Protein AF-A0A6H1TT10-F1 (afdb_monomer)

InterPro domains:
  IPR002502 N-acetylmuramoyl-L-alanine amidase domain [PF01510] (48-180)
  IPR002502 N-acetylmuramoyl-L-alanine amidase domain [SM00644] (37-179)
  IPR002502 N-acetylmuramoyl-L-alanine amidase domain [cd06583] (48-181)
  IPR036505 N-acetylmuramoyl-L-alanine amidase/PGRP domain superfamily [G3DSA:3.40.80.10] (47-191)
  IPR036505 N-acetylmuramoyl-L-alanine amidase/PGRP domain superfamily [SSF55846] (41-192)
  IPR039564 Peptidase C39-like [PF13529] (234-371)
  IPR051206 N-acetylmuramoyl-L-alanine amidase 2 [PTHR30417] (24-228)

Structure (mmCIF, N/CA/C/O backbone):
data_AF-A0A6H1TT10-F1
#
_entry.id   AF-A0A6H1TT10-F1
#
loop_
_atom_site.group_PDB
_atom_site.id
_atom_site.type_symbol
_atom_site.label_atom_id
_atom_site.label_alt_id
_atom_site.label_comp_id
_atom_site.label_asym_id
_atom_site.label_entity_id
_atom_site.label_seq_id
_atom_site.pdbx_PDB_ins_code
_atom_site.Cartn_x
_atom_site.Cartn_y
_atom_site.Cartn_z
_atom_site.occupancy
_atom_site.B_iso_or_equiv
_atom_site.auth_seq_id
_atom_site.auth_comp_id
_atom_site.auth_asym_id
_atom_site.auth_atom_id
_atom_site.pdbx_PDB_model_num
ATOM 1 N N . MET A 1 1 ? 23.011 0.344 -28.497 1.00 82.62 1 MET A N 1
ATOM 2 C CA . MET A 1 1 ? 22.047 1.327 -29.042 1.00 82.62 1 MET A CA 1
ATOM 3 C C . MET A 1 1 ? 22.123 2.576 -28.173 1.00 82.62 1 MET A C 1
ATOM 5 O O . MET A 1 1 ? 22.625 2.465 -27.063 1.00 82.62 1 MET A O 1
ATOM 9 N N . ASP A 1 2 ? 21.666 3.735 -28.650 1.00 94.88 2 ASP A N 1
ATOM 10 C CA . ASP A 1 2 ? 21.683 4.965 -27.844 1.00 94.88 2 ASP A CA 1
ATOM 11 C C . ASP A 1 2 ? 20.602 4.906 -26.740 1.00 94.88 2 ASP A C 1
ATOM 13 O O . ASP A 1 2 ? 19.412 4.860 -27.077 1.00 94.88 2 ASP A O 1
ATOM 17 N N . PRO A 1 3 ? 20.962 4.935 -25.440 1.00 96.06 3 PRO A N 1
ATOM 18 C CA . PRO A 1 3 ? 19.999 4.855 -24.346 1.00 96.06 3 PRO A CA 1
ATOM 19 C C . PRO A 1 3 ? 19.003 6.021 -24.315 1.00 96.06 3 PRO A C 1
ATOM 21 O O . PRO A 1 3 ? 17.928 5.875 -23.738 1.00 96.06 3 PRO A O 1
ATOM 24 N N . LYS A 1 4 ? 19.282 7.148 -24.981 1.00 97.44 4 LYS A N 1
ATOM 25 C CA . LYS A 1 4 ? 18.345 8.281 -25.118 1.00 97.44 4 LYS A CA 1
ATOM 26 C C . LYS A 1 4 ? 17.145 7.950 -26.008 1.00 97.44 4 LYS A C 1
ATOM 28 O O . LYS A 1 4 ? 16.128 8.636 -25.977 1.00 97.44 4 LYS A O 1
ATOM 33 N N . THR A 1 5 ? 17.245 6.876 -26.788 1.00 97.00 5 THR A N 1
ATOM 34 C CA . THR A 1 5 ? 16.176 6.392 -27.676 1.00 97.00 5 THR A CA 1
ATOM 35 C C . THR A 1 5 ? 15.324 5.285 -27.061 1.00 97.00 5 THR A C 1
ATOM 37 O O . THR A 1 5 ? 14.310 4.899 -27.641 1.00 97.00 5 THR A O 1
ATOM 40 N N . TYR A 1 6 ? 15.697 4.787 -25.880 1.00 98.44 6 TYR A N 1
ATOM 41 C CA . TYR A 1 6 ? 15.048 3.654 -25.228 1.00 98.44 6 TYR A CA 1
ATOM 42 C C . TYR A 1 6 ? 13.649 4.012 -24.738 1.00 98.44 6 TYR A C 1
ATOM 44 O O . TYR A 1 6 ? 13.452 4.587 -23.667 1.00 98.44 6 TYR A O 1
ATOM 52 N N . GLN A 1 7 ? 12.668 3.641 -25.552 1.00 98.00 7 GLN A N 1
ATOM 53 C CA . GLN A 1 7 ? 11.257 3.682 -25.220 1.00 98.00 7 GLN A CA 1
ATOM 54 C C . GLN A 1 7 ? 10.510 2.603 -25.991 1.00 98.00 7 GLN A C 1
ATOM 56 O O . GLN A 1 7 ? 10.821 2.308 -27.147 1.00 98.00 7 GLN A O 1
ATOM 61 N N . PHE A 1 8 ? 9.475 2.057 -25.373 1.00 98.50 8 PHE A N 1
ATOM 62 C CA . PHE A 1 8 ? 8.376 1.439 -26.095 1.00 98.50 8 PHE A CA 1
ATOM 63 C C . PHE A 1 8 ? 7.081 1.598 -25.305 1.00 98.50 8 PHE A C 1
ATOM 65 O O . PHE A 1 8 ? 7.096 1.826 -24.093 1.00 98.50 8 PHE A O 1
ATOM 72 N N . ASP A 1 9 ? 5.968 1.471 -26.018 1.00 98.31 9 ASP A N 1
ATOM 73 C CA . ASP A 1 9 ? 4.647 1.490 -25.415 1.00 98.31 9 ASP A CA 1
ATOM 74 C C . ASP A 1 9 ? 4.134 0.064 -25.215 1.00 98.31 9 ASP A C 1
ATOM 76 O O . ASP A 1 9 ? 4.331 -0.828 -26.046 1.00 98.31 9 ASP A O 1
ATOM 80 N N . LEU A 1 10 ? 3.460 -0.120 -24.092 1.00 97.44 10 LEU A N 1
ATOM 81 C CA . LEU A 1 10 ? 2.740 -1.312 -23.703 1.00 97.44 10 LEU A CA 1
ATOM 82 C C . LEU A 1 10 ? 1.350 -1.276 -24.357 1.00 97.44 10 LEU A C 1
ATOM 84 O O . LEU A 1 10 ? 0.567 -0.359 -24.092 1.00 97.44 10 LEU A O 1
ATOM 88 N N . PRO A 1 11 ? 1.031 -2.230 -25.243 1.00 93.62 11 PRO A N 1
ATOM 89 C CA . PRO A 1 11 ? -0.232 -2.226 -25.972 1.00 93.62 11 PRO A CA 1
ATOM 90 C C . PRO A 1 11 ? -1.390 -2.700 -25.080 1.00 93.62 11 PRO A C 1
ATOM 92 O O . PRO A 1 11 ? -1.371 -3.812 -24.565 1.00 93.62 11 PRO A O 1
ATOM 95 N N . GLY A 1 12 ? -2.413 -1.865 -24.880 1.00 84.12 12 GLY A N 1
ATOM 96 C CA . GLY A 1 12 ? -3.469 -2.118 -23.885 1.00 84.12 12 GLY A CA 1
ATOM 97 C C . GLY A 1 12 ? -4.222 -3.453 -24.028 1.00 84.12 12 GLY A C 1
ATOM 98 O O . GLY A 1 12 ? -4.730 -3.970 -23.039 1.00 84.12 12 GLY A O 1
ATOM 99 N N . ASP A 1 13 ? -4.250 -4.038 -25.226 1.00 84.19 13 ASP A N 1
ATOM 100 C CA . ASP A 1 13 ? -4.876 -5.325 -25.551 1.00 84.19 13 ASP A CA 1
ATOM 101 C C . ASP A 1 13 ? -4.020 -6.557 -25.202 1.00 84.19 13 ASP A C 1
ATOM 103 O O . ASP A 1 13 ? -4.517 -7.680 -25.255 1.00 84.19 13 ASP A O 1
ATOM 107 N N . ARG A 1 14 ? -2.748 -6.373 -24.823 1.00 85.50 14 ARG A N 1
ATOM 108 C CA . ARG A 1 14 ? -1.825 -7.461 -24.441 1.00 85.50 14 ARG A CA 1
ATOM 109 C C . ARG A 1 14 ? -1.391 -7.400 -22.980 1.00 85.50 14 ARG A C 1
ATOM 111 O O . ARG A 1 14 ? -0.360 -7.966 -22.620 1.00 85.50 14 ARG A O 1
ATOM 118 N N . ARG A 1 15 ? -2.156 -6.698 -22.143 1.00 84.56 15 ARG A N 1
ATOM 119 C CA . ARG A 1 15 ? -1.914 -6.638 -20.701 1.00 84.56 15 ARG A CA 1
ATOM 120 C C . ARG A 1 15 ? -1.898 -8.062 -20.115 1.00 84.56 15 ARG A C 1
ATOM 122 O O . ARG A 1 15 ? -2.881 -8.780 -20.309 1.00 84.56 15 ARG A O 1
ATOM 129 N N . PRO A 1 16 ? -0.834 -8.475 -19.400 1.00 82.69 16 PRO A N 1
ATOM 130 C CA . PRO A 1 16 ? -0.786 -9.786 -18.765 1.00 82.69 16 PRO A CA 1
ATOM 131 C C . PRO A 1 16 ? -1.925 -9.930 -17.757 1.00 82.69 16 PRO A C 1
ATOM 133 O O . PRO A 1 16 ? -2.181 -9.004 -16.984 1.00 82.69 16 PRO A O 1
ATOM 136 N N . GLN A 1 17 ? -2.589 -11.086 -17.745 1.00 71.75 17 GLN A N 1
ATOM 137 C CA . GLN A 1 17 ? -3.611 -11.373 -16.733 1.00 71.75 17 GLN A CA 1
ATOM 138 C C . GLN A 1 17 ? -2.967 -11.667 -15.381 1.00 71.75 17 GLN A C 1
ATOM 140 O O . GLN A 1 17 ? -3.466 -11.243 -14.344 1.00 71.75 17 GLN A O 1
ATOM 145 N N . ASN A 1 18 ? -1.825 -12.356 -15.418 1.00 68.56 18 ASN A N 1
ATOM 146 C CA . ASN A 1 18 ? -1.109 -12.816 -14.247 1.00 68.56 18 ASN A CA 1
ATOM 147 C C . ASN A 1 18 ? 0.386 -12.553 -14.406 1.00 68.56 18 ASN A C 1
ATOM 149 O O . ASN A 1 18 ? 1.028 -13.004 -15.357 1.00 68.56 18 ASN A O 1
ATOM 153 N N . ALA A 1 19 ? 0.938 -11.820 -13.451 1.00 74.00 19 ALA A N 1
ATOM 154 C CA . ALA A 1 19 ? 2.367 -11.655 -13.288 1.00 74.00 19 ALA A CA 1
ATOM 155 C C . ALA A 1 19 ? 2.657 -11.578 -11.791 1.00 74.00 19 ALA A C 1
ATOM 157 O O . ALA A 1 19 ? 1.934 -10.922 -11.041 1.00 74.00 19 ALA A O 1
ATOM 158 N N . THR A 1 20 ? 3.702 -12.267 -11.361 1.00 79.19 20 THR A N 1
ATOM 159 C CA . THR A 1 20 ? 4.215 -12.233 -9.993 1.00 79.19 20 THR A CA 1
ATOM 160 C C . THR A 1 20 ? 5.702 -11.943 -10.054 1.00 79.19 20 THR A C 1
ATOM 162 O O . THR A 1 20 ? 6.348 -12.178 -11.074 1.00 79.19 20 THR A O 1
ATOM 165 N N . VAL A 1 21 ? 6.242 -11.405 -8.969 1.00 85.38 21 VAL A N 1
ATOM 166 C CA . VAL A 1 21 ? 7.667 -11.129 -8.801 1.00 85.38 21 VAL A CA 1
ATOM 167 C C . VAL A 1 21 ? 8.056 -11.636 -7.412 1.00 85.38 21 VAL A C 1
ATOM 169 O O . VAL A 1 21 ? 7.305 -11.398 -6.464 1.00 85.38 21 VAL A O 1
ATOM 172 N N . PRO A 1 22 ? 9.198 -12.329 -7.246 1.00 82.44 22 PRO A N 1
ATOM 173 C CA . PRO A 1 22 ? 9.681 -12.767 -5.938 1.00 82.44 22 PRO A CA 1
ATOM 174 C C . PRO A 1 22 ? 10.282 -11.583 -5.159 1.00 82.44 22 PRO A C 1
ATOM 176 O O . PRO A 1 22 ? 11.477 -11.539 -4.865 1.00 82.44 22 PRO A O 1
ATOM 179 N N . GLU A 1 23 ? 9.459 -10.580 -4.869 1.00 85.94 23 GLU A N 1
ATOM 180 C CA . GLU A 1 23 ? 9.861 -9.368 -4.168 1.00 85.94 23 GLU A CA 1
ATOM 181 C C . GLU A 1 23 ? 10.070 -9.598 -2.670 1.00 85.94 23 GLU A C 1
ATOM 183 O O . GLU A 1 23 ? 9.347 -10.351 -2.014 1.00 85.94 23 GLU A O 1
ATOM 188 N N . ARG A 1 24 ? 11.048 -8.893 -2.097 1.00 79.00 24 ARG A N 1
ATOM 189 C CA . ARG A 1 24 ? 11.169 -8.702 -0.647 1.00 79.00 24 ARG A CA 1
ATOM 190 C C . ARG A 1 24 ? 11.493 -7.254 -0.340 1.00 79.00 24 ARG A C 1
ATOM 192 O O . ARG A 1 24 ? 12.251 -6.629 -1.071 1.00 79.00 24 ARG A O 1
ATOM 199 N N . TRP A 1 25 ? 10.986 -6.731 0.770 1.00 86.12 25 TRP A N 1
ATOM 200 C CA . TRP A 1 25 ? 11.412 -5.418 1.250 1.00 86.12 25 TRP A CA 1
ATOM 201 C C . TRP A 1 25 ? 12.902 -5.417 1.580 1.00 86.12 25 TRP A C 1
ATOM 203 O O . TRP A 1 25 ? 13.384 -6.310 2.283 1.00 86.12 25 TRP A O 1
ATOM 213 N N . TYR A 1 26 ? 13.620 -4.401 1.102 1.00 87.38 26 TYR A N 1
ATOM 214 C CA . TYR A 1 26 ? 15.010 -4.209 1.489 1.00 87.38 26 TYR A CA 1
ATOM 215 C C . TYR A 1 26 ? 15.098 -3.995 3.015 1.00 87.38 26 TYR A C 1
ATOM 217 O O . TYR A 1 26 ? 14.353 -3.168 3.556 1.00 87.38 26 TYR A O 1
ATOM 225 N N . PRO A 1 27 ? 15.976 -4.708 3.744 1.00 81.62 27 PRO A N 1
ATOM 226 C CA . PRO A 1 27 ? 16.025 -4.629 5.201 1.00 81.62 27 PRO A CA 1
ATOM 227 C C . PRO A 1 27 ? 16.223 -3.197 5.721 1.00 81.62 27 PRO A C 1
ATOM 229 O O . PRO A 1 27 ? 17.146 -2.492 5.313 1.00 81.62 27 PRO A O 1
ATOM 232 N N . GLY A 1 28 ? 15.344 -2.764 6.631 1.00 76.88 28 GLY A N 1
ATOM 233 C CA . GLY A 1 28 ? 15.415 -1.446 7.276 1.00 76.88 28 GLY A CA 1
ATOM 234 C C . GLY A 1 28 ? 15.083 -0.249 6.375 1.00 76.88 28 GLY A C 1
ATOM 235 O O . GLY A 1 28 ? 15.192 0.888 6.819 1.00 76.88 28 GLY A O 1
ATOM 236 N N . ILE A 1 29 ? 14.663 -0.458 5.121 1.00 86.38 29 ILE A N 1
ATOM 237 C CA . ILE A 1 29 ? 14.458 0.655 4.178 1.00 86.38 29 ILE A CA 1
ATOM 238 C C . ILE A 1 29 ? 13.299 1.584 4.560 1.00 86.38 29 ILE A C 1
ATOM 240 O O . ILE A 1 29 ? 13.307 2.767 4.222 1.00 86.38 29 ILE A O 1
ATOM 244 N N . ARG A 1 30 ? 12.325 1.058 5.313 1.00 82.56 30 ARG A N 1
ATOM 245 C CA . ARG A 1 30 ? 11.120 1.776 5.746 1.00 82.56 30 ARG A CA 1
ATOM 246 C C . ARG A 1 30 ? 11.427 3.052 6.528 1.00 82.56 30 ARG A C 1
ATOM 248 O O . ARG A 1 30 ? 10.716 4.041 6.362 1.00 82.56 30 ARG A O 1
ATOM 255 N N . ASP A 1 31 ? 12.489 3.048 7.328 1.00 87.12 31 ASP A N 1
ATOM 256 C CA . ASP A 1 31 ? 12.844 4.172 8.204 1.00 87.12 31 ASP A CA 1
ATOM 257 C C . ASP A 1 31 ? 13.271 5.426 7.418 1.00 87.12 31 ASP A C 1
ATOM 259 O O . ASP A 1 31 ? 13.293 6.533 7.959 1.00 87.12 31 ASP A O 1
ATOM 263 N N . TYR A 1 32 ? 13.556 5.272 6.121 1.00 89.69 32 TYR A N 1
ATOM 264 C CA . TYR A 1 32 ? 14.061 6.334 5.253 1.00 89.69 32 TYR A CA 1
ATOM 265 C C . TYR A 1 32 ? 13.015 6.886 4.279 1.00 89.69 32 TYR A C 1
ATOM 267 O O . TYR A 1 32 ? 13.265 7.903 3.632 1.00 89.69 32 TYR A O 1
ATOM 275 N N . TRP A 1 33 ? 11.827 6.277 4.165 1.00 89.50 33 TRP A N 1
ATOM 276 C CA . TRP A 1 33 ? 10.826 6.691 3.171 1.00 89.50 33 TRP A CA 1
ATOM 277 C C . TRP A 1 33 ? 10.410 8.154 3.311 1.00 89.50 33 TRP A C 1
ATOM 279 O O . TRP A 1 33 ? 10.315 8.853 2.306 1.00 89.50 33 TRP A O 1
ATOM 289 N N . SER A 1 34 ? 10.231 8.654 4.535 1.00 89.81 34 SER A N 1
ATOM 290 C CA . SER A 1 34 ? 9.8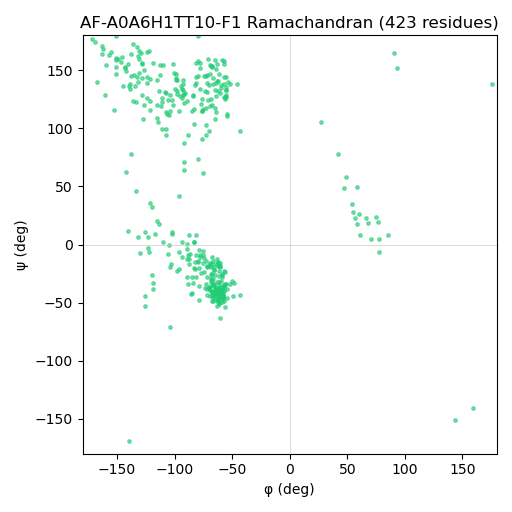54 10.055 4.776 1.00 89.81 34 SER A CA 1
ATOM 291 C C . SER A 1 34 ? 10.903 11.070 4.304 1.00 89.81 34 SER A C 1
ATOM 293 O O . SER A 1 34 ? 10.580 12.244 4.149 1.00 89.81 34 SER A O 1
ATOM 295 N N . GLN A 1 35 ? 12.141 10.627 4.067 1.00 93.56 35 GLN A N 1
ATOM 296 C CA . GLN A 1 35 ? 13.277 11.474 3.695 1.00 93.56 35 GLN A CA 1
ATOM 297 C C . GLN A 1 35 ? 13.621 11.393 2.207 1.00 93.56 35 GLN A C 1
ATOM 299 O O . GLN A 1 35 ? 14.353 12.241 1.708 1.00 93.56 35 GLN A O 1
ATOM 304 N N . CYS A 1 36 ? 13.126 10.373 1.503 1.00 95.31 36 CYS A N 1
ATOM 305 C CA . CYS A 1 36 ? 13.471 10.122 0.105 1.00 95.31 36 CYS A CA 1
ATOM 306 C C . CYS A 1 36 ? 12.256 9.872 -0.796 1.00 95.31 36 CYS A C 1
ATOM 308 O O . CYS A 1 36 ? 12.434 9.528 -1.959 1.00 95.31 36 CYS A O 1
ATOM 310 N N . THR A 1 37 ? 11.028 10.022 -0.298 1.00 96.38 37 THR A N 1
ATOM 311 C CA . THR A 1 37 ? 9.796 9.875 -1.087 1.00 96.38 37 THR A CA 1
ATOM 312 C C . THR A 1 37 ? 8.842 11.039 -0.834 1.00 96.38 37 THR A C 1
ATOM 314 O O . THR A 1 37 ? 9.038 11.868 0.056 1.00 96.38 37 THR A O 1
ATOM 317 N N . SER A 1 38 ? 7.786 11.136 -1.636 1.00 93.25 38 SER A N 1
ATOM 318 C CA . SER A 1 38 ? 6.710 12.109 -1.435 1.00 93.25 38 SER A CA 1
ATOM 319 C C . SER A 1 38 ? 5.345 11.479 -1.664 1.00 93.25 38 SER A C 1
ATOM 321 O O . SER A 1 38 ? 5.233 10.421 -2.278 1.00 93.25 38 SER A O 1
ATOM 323 N N . GLN A 1 39 ? 4.289 12.142 -1.199 1.00 90.75 39 GLN A N 1
ATOM 324 C CA . GLN A 1 39 ? 2.940 11.794 -1.636 1.00 90.75 39 GLN A CA 1
ATOM 325 C C . GLN A 1 39 ? 2.811 12.032 -3.143 1.00 90.75 39 GLN A C 1
ATOM 327 O O . GLN A 1 39 ? 3.370 12.994 -3.679 1.00 90.75 39 GLN A O 1
ATOM 332 N N . ARG A 1 40 ? 2.112 11.128 -3.835 1.00 91.19 40 ARG A N 1
ATOM 333 C CA . ARG A 1 40 ? 1.864 11.265 -5.272 1.00 91.19 40 ARG A CA 1
ATOM 334 C C . ARG A 1 40 ? 0.863 12.387 -5.523 1.00 91.19 40 ARG A C 1
ATOM 336 O O . ARG A 1 40 ? -0.085 12.565 -4.768 1.00 91.19 40 ARG A O 1
ATOM 343 N N . ASP A 1 41 ? 1.051 13.081 -6.642 1.00 88.12 41 ASP A N 1
ATOM 344 C CA . ASP A 1 41 ? 0.072 14.063 -7.136 1.00 88.12 41 ASP A CA 1
ATOM 345 C C . ASP A 1 41 ? -1.091 13.354 -7.861 1.00 88.12 41 ASP A C 1
ATOM 347 O O . ASP A 1 41 ? -2.136 13.950 -8.107 1.00 88.12 41 ASP A O 1
ATOM 351 N N . TYR A 1 42 ? -0.905 12.076 -8.211 1.00 84.25 42 TYR A N 1
ATOM 352 C CA . TYR A 1 42 ? -1.848 11.257 -8.963 1.00 84.25 42 TYR A CA 1
ATOM 353 C C . TYR A 1 42 ? -2.302 10.049 -8.148 1.00 84.25 42 TYR A C 1
ATOM 355 O O . TYR A 1 42 ? -1.588 9.568 -7.267 1.00 84.25 42 TYR A O 1
ATOM 363 N N . HIS A 1 43 ? -3.482 9.527 -8.489 1.00 87.69 43 HIS A N 1
ATOM 364 C CA . HIS A 1 43 ? -4.036 8.340 -7.847 1.00 87.69 43 HIS A CA 1
ATOM 365 C C . HIS A 1 43 ? -3.046 7.159 -7.931 1.00 87.69 43 HIS A C 1
ATOM 367 O O . HIS A 1 43 ? -2.533 6.877 -9.015 1.00 87.69 43 HIS A O 1
ATOM 373 N N . PRO A 1 44 ? -2.786 6.423 -6.838 1.00 76.69 44 PRO A N 1
ATOM 374 C CA . PRO A 1 44 ? -1.712 5.429 -6.791 1.00 76.69 44 PRO A CA 1
ATOM 375 C C . PRO A 1 44 ? -1.927 4.220 -7.712 1.00 76.69 44 PRO A C 1
ATOM 377 O O . PRO A 1 44 ? -0.969 3.510 -7.985 1.00 76.69 44 PRO A O 1
ATOM 380 N N . ILE A 1 45 ? -3.157 3.988 -8.188 1.00 77.06 45 ILE A N 1
ATOM 381 C CA . ILE A 1 45 ? -3.493 2.954 -9.185 1.00 77.06 45 ILE A CA 1
ATOM 382 C C . ILE A 1 45 ? -3.719 3.585 -10.566 1.00 77.06 45 ILE A C 1
ATOM 384 O O . ILE A 1 45 ? -2.878 3.489 -11.455 1.00 77.06 45 ILE A O 1
ATOM 388 N N . GLU A 1 46 ? -4.831 4.305 -10.728 1.00 82.19 46 GLU A N 1
ATOM 389 C CA . GLU A 1 46 ? -5.208 4.967 -11.985 1.00 82.19 46 GLU A CA 1
ATOM 390 C C . GLU A 1 46 ? -4.230 6.025 -12.506 1.00 82.19 46 GLU A C 1
ATOM 392 O O . GLU A 1 46 ? -4.344 6.425 -13.663 1.00 82.19 46 GLU A O 1
ATOM 397 N N . GLY A 1 47 ? -3.294 6.516 -11.695 1.00 85.19 47 GLY A N 1
ATOM 398 C CA . GLY A 1 47 ? -2.366 7.596 -12.036 1.00 85.19 47 GLY A CA 1
ATOM 399 C C . GLY A 1 47 ? -1.014 7.145 -12.581 1.00 85.19 47 GLY A C 1
ATOM 400 O O . GLY A 1 47 ? -0.273 7.973 -13.104 1.00 85.19 47 GLY A O 1
ATOM 401 N N . ILE A 1 48 ? -0.686 5.855 -12.503 1.00 96.44 48 ILE A N 1
ATOM 402 C CA . ILE A 1 48 ? 0.586 5.343 -13.020 1.00 96.44 48 ILE A CA 1
ATOM 403 C C . ILE A 1 48 ? 0.515 5.262 -14.550 1.00 96.44 48 ILE A C 1
ATOM 405 O O . ILE A 1 48 ? -0.420 4.693 -15.111 1.00 96.44 48 ILE A O 1
ATOM 409 N N . ARG A 1 49 ? 1.476 5.894 -15.229 1.00 98.12 49 ARG A N 1
ATOM 410 C CA . ARG A 1 49 ? 1.571 6.001 -16.697 1.00 98.12 49 ARG A CA 1
ATOM 411 C C . ARG A 1 49 ? 2.846 5.391 -17.258 1.00 98.12 49 ARG A C 1
ATOM 413 O O . ARG A 1 49 ? 2.841 4.984 -18.421 1.00 98.12 49 ARG A O 1
ATOM 420 N N . ALA A 1 50 ? 3.917 5.329 -16.463 1.00 98.69 50 ALA A N 1
ATOM 421 C CA . ALA A 1 50 ? 5.220 4.887 -16.944 1.00 98.69 50 ALA A CA 1
ATOM 422 C C . ALA A 1 50 ? 6.027 4.055 -15.938 1.00 98.69 50 ALA A C 1
ATOM 424 O O . ALA A 1 50 ? 5.920 4.245 -14.727 1.00 98.69 50 ALA A O 1
ATOM 425 N N . ILE A 1 51 ? 6.898 3.198 -16.468 1.00 98.88 51 ILE A N 1
ATOM 426 C CA . ILE A 1 51 ? 8.045 2.629 -15.760 1.00 98.88 51 ILE A CA 1
ATOM 427 C C . ILE A 1 51 ? 9.320 3.256 -16.322 1.00 98.88 51 ILE A C 1
ATOM 429 O O . ILE A 1 51 ? 9.513 3.290 -17.540 1.00 98.88 51 ILE A O 1
ATOM 433 N N . VAL A 1 52 ? 10.194 3.719 -15.432 1.00 98.88 52 VAL A N 1
ATOM 434 C CA . VAL A 1 52 ? 11.515 4.248 -15.769 1.00 98.88 52 VAL A CA 1
ATOM 435 C C . VAL A 1 52 ? 12.583 3.229 -15.384 1.00 98.88 52 VAL A C 1
ATOM 437 O O . VAL A 1 52 ? 12.646 2.809 -14.227 1.00 98.88 52 VAL A O 1
ATOM 440 N N . ILE A 1 53 ? 13.409 2.842 -16.354 1.00 98.88 53 ILE A N 1
ATOM 441 C CA . ILE A 1 53 ? 14.528 1.912 -16.176 1.00 98.88 53 ILE A CA 1
ATOM 442 C C . ILE A 1 53 ? 15.813 2.704 -15.937 1.00 98.88 53 ILE A C 1
ATOM 444 O O . ILE A 1 53 ? 16.160 3.589 -16.728 1.00 98.88 53 ILE A O 1
ATOM 448 N N . HIS A 1 54 ? 16.507 2.348 -14.861 1.00 98.75 54 HIS A N 1
ATOM 449 C CA . HIS A 1 54 ? 17.753 2.953 -14.399 1.00 98.75 54 HIS A CA 1
ATOM 450 C C . HIS A 1 54 ? 18.842 1.889 -14.267 1.00 98.75 54 HIS A C 1
ATOM 452 O O . HIS A 1 54 ? 18.573 0.685 -14.251 1.00 98.75 54 HIS A O 1
ATOM 458 N N . ALA A 1 55 ? 20.078 2.353 -14.144 1.00 98.06 55 ALA A N 1
ATOM 459 C CA . ALA A 1 55 ? 21.193 1.549 -13.674 1.00 98.06 55 ALA A CA 1
ATOM 460 C C . ALA A 1 55 ? 21.948 2.334 -12.605 1.00 98.06 55 ALA A C 1
ATOM 462 O O . ALA A 1 55 ? 22.203 3.532 -12.764 1.00 98.06 55 ALA A O 1
ATOM 463 N N . THR A 1 56 ? 22.372 1.650 -11.548 1.00 97.25 56 THR A N 1
ATOM 464 C CA . THR A 1 56 ? 22.806 2.317 -10.311 1.00 97.25 56 THR A CA 1
ATOM 465 C C . THR A 1 56 ? 24.131 3.072 -10.444 1.00 97.25 56 THR A C 1
ATOM 467 O O . THR A 1 56 ? 24.442 3.916 -9.602 1.00 97.25 56 THR A O 1
ATOM 470 N N . ALA A 1 57 ? 24.931 2.768 -11.478 1.00 94.69 57 ALA A N 1
ATOM 471 C CA . ALA A 1 57 ? 26.338 3.174 -11.598 1.00 94.69 57 ALA A CA 1
ATOM 472 C C . ALA A 1 57 ? 27.205 2.704 -10.409 1.00 94.69 57 ALA A C 1
ATOM 474 O O . ALA A 1 57 ? 28.257 3.280 -10.121 1.00 94.69 57 ALA A O 1
ATOM 475 N N . GLY A 1 58 ? 26.757 1.660 -9.711 1.00 93.56 58 GLY A N 1
ATOM 476 C CA . GLY A 1 58 ? 27.415 1.044 -8.566 1.00 93.56 58 GLY A CA 1
ATOM 477 C C . GLY A 1 58 ? 27.378 -0.477 -8.673 1.00 93.56 58 GLY A C 1
ATOM 478 O O . GLY A 1 58 ? 26.731 -1.022 -9.557 1.00 93.56 58 GLY A O 1
ATOM 479 N N . SER A 1 59 ? 28.085 -1.155 -7.774 1.00 93.88 59 SER A N 1
ATOM 480 C CA . SER A 1 59 ? 28.335 -2.604 -7.849 1.00 93.88 59 SER A CA 1
ATOM 481 C C . SER A 1 59 ? 27.671 -3.403 -6.722 1.00 93.88 59 SER A C 1
ATOM 483 O O . SER A 1 59 ? 28.147 -4.475 -6.367 1.00 93.88 59 SER A O 1
ATOM 485 N N . SER A 1 60 ? 26.679 -2.836 -6.028 1.00 96.81 60 SER A N 1
ATOM 486 C CA . SER A 1 60 ? 25.930 -3.567 -4.997 1.00 96.81 60 SER A CA 1
ATOM 487 C C . SER A 1 60 ? 24.574 -2.941 -4.699 1.00 96.81 60 SER A C 1
ATOM 489 O O . SER A 1 60 ? 24.383 -1.723 -4.830 1.00 96.81 60 SER A O 1
ATOM 491 N N . SER A 1 61 ? 23.650 -3.768 -4.210 1.00 97.38 61 SER A N 1
ATOM 492 C CA . SER A 1 61 ? 22.344 -3.317 -3.741 1.00 97.38 61 SER A CA 1
ATOM 493 C C . SER A 1 61 ? 22.467 -2.375 -2.542 1.00 97.38 61 SER A C 1
ATOM 495 O O . SER A 1 61 ? 21.787 -1.354 -2.476 1.00 97.38 61 SER A O 1
ATOM 497 N N . GLU A 1 62 ? 23.385 -2.663 -1.616 1.00 95.50 62 GLU A N 1
ATOM 498 C CA . GLU A 1 62 ? 23.656 -1.806 -0.452 1.00 95.50 62 GLU A CA 1
ATOM 499 C C . GLU A 1 62 ? 24.179 -0.423 -0.872 1.00 95.50 62 GLU A C 1
ATOM 501 O O . GLU A 1 62 ? 23.756 0.599 -0.327 1.00 95.50 62 GLU A O 1
ATOM 506 N N . GLY A 1 63 ? 25.048 -0.371 -1.887 1.00 96.44 63 GLY A N 1
ATOM 507 C CA . GLY A 1 63 ? 25.518 0.882 -2.470 1.00 96.44 63 GLY A CA 1
ATOM 508 C C . GLY A 1 63 ? 24.375 1.685 -3.088 1.00 96.44 63 GLY A C 1
ATOM 509 O O . GLY A 1 63 ? 24.259 2.882 -2.819 1.00 96.44 63 GLY A O 1
ATOM 510 N N . ALA A 1 64 ? 23.489 1.030 -3.841 1.00 97.75 64 ALA A N 1
ATOM 511 C CA . ALA A 1 64 ? 22.296 1.667 -4.393 1.00 97.75 64 ALA A CA 1
ATOM 512 C C . ALA A 1 64 ? 21.379 2.209 -3.284 1.00 97.75 64 ALA A C 1
ATOM 514 O O . ALA A 1 64 ? 20.974 3.364 -3.328 1.00 97.75 64 ALA A O 1
ATOM 515 N N . VAL A 1 65 ? 21.111 1.425 -2.238 1.00 97.56 65 VAL A N 1
ATOM 516 C CA . VAL A 1 65 ? 20.234 1.819 -1.124 1.00 97.56 65 VAL A CA 1
ATOM 517 C C . VAL A 1 65 ? 20.824 2.942 -0.266 1.00 97.56 65 VAL A C 1
ATOM 519 O O . VAL A 1 65 ? 20.072 3.729 0.312 1.00 97.56 65 VAL A O 1
ATOM 522 N N . SER A 1 66 ? 22.150 3.097 -0.217 1.00 97.19 66 SER A N 1
ATOM 523 C CA . SER A 1 66 ? 22.783 4.202 0.516 1.00 97.19 66 SER A CA 1
ATOM 524 C C . SER A 1 66 ? 22.264 5.580 0.078 1.00 97.19 66 SER A C 1
ATOM 526 O O . SER A 1 66 ? 22.058 6.449 0.920 1.00 97.19 66 SER A O 1
ATOM 528 N N . VAL A 1 67 ? 21.926 5.768 -1.206 1.00 96.38 67 VAL A N 1
ATOM 529 C CA . VAL A 1 67 ? 21.402 7.055 -1.702 1.00 96.38 67 VAL A CA 1
ATOM 530 C C . VAL A 1 67 ? 20.007 7.370 -1.154 1.00 96.38 67 VAL A C 1
ATOM 532 O O . VAL A 1 67 ? 19.673 8.546 -0.992 1.00 96.38 67 VAL A O 1
ATOM 535 N N . MET A 1 68 ? 19.221 6.331 -0.847 1.00 97.38 68 MET A N 1
ATOM 536 C CA . MET A 1 68 ? 17.924 6.452 -0.175 1.00 97.38 68 MET A CA 1
ATOM 537 C C . MET A 1 68 ? 18.110 6.828 1.282 1.00 97.38 68 MET A C 1
ATOM 539 O O . MET A 1 68 ? 17.427 7.723 1.777 1.00 97.38 68 MET A O 1
ATOM 543 N N . ARG A 1 69 ? 19.071 6.185 1.952 1.00 93.56 69 ARG A N 1
ATOM 544 C CA . ARG A 1 69 ? 19.399 6.482 3.350 1.00 93.56 69 ARG A CA 1
ATOM 545 C C . ARG A 1 69 ? 19.921 7.904 3.537 1.00 93.56 69 ARG A C 1
ATOM 547 O O . ARG A 1 69 ? 19.622 8.528 4.547 1.00 93.56 69 ARG A O 1
ATOM 554 N N . ASP A 1 70 ? 20.623 8.424 2.536 1.00 96.00 70 ASP A N 1
ATOM 555 C CA . ASP A 1 70 ? 21.103 9.806 2.495 1.00 96.00 70 ASP A CA 1
ATOM 556 C C . ASP A 1 70 ? 20.016 10.829 2.106 1.00 96.00 70 ASP A C 1
ATOM 558 O O . ASP A 1 70 ? 20.301 12.026 2.045 1.00 96.00 70 ASP A O 1
ATOM 562 N N . GLY A 1 71 ? 18.799 10.392 1.753 1.00 94.50 71 GLY A N 1
ATOM 563 C CA . GLY A 1 71 ? 17.726 11.280 1.287 1.00 94.50 71 GLY A CA 1
ATOM 564 C C . GLY A 1 71 ? 17.992 11.936 -0.076 1.00 94.50 71 GLY A C 1
ATOM 565 O O . GLY A 1 71 ? 17.386 12.955 -0.404 1.00 94.50 71 GLY A O 1
ATOM 566 N N . ARG A 1 72 ? 18.919 11.398 -0.884 1.00 95.56 72 ARG A N 1
ATOM 567 C CA . ARG A 1 72 ? 19.344 12.015 -2.157 1.00 95.56 72 ARG A CA 1
ATOM 568 C C . ARG A 1 72 ? 18.493 11.597 -3.352 1.00 95.56 72 ARG A C 1
ATOM 570 O O . ARG A 1 72 ? 18.327 12.385 -4.282 1.00 95.56 72 ARG A O 1
ATOM 577 N N . ALA A 1 73 ? 18.019 10.358 -3.353 1.00 97.38 73 ALA A N 1
ATOM 578 C CA . ALA A 1 73 ? 17.179 9.776 -4.396 1.00 97.38 73 ALA A CA 1
ATOM 579 C C . ALA A 1 73 ? 16.475 8.530 -3.850 1.00 97.38 73 ALA A C 1
ATOM 581 O O . ALA A 1 73 ? 16.843 8.027 -2.791 1.00 97.38 73 ALA A O 1
ATOM 582 N N . SER A 1 74 ? 15.489 8.009 -4.573 1.00 98.56 74 SER A N 1
ATOM 583 C CA . SER A 1 74 ? 14.903 6.699 -4.281 1.00 98.56 74 SER A CA 1
ATOM 584 C C . SER A 1 74 ? 14.263 6.069 -5.503 1.00 98.56 74 SER A C 1
ATOM 586 O O . SER A 1 74 ? 14.016 6.739 -6.500 1.00 98.56 74 SER A O 1
ATOM 588 N N . PHE A 1 75 ? 13.980 4.777 -5.401 1.00 98.69 75 PHE A N 1
ATOM 589 C CA . PHE A 1 75 ? 13.420 3.937 -6.452 1.00 98.69 75 PHE A CA 1
ATOM 590 C C . PHE A 1 75 ? 12.486 2.896 -5.829 1.00 98.69 75 PHE A C 1
ATOM 592 O O . PHE A 1 75 ? 12.523 2.649 -4.622 1.00 98.69 75 PHE A O 1
ATOM 599 N N . HIS A 1 76 ? 11.611 2.316 -6.646 1.00 98.81 76 HIS A N 1
ATOM 600 C CA . HIS A 1 76 ? 10.593 1.376 -6.175 1.00 98.81 76 HIS A CA 1
ATOM 601 C C . HIS A 1 76 ? 11.149 -0.041 -6.108 1.00 98.81 76 HIS A C 1
ATOM 603 O O . HIS A 1 76 ? 10.952 -0.733 -5.112 1.00 98.81 76 HIS A O 1
ATOM 609 N N . TRP A 1 77 ? 11.899 -0.415 -7.141 1.00 98.75 77 TRP A N 1
ATOM 610 C CA . TRP A 1 77 ? 12.451 -1.745 -7.333 1.00 98.75 77 TRP A CA 1
ATOM 611 C C . TRP A 1 77 ? 13.961 -1.678 -7.505 1.00 98.75 77 TRP A C 1
ATOM 613 O O . TRP A 1 77 ? 14.465 -0.751 -8.139 1.00 98.75 77 TRP A O 1
ATOM 623 N N . LEU A 1 78 ? 14.661 -2.678 -6.980 1.00 98.81 78 LEU A N 1
ATOM 624 C CA . LEU A 1 78 ? 16.094 -2.856 -7.165 1.00 98.81 78 LEU A CA 1
ATOM 625 C C . LEU A 1 78 ? 16.405 -4.308 -7.517 1.00 98.81 78 LEU A C 1
ATOM 627 O O . LEU A 1 78 ? 16.069 -5.231 -6.772 1.00 98.81 78 LEU A O 1
ATOM 631 N N . VAL A 1 79 ? 17.051 -4.495 -8.662 1.00 98.81 79 VAL A N 1
ATOM 632 C CA . VAL A 1 79 ? 17.487 -5.795 -9.167 1.00 98.81 79 VAL A CA 1
ATOM 633 C C . VAL A 1 79 ? 18.956 -6.003 -8.770 1.00 98.81 79 VAL A C 1
ATOM 635 O O . VAL A 1 79 ? 19.796 -5.228 -9.233 1.00 98.81 79 VAL A O 1
ATOM 638 N N . PRO A 1 80 ? 19.265 -7.001 -7.915 1.00 97.81 80 PRO A N 1
ATOM 639 C CA . PRO A 1 80 ? 20.614 -7.259 -7.412 1.00 97.81 80 PRO A CA 1
ATOM 640 C C . PRO A 1 80 ? 21.674 -7.500 -8.490 1.00 97.81 80 PRO A C 1
ATOM 642 O O . PRO A 1 80 ? 21.375 -7.964 -9.595 1.00 97.81 80 PRO A O 1
ATOM 645 N N . ASP A 1 81 ? 22.921 -7.235 -8.115 1.00 96.94 81 ASP A N 1
ATOM 646 C CA . ASP A 1 81 ? 24.123 -7.550 -8.892 1.00 96.94 81 ASP A CA 1
ATOM 647 C C . ASP A 1 81 ? 24.288 -9.068 -9.078 1.00 96.94 81 ASP A C 1
ATOM 649 O O . ASP A 1 81 ? 23.777 -9.845 -8.270 1.00 96.94 81 ASP A O 1
ATOM 653 N N . GLU A 1 82 ? 24.982 -9.518 -10.123 1.00 93.31 82 GLU A N 1
ATOM 654 C CA . GLU A 1 82 ? 25.347 -10.929 -10.332 1.00 93.31 82 GLU A CA 1
ATOM 655 C C . GLU A 1 82 ? 26.193 -11.549 -9.220 1.00 93.31 82 GLU A C 1
ATOM 657 O O . GLU A 1 82 ? 26.085 -12.756 -8.986 1.00 93.31 82 GLU A O 1
ATOM 662 N N . ASP A 1 83 ? 26.956 -10.741 -8.486 1.00 93.00 83 ASP A N 1
ATOM 663 C CA . ASP A 1 83 ? 27.799 -11.209 -7.387 1.00 93.00 83 ASP A CA 1
ATOM 664 C C . ASP A 1 83 ? 27.064 -11.234 -6.027 1.00 93.00 83 ASP A C 1
ATOM 666 O O . ASP A 1 83 ? 27.633 -11.622 -5.000 1.00 93.00 83 ASP A O 1
ATOM 670 N N . GLU A 1 84 ? 25.781 -10.856 -5.982 1.00 92.88 84 GLU A N 1
ATOM 671 C CA . GLU A 1 84 ? 24.973 -10.841 -4.760 1.00 92.88 84 GLU A CA 1
ATOM 672 C C . GLU A 1 84 ? 24.195 -12.154 -4.548 1.00 92.88 84 GLU A C 1
ATOM 674 O O . GLU A 1 84 ? 23.612 -12.736 -5.458 1.00 92.88 84 GLU A O 1
ATOM 679 N N . ALA A 1 85 ? 24.097 -12.624 -3.297 1.00 88.88 85 ALA A N 1
ATOM 680 C CA . ALA A 1 85 ? 23.440 -13.899 -2.962 1.00 88.88 85 ALA A CA 1
ATOM 681 C C . ALA A 1 85 ? 21.939 -13.962 -3.324 1.00 88.88 85 ALA A C 1
ATOM 683 O O . ALA A 1 85 ? 21.343 -15.049 -3.347 1.00 88.88 85 ALA A O 1
ATOM 684 N N . GLN A 1 86 ? 21.333 -12.795 -3.528 1.00 91.25 86 GLN A N 1
ATOM 685 C CA . GLN A 1 86 ? 19.946 -12.561 -3.908 1.00 91.25 86 GLN A CA 1
ATOM 686 C C . GLN A 1 86 ? 19.713 -12.710 -5.412 1.00 91.25 86 GLN A C 1
ATOM 688 O O . GLN A 1 86 ? 18.576 -12.964 -5.818 1.00 91.25 86 GLN A O 1
ATOM 693 N N . HIS A 1 87 ? 20.773 -12.595 -6.213 1.00 92.75 87 HIS A N 1
ATOM 694 C CA . HIS A 1 87 ? 20.726 -12.814 -7.645 1.00 92.75 87 HIS A CA 1
ATOM 695 C C . HIS A 1 87 ? 20.127 -14.177 -7.977 1.00 92.75 87 HIS A C 1
ATOM 697 O O . HIS A 1 87 ? 20.380 -15.176 -7.295 1.00 92.75 87 HIS A O 1
ATOM 703 N N . GLY A 1 88 ? 19.298 -14.227 -9.015 1.00 88.75 88 GLY A N 1
ATOM 704 C CA . GLY A 1 88 ? 18.607 -15.456 -9.399 1.00 88.75 88 GLY A CA 1
ATOM 705 C C . GLY A 1 88 ? 17.402 -15.812 -8.521 1.00 88.75 88 GLY A C 1
ATOM 706 O O . GLY A 1 88 ? 16.720 -16.787 -8.823 1.00 88.75 88 GLY A O 1
ATOM 707 N N . LYS A 1 89 ? 17.142 -15.081 -7.423 1.00 83.06 89 LYS A N 1
ATOM 708 C CA . LYS A 1 89 ? 16.173 -15.500 -6.393 1.00 83.06 89 LYS A CA 1
ATOM 709 C C . LYS A 1 89 ? 15.109 -14.461 -6.098 1.00 83.06 89 LYS A C 1
ATOM 711 O O . LYS A 1 89 ? 13.932 -14.803 -6.089 1.00 83.06 89 LYS A O 1
ATOM 716 N N . ILE A 1 90 ? 15.518 -13.233 -5.792 1.00 90.88 90 ILE A N 1
ATOM 717 C CA . ILE A 1 90 ? 14.608 -12.174 -5.348 1.00 90.88 90 ILE A CA 1
ATOM 718 C C . ILE A 1 90 ? 14.994 -10.837 -5.959 1.00 90.88 90 ILE A C 1
ATOM 720 O O . ILE A 1 90 ? 16.164 -10.595 -6.242 1.00 90.88 90 ILE A O 1
ATOM 724 N N . VAL A 1 91 ? 14.019 -9.944 -6.068 1.00 96.38 91 VAL A N 1
ATOM 725 C CA . VAL A 1 91 ? 14.267 -8.512 -6.268 1.00 96.38 91 VAL A CA 1
ATOM 726 C C . VAL A 1 91 ? 13.883 -7.754 -5.005 1.00 96.38 91 VAL A C 1
ATOM 728 O O . VAL A 1 91 ? 13.053 -8.209 -4.212 1.00 96.38 91 VAL A O 1
ATOM 731 N N . TRP A 1 92 ? 14.488 -6.593 -4.801 1.00 96.12 92 TRP A N 1
ATOM 732 C CA . TRP A 1 92 ? 14.200 -5.761 -3.646 1.00 96.12 92 TRP A CA 1
ATOM 733 C C . TRP A 1 92 ? 13.083 -4.760 -3.950 1.00 96.12 92 TRP A C 1
ATOM 735 O O . TRP A 1 92 ? 13.156 -4.018 -4.927 1.00 96.12 92 TRP A O 1
ATOM 745 N N . ALA A 1 93 ? 12.084 -4.703 -3.072 1.00 93.19 93 ALA A N 1
ATOM 746 C CA . ALA A 1 93 ? 11.178 -3.573 -2.934 1.00 93.19 93 ALA A CA 1
ATOM 747 C C . ALA A 1 93 ? 11.839 -2.523 -2.029 1.00 93.19 93 ALA A C 1
ATOM 749 O O . ALA A 1 93 ? 12.283 -2.832 -0.916 1.00 93.19 93 ALA A O 1
ATOM 750 N N . CYS A 1 94 ? 11.914 -1.280 -2.496 1.00 95.38 94 CYS A N 1
ATOM 751 C CA . CYS A 1 94 ? 12.672 -0.214 -1.838 1.00 95.38 94 CYS A CA 1
ATOM 752 C C . CYS A 1 94 ? 11.789 0.957 -1.403 1.00 95.38 94 CYS A C 1
ATOM 754 O O 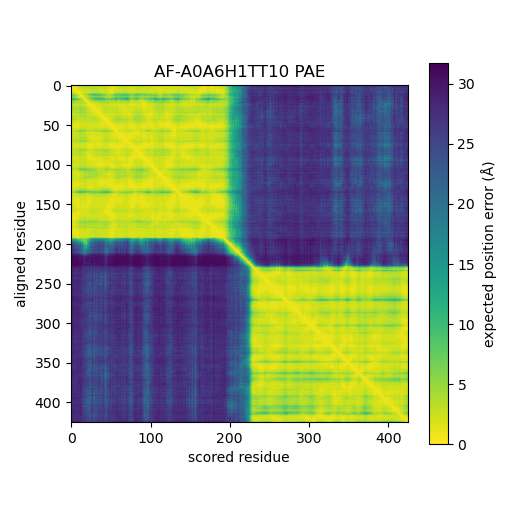. CYS A 1 94 ? 11.973 1.475 -0.302 1.00 95.38 94 CYS A O 1
ATOM 756 N N . ALA A 1 95 ? 10.790 1.327 -2.202 1.00 95.25 95 ALA A N 1
ATOM 757 C CA . ALA A 1 95 ? 9.779 2.321 -1.851 1.00 95.25 95 ALA A CA 1
ATOM 758 C C . ALA A 1 95 ? 8.379 1.790 -2.191 1.00 95.25 95 ALA A C 1
ATOM 760 O O . ALA A 1 95 ? 8.219 1.110 -3.207 1.00 95.25 95 ALA A O 1
ATOM 761 N N . PRO A 1 96 ? 7.351 2.095 -1.380 1.00 89.00 96 PRO A N 1
ATOM 762 C CA . PRO A 1 96 ? 5.985 1.707 -1.697 1.00 89.00 96 PRO A CA 1
ATOM 763 C C . PRO A 1 96 ? 5.514 2.423 -2.957 1.00 89.00 96 PRO A C 1
ATOM 765 O O . PRO A 1 96 ? 5.636 3.638 -3.077 1.00 89.00 96 PRO A O 1
ATOM 768 N N . GLU A 1 97 ? 4.910 1.672 -3.877 1.00 91.56 97 GLU A N 1
ATOM 769 C CA . GLU A 1 97 ? 4.399 2.197 -5.150 1.00 91.56 97 GLU A CA 1
ATOM 770 C C . GLU A 1 97 ? 3.285 3.240 -4.964 1.00 91.56 97 GLU A C 1
ATOM 772 O O . GLU A 1 97 ? 2.999 4.011 -5.875 1.00 91.56 97 GLU A O 1
ATOM 777 N N . THR A 1 98 ? 2.679 3.320 -3.775 1.00 85.69 98 THR A N 1
ATOM 778 C CA . THR A 1 98 ? 1.724 4.375 -3.405 1.00 85.69 98 THR A CA 1
ATOM 779 C C . THR A 1 98 ? 2.378 5.742 -3.183 1.00 85.69 98 THR A C 1
ATOM 781 O O . THR A 1 98 ? 1.689 6.756 -3.271 1.00 85.69 98 THR A O 1
ATOM 784 N N . LEU A 1 99 ? 3.691 5.793 -2.940 1.00 88.50 99 LEU A N 1
ATOM 785 C CA . LEU A 1 99 ? 4.470 7.024 -2.809 1.00 88.50 99 LEU A CA 1
ATOM 786 C C . LEU A 1 99 ? 5.251 7.309 -4.094 1.00 88.50 99 LEU A C 1
ATOM 788 O O . LEU A 1 99 ? 5.562 6.410 -4.868 1.00 88.50 99 LEU A O 1
ATOM 792 N N . ALA A 1 100 ? 5.576 8.578 -4.319 1.00 97.31 100 ALA A N 1
ATOM 793 C CA . ALA A 1 100 ? 6.462 9.022 -5.383 1.00 97.31 100 ALA A CA 1
ATOM 794 C C . ALA A 1 100 ? 7.920 8.882 -4.921 1.00 97.31 100 ALA A C 1
ATOM 796 O O . ALA A 1 100 ? 8.406 9.700 -4.134 1.00 97.31 100 ALA A O 1
ATOM 797 N N . ALA A 1 101 ? 8.619 7.856 -5.409 1.00 98.44 101 ALA A N 1
ATOM 798 C CA . ALA A 1 101 ? 10.068 7.759 -5.257 1.00 98.44 101 ALA A CA 1
ATOM 799 C C . ALA A 1 101 ? 10.785 8.832 -6.103 1.00 98.44 101 ALA A C 1
ATOM 801 O O . ALA A 1 101 ? 10.318 9.215 -7.176 1.00 98.44 101 ALA A O 1
ATOM 802 N N . TRP A 1 102 ? 11.919 9.340 -5.629 1.00 98.25 102 TRP A N 1
ATOM 803 C CA . TRP A 1 102 ? 12.673 10.430 -6.251 1.00 98.25 102 TRP A CA 1
ATOM 804 C C . TRP A 1 102 ? 13.742 9.891 -7.209 1.00 98.25 102 TRP A C 1
ATOM 806 O O . TRP A 1 102 ? 14.937 9.971 -6.917 1.00 98.25 102 TRP A O 1
ATOM 816 N N . HIS A 1 103 ? 13.322 9.339 -8.350 1.00 97.94 103 HIS A N 1
ATOM 817 C CA . HIS A 1 103 ? 14.234 8.720 -9.328 1.00 97.94 103 HIS A CA 1
ATOM 818 C C . HIS A 1 103 ? 14.486 9.578 -10.576 1.00 97.94 103 HIS A C 1
ATOM 820 O O . HIS A 1 103 ? 15.489 9.394 -11.258 1.00 97.94 103 HIS A O 1
ATOM 826 N N . VAL A 1 104 ? 13.623 10.550 -10.872 1.00 96.69 104 VAL A N 1
ATOM 827 C CA . VAL A 1 104 ? 13.773 11.518 -11.971 1.00 96.69 104 VAL A CA 1
ATOM 828 C C . VAL A 1 104 ? 13.647 12.932 -11.403 1.00 96.69 104 VAL A C 1
ATOM 830 O O . VAL A 1 104 ? 12.970 13.167 -10.406 1.00 96.69 104 VAL A O 1
ATOM 833 N N . ARG A 1 105 ? 14.307 13.930 -11.996 1.00 93.44 105 ARG A N 1
ATOM 834 C CA . ARG A 1 105 ? 14.109 15.322 -11.556 1.00 93.44 105 ARG A CA 1
ATOM 835 C C . ARG A 1 105 ? 12.709 15.793 -11.949 1.00 93.44 105 ARG A C 1
ATOM 837 O O . ARG A 1 105 ? 12.295 15.604 -13.084 1.00 93.44 105 ARG A O 1
ATOM 844 N N . ASN A 1 106 ? 12.013 16.495 -11.057 1.00 89.31 106 ASN A N 1
ATOM 845 C CA . ASN A 1 106 ? 10.643 16.964 -11.320 1.00 89.31 106 ASN A CA 1
ATOM 846 C C . ASN A 1 106 ? 10.505 17.884 -12.550 1.00 89.31 106 ASN A C 1
ATOM 848 O O . ASN A 1 106 ? 9.422 17.958 -13.126 1.00 89.31 106 ASN A O 1
ATOM 852 N N . ALA A 1 107 ? 11.581 18.577 -12.937 1.00 89.44 107 ALA A N 1
ATOM 853 C CA . ALA A 1 107 ? 11.619 19.445 -14.115 1.00 89.44 107 ALA A CA 1
ATOM 854 C C . ALA A 1 107 ? 11.802 18.684 -15.443 1.00 89.44 107 ALA A C 1
ATOM 856 O O . ALA A 1 107 ? 11.611 19.270 -16.505 1.00 89.44 107 ALA A O 1
ATOM 857 N N . CYS A 1 108 ? 12.189 17.408 -15.398 1.00 92.31 108 CYS A N 1
ATOM 858 C CA . CYS A 1 108 ? 12.404 16.599 -16.591 1.00 92.31 108 CYS A CA 1
ATOM 859 C C . CYS A 1 108 ? 11.075 16.054 -17.121 1.00 92.31 108 CYS A C 1
ATOM 861 O O . CYS A 1 108 ? 10.173 15.712 -16.355 1.00 92.31 108 CYS A O 1
ATOM 863 N N . SER A 1 109 ? 10.977 15.980 -18.442 1.00 94.19 109 SER A N 1
ATOM 864 C CA . SER A 1 109 ? 9.871 15.400 -19.203 1.00 94.19 109 SER A CA 1
ATOM 865 C C . SER A 1 109 ? 10.361 15.143 -20.631 1.00 94.19 109 SER A C 1
ATOM 867 O O . SER A 1 109 ? 11.391 15.683 -21.036 1.00 94.19 109 SER A O 1
ATOM 869 N N . HIS A 1 110 ? 9.637 14.332 -21.399 1.00 96.25 110 HIS A N 1
ATOM 870 C CA . HIS A 1 110 ? 9.928 14.119 -22.815 1.00 96.25 110 HIS A CA 1
ATOM 871 C C . HIS A 1 110 ? 8.609 14.091 -23.599 1.00 96.25 110 HIS A C 1
ATOM 873 O O . HIS A 1 110 ? 7.692 13.405 -23.154 1.00 96.25 110 HIS A O 1
ATOM 879 N N . PRO A 1 111 ? 8.481 14.781 -24.750 1.00 95.88 111 PRO A N 1
ATOM 880 C CA . PRO A 1 111 ? 7.218 14.868 -25.496 1.00 95.88 111 PRO A CA 1
ATOM 881 C C . PRO A 1 111 ? 6.653 13.498 -25.899 1.00 95.88 111 PRO A C 1
ATOM 883 O O . PRO A 1 111 ? 5.454 13.278 -25.794 1.00 95.88 111 PRO A O 1
ATOM 886 N N . ASP A 1 112 ? 7.511 12.544 -26.271 1.00 96.25 112 ASP A N 1
ATOM 887 C CA . ASP A 1 112 ? 7.084 11.170 -26.591 1.00 96.25 112 ASP A CA 1
ATOM 888 C C . ASP A 1 112 ? 6.556 10.363 -25.387 1.00 96.25 112 ASP A C 1
ATOM 890 O O . ASP A 1 112 ? 6.045 9.257 -25.568 1.00 96.25 112 ASP A O 1
ATOM 894 N N . VAL A 1 113 ? 6.729 10.855 -24.157 1.00 96.88 113 VAL A N 1
ATOM 895 C CA . VAL A 1 113 ? 6.341 10.160 -22.925 1.00 96.88 113 VAL A CA 1
ATOM 896 C C . VAL A 1 113 ? 5.236 10.958 -22.258 1.00 96.88 113 VAL A C 1
ATOM 898 O O . VAL A 1 113 ? 5.480 12.008 -21.666 1.00 96.88 113 VAL A O 1
ATOM 901 N N . TRP A 1 114 ? 4.014 10.441 -22.358 1.00 95.56 114 TRP A N 1
ATOM 902 C CA . TRP A 1 114 ? 2.807 11.071 -21.831 1.00 95.56 114 TRP A CA 1
ATOM 903 C C . TRP A 1 114 ? 2.691 12.567 -22.178 1.00 95.56 114 TRP A C 1
ATOM 905 O O . TRP A 1 114 ? 2.467 13.413 -21.313 1.00 95.56 114 TRP A O 1
ATOM 915 N N . ASP A 1 115 ? 2.901 12.883 -23.458 1.00 96.00 115 ASP A N 1
ATOM 916 C CA . ASP A 1 115 ? 2.777 14.229 -24.032 1.00 96.00 115 ASP A CA 1
ATOM 917 C C . ASP A 1 115 ? 3.625 15.298 -23.311 1.00 96.00 115 ASP A C 1
ATOM 919 O O . ASP A 1 115 ? 3.284 16.481 -23.289 1.00 96.00 115 ASP A O 1
ATOM 923 N N . GLY A 1 116 ? 4.744 14.890 -22.701 1.00 95.88 116 GLY A N 1
ATOM 924 C CA . GLY A 1 116 ? 5.645 15.798 -21.991 1.00 95.88 116 GLY A CA 1
ATOM 925 C C . GLY A 1 116 ? 5.129 16.269 -20.631 1.00 95.88 116 GLY A C 1
ATOM 926 O O . GLY A 1 116 ? 5.560 17.319 -20.152 1.00 95.88 116 GLY A O 1
ATOM 927 N N . HIS A 1 117 ? 4.228 15.524 -19.983 1.00 95.56 117 HIS A N 1
ATOM 928 C CA . HIS A 1 117 ? 3.774 15.871 -18.636 1.00 95.56 117 HIS A CA 1
ATOM 929 C C . HIS A 1 117 ? 4.965 16.005 -17.654 1.00 95.56 117 HIS A C 1
ATOM 931 O O . HIS A 1 117 ? 5.868 15.167 -17.659 1.00 95.56 117 HIS A O 1
ATOM 937 N N . PRO A 1 118 ? 5.008 17.039 -16.791 1.00 93.19 118 PRO A N 1
ATOM 938 C CA . PRO A 1 118 ? 6.104 17.230 -15.839 1.00 93.19 118 PRO A CA 1
ATOM 939 C C . PRO A 1 118 ? 5.952 16.333 -14.601 1.00 93.19 118 PRO A C 1
ATOM 941 O O . PRO A 1 118 ? 4.957 15.626 -14.448 1.00 93.19 118 PRO A O 1
ATOM 944 N N . LYS A 1 119 ? 6.911 16.411 -13.665 1.00 95.50 119 LYS A N 1
ATOM 945 C CA . LYS A 1 119 ? 6.890 15.690 -12.375 1.00 95.50 119 LYS A CA 1
ATOM 946 C C . LYS A 1 119 ? 6.800 14.166 -12.516 1.00 95.50 119 LYS A C 1
ATOM 948 O O . LYS A 1 119 ? 5.999 13.519 -11.841 1.00 95.50 119 LYS A O 1
ATOM 953 N N . VAL A 1 120 ? 7.668 13.600 -13.356 1.00 97.88 120 VAL A N 1
ATOM 954 C CA . VAL A 1 120 ? 7.709 12.166 -13.700 1.00 97.88 120 VAL A CA 1
ATOM 955 C C . VAL A 1 120 ? 7.531 11.231 -12.498 1.00 97.88 120 VAL A C 1
ATOM 957 O O . VAL A 1 120 ? 6.734 10.298 -12.566 1.00 97.88 120 VAL A O 1
ATOM 960 N N . ASN A 1 121 ? 8.183 11.510 -11.367 1.00 98.19 121 ASN A N 1
ATOM 961 C CA . ASN A 1 121 ? 8.089 10.701 -10.142 1.00 98.19 121 ASN A CA 1
ATOM 962 C C . ASN A 1 121 ? 6.647 10.432 -9.669 1.00 98.19 121 ASN A C 1
ATOM 964 O O . ASN A 1 121 ? 6.356 9.373 -9.118 1.00 98.19 121 ASN A O 1
ATOM 968 N N . HIS A 1 122 ? 5.725 11.378 -9.871 1.00 97.44 122 HIS A N 1
ATOM 969 C CA . HIS A 1 122 ? 4.375 11.299 -9.307 1.00 97.44 122 HIS A CA 1
ATOM 970 C C . HIS A 1 122 ? 3.452 10.359 -10.096 1.00 97.44 122 HIS A C 1
ATOM 972 O O . HIS A 1 122 ? 2.475 9.865 -9.533 1.00 97.44 122 HIS A O 1
ATOM 978 N N . TRP A 1 123 ? 3.781 10.054 -11.352 1.00 97.31 123 TRP A N 1
ATOM 979 C CA . TRP A 1 123 ? 2.996 9.201 -12.256 1.00 97.31 123 TRP A CA 1
ATOM 980 C C . TRP A 1 123 ? 3.811 8.047 -12.851 1.00 97.31 123 TRP A C 1
ATOM 982 O O . TRP A 1 123 ? 3.349 7.353 -13.759 1.00 97.31 123 TRP A O 1
ATOM 992 N N . SER A 1 124 ? 5.017 7.808 -12.342 1.00 98.62 124 SER A N 1
ATOM 993 C CA . SER A 1 124 ? 5.848 6.682 -12.754 1.00 98.62 124 SER A CA 1
ATOM 994 C C . SER A 1 124 ? 6.366 5.866 -11.575 1.00 98.62 124 SER A C 1
ATOM 996 O O . SER A 1 124 ? 6.294 6.284 -10.410 1.00 98.62 124 SER A O 1
ATOM 998 N N . LEU A 1 125 ? 6.853 4.673 -11.909 1.00 98.81 125 LEU A N 1
ATOM 999 C CA . LEU A 1 125 ? 7.645 3.823 -11.032 1.00 98.81 125 LEU A CA 1
ATOM 1000 C C . LEU A 1 125 ? 9.070 3.716 -11.582 1.00 98.81 125 LEU A C 1
ATOM 1002 O O . LEU A 1 125 ? 9.298 3.871 -12.780 1.00 98.81 125 LEU A O 1
ATOM 1006 N N . GLY A 1 126 ? 10.026 3.449 -10.700 1.00 98.75 126 GLY A N 1
ATOM 1007 C CA . GLY A 1 126 ? 11.453 3.436 -11.010 1.00 98.75 126 GLY A CA 1
ATOM 1008 C C . GLY A 1 126 ? 12.053 2.093 -10.634 1.00 98.75 126 GLY A C 1
ATOM 1009 O O . GLY A 1 126 ? 11.887 1.666 -9.488 1.00 98.75 126 GLY A O 1
ATOM 1010 N N . ILE A 1 127 ? 12.722 1.457 -11.593 1.00 98.88 127 ILE A N 1
ATOM 1011 C CA . ILE A 1 127 ? 13.458 0.206 -11.404 1.00 98.88 127 ILE A CA 1
ATOM 1012 C C . ILE A 1 127 ? 14.945 0.506 -11.557 1.00 98.88 127 ILE A C 1
ATOM 1014 O O . ILE A 1 127 ? 15.374 0.938 -12.625 1.00 98.88 127 ILE A O 1
ATOM 1018 N N . GLU A 1 128 ? 15.714 0.264 -10.504 1.00 98.88 128 GLU A N 1
ATOM 1019 C CA . GLU A 1 128 ? 17.172 0.272 -10.544 1.00 98.88 128 GLU A CA 1
ATOM 1020 C C . GLU A 1 128 ? 17.699 -1.135 -10.800 1.00 98.88 128 GLU A C 1
ATOM 1022 O O . GLU A 1 128 ? 17.286 -2.095 -10.149 1.00 98.88 128 GLU A O 1
ATOM 1027 N N . VAL A 1 129 ? 18.650 -1.258 -11.717 1.00 98.81 129 VAL A N 1
ATOM 1028 C CA . VAL A 1 129 ? 19.408 -2.493 -11.919 1.00 98.81 129 VAL A CA 1
ATOM 1029 C C . VAL A 1 129 ? 20.839 -2.240 -11.475 1.00 98.81 129 VAL A C 1
ATOM 1031 O O . VAL A 1 129 ? 21.472 -1.291 -11.948 1.00 98.81 129 VAL A O 1
ATOM 1034 N N . VAL A 1 130 ? 21.341 -3.036 -10.527 1.00 98.62 130 VAL A N 1
ATOM 1035 C CA . VAL A 1 130 ? 22.713 -2.863 -10.043 1.00 98.62 130 VAL A CA 1
ATOM 1036 C C . VAL A 1 130 ? 23.679 -3.168 -11.180 1.00 98.62 130 VAL A C 1
ATOM 1038 O O . VAL A 1 130 ? 23.667 -4.267 -11.721 1.00 98.62 130 VAL A O 1
ATOM 1041 N N . ASN A 1 131 ? 24.448 -2.159 -11.583 1.00 97.88 131 ASN A N 1
ATOM 1042 C CA . ASN A 1 131 ? 25.443 -2.255 -12.642 1.00 97.88 131 ASN A CA 1
ATOM 1043 C C . ASN A 1 131 ? 26.339 -1.009 -12.600 1.00 97.88 131 ASN A C 1
ATOM 1045 O O . ASN A 1 131 ? 25.864 0.121 -12.426 1.00 97.88 131 ASN A O 1
ATOM 1049 N N . THR A 1 132 ? 27.642 -1.185 -12.808 1.00 95.38 132 THR A N 1
ATOM 1050 C CA . THR A 1 132 ? 28.627 -0.094 -12.760 1.00 95.38 132 THR A CA 1
ATOM 1051 C C . THR A 1 132 ? 28.588 0.825 -13.981 1.00 95.38 132 THR A C 1
ATOM 1053 O O . THR A 1 132 ? 29.224 1.881 -13.965 1.00 95.38 132 THR A O 1
ATOM 1056 N N . GLN A 1 133 ? 27.871 0.437 -15.040 1.00 93.06 133 GLN A N 1
ATOM 1057 C CA . GLN A 1 133 ? 27.797 1.099 -16.348 1.00 93.06 133 GLN A CA 1
ATOM 1058 C C . GLN A 1 133 ? 29.153 1.237 -17.061 1.00 93.06 133 GLN A C 1
ATOM 1060 O O . GLN A 1 133 ? 29.309 2.029 -17.994 1.00 93.06 133 GLN A O 1
ATOM 1065 N N . ARG A 1 134 ? 30.162 0.465 -16.641 1.00 91.50 134 ARG A N 1
ATOM 1066 C CA . ARG A 1 134 ? 31.449 0.372 -17.340 1.00 91.50 134 ARG A CA 1
ATOM 1067 C C . ARG A 1 134 ? 31.310 -0.532 -18.559 1.00 91.50 134 ARG A C 1
ATOM 1069 O O . ARG A 1 134 ? 30.546 -1.486 -18.551 1.00 91.50 134 ARG A O 1
ATOM 1076 N N . SER A 1 135 ? 32.121 -0.301 -19.588 1.00 88.31 135 SER A N 1
ATOM 1077 C CA . SER A 1 135 ? 32.068 -1.076 -20.840 1.00 88.31 135 SER A CA 1
ATOM 1078 C C . SER A 1 135 ? 32.336 -2.584 -20.683 1.00 88.31 135 SER A C 1
ATO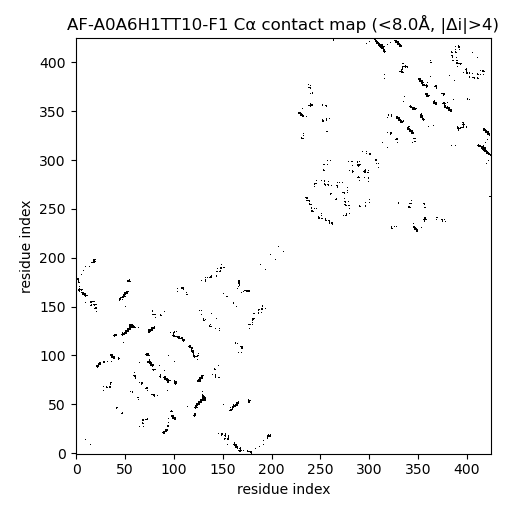M 1080 O O . SER A 1 135 ? 32.000 -3.358 -21.579 1.00 88.31 135 SER A O 1
ATOM 1082 N N . SER A 1 136 ? 32.948 -3.006 -19.573 1.00 90.31 136 SER A N 1
ATOM 1083 C CA . SER A 1 136 ? 33.213 -4.410 -19.239 1.00 90.31 136 SER A CA 1
ATOM 1084 C C . SER A 1 136 ? 32.083 -5.095 -18.466 1.00 90.31 136 SER A C 1
ATOM 1086 O O . SER A 1 136 ? 32.130 -6.309 -18.312 1.00 90.31 136 SER A O 1
ATOM 1088 N N . ASP A 1 137 ? 31.122 -4.330 -17.954 1.00 91.62 137 ASP A N 1
ATOM 1089 C CA . ASP A 1 137 ? 30.113 -4.783 -17.002 1.00 91.62 137 ASP A CA 1
ATOM 1090 C C . ASP A 1 137 ? 28.750 -4.894 -17.697 1.00 91.62 137 ASP A C 1
ATOM 1092 O O . ASP A 1 137 ? 28.030 -3.910 -17.885 1.00 91.62 137 ASP A O 1
ATOM 1096 N N . ARG A 1 138 ? 28.441 -6.099 -18.177 1.00 95.12 138 ARG A N 1
ATOM 1097 C CA . ARG A 1 138 ? 27.196 -6.390 -18.892 1.00 95.12 138 ARG A CA 1
ATOM 1098 C C . ARG A 1 138 ? 26.156 -6.878 -17.902 1.00 95.12 138 ARG A C 1
ATOM 1100 O O . ARG A 1 138 ? 26.444 -7.774 -17.128 1.00 95.12 138 ARG A O 1
ATOM 1107 N N . PHE A 1 139 ? 24.923 -6.412 -18.062 1.00 97.62 139 PHE A N 1
ATOM 1108 C CA . PHE A 1 139 ? 23.782 -6.987 -17.359 1.00 97.62 139 PHE A CA 1
ATOM 1109 C C . PHE A 1 139 ? 23.680 -8.489 -17.638 1.00 97.62 139 PHE A C 1
ATOM 1111 O O . PHE A 1 139 ? 23.634 -8.917 -18.797 1.00 97.62 139 PHE A O 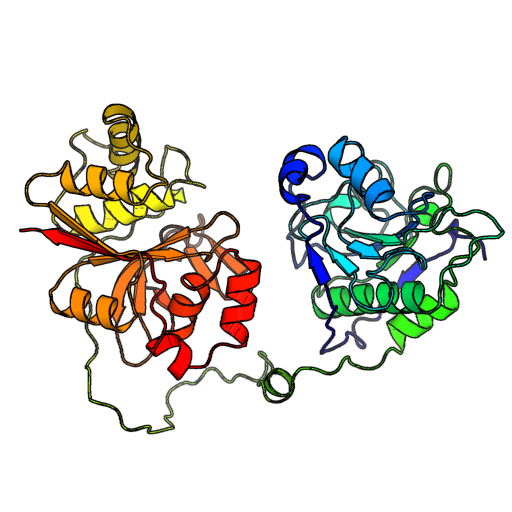1
ATOM 1118 N N . SER A 1 140 ? 23.620 -9.271 -16.569 1.00 98.00 140 SER A N 1
ATOM 1119 C CA . SER A 1 140 ? 23.333 -10.701 -16.617 1.00 98.00 140 SER A CA 1
ATOM 1120 C C . SER A 1 140 ? 21.975 -10.989 -17.266 1.00 98.00 140 SER A C 1
ATOM 1122 O O . SER A 1 140 ? 21.057 -10.160 -17.263 1.00 98.00 140 SER A O 1
ATOM 1124 N N . ASP A 1 141 ? 21.801 -12.217 -17.759 1.00 97.56 141 ASP A N 1
ATOM 1125 C CA . ASP A 1 141 ? 20.521 -12.621 -18.337 1.00 97.56 141 ASP A CA 1
ATOM 1126 C C . ASP A 1 141 ? 19.373 -12.531 -17.331 1.00 97.56 141 ASP A C 1
ATOM 1128 O O . ASP A 1 141 ? 18.288 -12.068 -17.690 1.00 97.56 141 ASP A O 1
ATOM 1132 N N . TRP A 1 142 ? 19.641 -12.897 -16.075 1.00 97.56 142 TRP A N 1
ATOM 1133 C CA . TRP A 1 142 ? 18.654 -12.854 -15.008 1.00 97.56 142 TRP A CA 1
ATOM 1134 C C . TRP A 1 142 ? 18.246 -11.426 -14.645 1.00 97.56 142 TRP A C 1
ATOM 1136 O O . TRP A 1 142 ? 17.058 -11.180 -14.467 1.00 97.56 142 TRP A O 1
ATOM 1146 N N . GLN A 1 143 ? 19.173 -10.462 -14.580 1.00 98.62 143 GLN A N 1
ATOM 1147 C CA . GLN A 1 143 ? 18.808 -9.068 -14.292 1.00 98.62 143 GLN A CA 1
ATOM 1148 C C . GLN A 1 143 ? 17.831 -8.522 -15.337 1.00 98.62 143 GLN A C 1
ATOM 1150 O O . GLN A 1 143 ? 16.844 -7.865 -14.998 1.00 98.62 143 GLN A O 1
ATOM 1155 N N . VAL A 1 144 ? 18.079 -8.818 -16.615 1.00 98.56 144 VAL A N 1
ATOM 1156 C CA . VAL A 1 144 ? 17.222 -8.388 -17.729 1.00 98.56 144 VAL A CA 1
ATOM 1157 C C . VAL A 1 144 ? 15.844 -9.052 -17.644 1.00 98.56 144 VAL A C 1
ATOM 1159 O O . VAL A 1 144 ? 14.823 -8.384 -17.820 1.00 98.56 144 VAL A O 1
ATOM 1162 N N . GLU A 1 145 ? 15.803 -10.349 -17.335 1.00 96.62 145 GLU A N 1
ATOM 1163 C CA . GLU A 1 145 ? 14.562 -11.110 -17.152 1.00 96.62 145 GLU A CA 1
ATOM 1164 C C . GLU A 1 145 ? 13.753 -10.623 -15.948 1.00 96.62 145 GLU A C 1
ATOM 1166 O O . GLU A 1 145 ? 12.559 -10.361 -16.092 1.00 96.62 145 GLU A O 1
ATOM 1171 N N . ALA A 1 146 ? 14.398 -10.416 -14.799 1.00 97.38 146 ALA A N 1
ATOM 1172 C CA . ALA A 1 146 ? 13.780 -9.894 -13.586 1.00 97.38 146 ALA A CA 1
ATOM 1173 C C . ALA A 1 146 ? 13.240 -8.471 -13.795 1.00 97.38 146 ALA A C 1
ATOM 1175 O O . ALA A 1 146 ? 12.111 -8.171 -13.408 1.00 97.38 146 ALA A O 1
ATOM 1176 N N . THR A 1 147 ? 13.987 -7.609 -14.493 1.00 98.69 147 THR A N 1
ATOM 1177 C CA . THR A 1 147 ? 13.517 -6.262 -14.860 1.00 98.69 147 THR A CA 1
ATOM 1178 C C . THR A 1 147 ? 12.276 -6.345 -15.751 1.00 98.69 147 THR A C 1
ATOM 1180 O O . THR A 1 147 ? 11.301 -5.626 -15.530 1.00 98.69 147 THR A O 1
ATOM 1183 N N . ALA A 1 148 ? 12.267 -7.246 -16.741 1.00 97.94 148 ALA A N 1
ATOM 1184 C CA . ALA A 1 148 ? 11.101 -7.458 -17.596 1.00 97.94 148 ALA A CA 1
ATOM 1185 C C . ALA A 1 148 ? 9.900 -8.012 -16.811 1.00 97.94 148 ALA A C 1
ATOM 1187 O O . ALA A 1 148 ? 8.766 -7.597 -17.051 1.00 97.94 148 ALA A O 1
ATOM 1188 N N . GLN A 1 149 ? 10.141 -8.911 -15.854 1.00 95.75 149 GLN A N 1
ATOM 1189 C CA . GLN A 1 149 ? 9.118 -9.480 -14.978 1.00 95.75 149 GLN A CA 1
ATOM 1190 C C . GLN A 1 149 ? 8.474 -8.413 -14.089 1.00 95.75 149 GLN A C 1
ATOM 1192 O O . GLN A 1 149 ? 7.249 -8.375 -13.999 1.00 95.75 149 GLN A O 1
ATOM 1197 N N . ILE A 1 150 ? 9.261 -7.489 -13.525 1.00 97.81 150 ILE A N 1
ATOM 1198 C CA . ILE A 1 150 ? 8.733 -6.339 -12.774 1.00 97.81 150 ILE A CA 1
ATOM 1199 C C . ILE A 1 150 ? 7.840 -5.474 -13.669 1.00 97.81 150 ILE A C 1
ATOM 1201 O O . ILE A 1 150 ? 6.738 -5.111 -13.265 1.00 97.81 150 ILE A O 1
ATOM 1205 N N . VAL A 1 151 ? 8.250 -5.187 -14.910 1.00 98.31 151 VAL A N 1
ATOM 1206 C CA . VAL A 1 151 ? 7.397 -4.425 -15.838 1.00 98.31 151 VAL A CA 1
ATOM 1207 C C . VAL A 1 151 ? 6.086 -5.155 -16.123 1.00 98.31 151 VAL A C 1
ATOM 1209 O O . VAL A 1 151 ? 5.034 -4.523 -16.067 1.00 98.31 151 VAL A O 1
ATOM 1212 N N . ARG A 1 152 ? 6.113 -6.469 -16.388 1.00 95.44 152 ARG A N 1
ATOM 1213 C CA . ARG A 1 152 ? 4.889 -7.265 -16.597 1.00 95.44 152 ARG A CA 1
ATOM 1214 C C . ARG A 1 152 ? 4.001 -7.282 -15.349 1.00 95.44 152 ARG A C 1
ATOM 1216 O O . ARG A 1 152 ? 2.788 -7.153 -15.482 1.00 95.44 152 ARG A O 1
ATOM 1223 N N . TYR A 1 153 ? 4.590 -7.365 -14.157 1.00 94.12 153 TYR A N 1
ATOM 1224 C CA . TYR A 1 153 ? 3.890 -7.276 -12.872 1.00 94.12 153 TYR A CA 1
ATOM 1225 C C . TYR A 1 153 ? 3.184 -5.933 -12.685 1.00 94.12 153 TYR A C 1
ATOM 1227 O O . TYR A 1 153 ? 1.974 -5.891 -12.452 1.00 94.12 153 TYR A O 1
ATOM 1235 N N . CYS A 1 154 ? 3.892 -4.823 -12.893 1.00 94.75 154 CYS A N 1
ATOM 1236 C CA . CYS A 1 154 ? 3.283 -3.499 -12.859 1.00 94.75 154 CYS A CA 1
ATOM 1237 C C . CYS A 1 154 ? 2.224 -3.340 -13.963 1.00 94.75 154 CYS A C 1
ATOM 1239 O O . CYS A 1 154 ? 1.181 -2.737 -13.732 1.00 94.75 154 CYS A O 1
ATOM 1241 N N . TRP A 1 155 ? 2.443 -3.901 -15.152 1.00 94.31 155 TRP A N 1
ATOM 1242 C CA . TRP A 1 155 ? 1.492 -3.832 -16.262 1.00 94.31 155 TRP A CA 1
ATOM 1243 C C . TRP A 1 155 ? 0.205 -4.598 -15.972 1.00 94.31 155 TRP A C 1
ATOM 1245 O O . TRP A 1 155 ? -0.877 -4.068 -16.207 1.00 94.31 155 TRP A O 1
ATOM 1255 N N . ALA A 1 156 ? 0.289 -5.779 -15.361 1.00 88.75 156 ALA A N 1
ATOM 1256 C CA . ALA A 1 156 ? -0.874 -6.507 -14.860 1.00 88.75 156 ALA A CA 1
ATOM 1257 C C . ALA A 1 156 ? -1.622 -5.716 -13.771 1.00 88.75 156 ALA A C 1
ATOM 1259 O O . ALA A 1 156 ? -2.847 -5.762 -13.706 1.00 88.75 156 ALA A O 1
ATOM 1260 N N . LYS A 1 157 ? -0.921 -4.911 -12.961 1.00 86.50 157 LYS A N 1
ATOM 1261 C CA . LYS A 1 157 ? -1.489 -4.145 -11.837 1.00 86.50 157 LYS A CA 1
ATOM 1262 C C . LYS A 1 157 ? -2.101 -2.789 -12.216 1.00 86.50 157 LYS A C 1
ATOM 1264 O O . LYS A 1 157 ? -3.176 -2.452 -11.724 1.00 86.50 157 LYS A O 1
ATOM 1269 N N . TYR A 1 158 ? -1.464 -2.021 -13.097 1.00 88.88 158 TYR A N 1
ATOM 1270 C CA . TYR A 1 158 ? -1.811 -0.622 -13.371 1.00 88.88 158 TYR A CA 1
ATOM 1271 C C . TYR A 1 158 ? -2.509 -0.447 -14.729 1.00 88.88 158 TYR A C 1
ATOM 1273 O O . TYR A 1 158 ? -1.864 -0.599 -15.767 1.00 88.88 158 TYR A O 1
ATOM 1281 N N . PRO A 1 159 ? -3.807 -0.083 -14.761 1.00 87.81 159 PRO A N 1
ATOM 1282 C CA . PRO A 1 159 ? -4.599 -0.089 -15.995 1.00 87.81 159 PRO A CA 1
ATOM 1283 C C . PRO A 1 159 ? -4.158 0.935 -17.035 1.00 87.81 159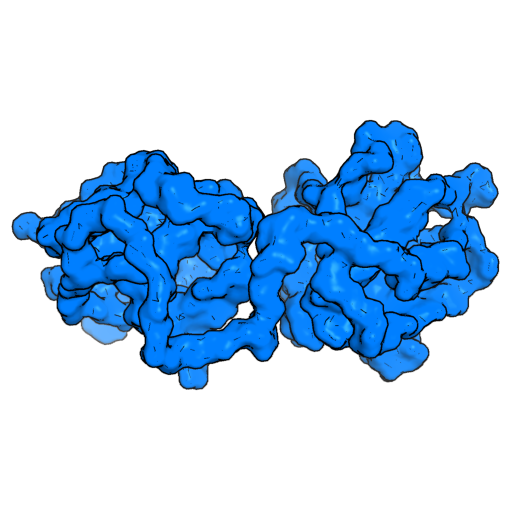 PRO A C 1
ATOM 1285 O O . PRO A 1 159 ? -4.296 0.690 -18.229 1.00 87.81 159 PRO A O 1
ATOM 1288 N N . ASN A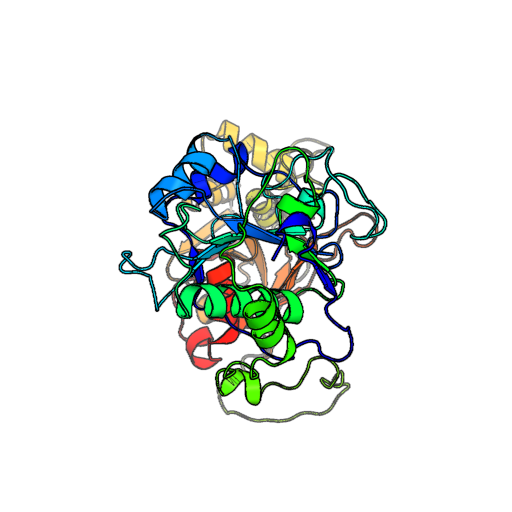 1 160 ? -3.597 2.054 -16.584 1.00 93.38 160 ASN A N 1
ATOM 1289 C CA . ASN A 1 160 ? -3.174 3.147 -17.452 1.00 93.38 160 ASN A CA 1
ATOM 1290 C C . ASN A 1 160 ? -1.654 3.168 -17.683 1.00 93.38 160 ASN A C 1
ATOM 1292 O O . ASN A 1 160 ? -1.132 4.141 -18.236 1.00 93.38 160 ASN A O 1
ATOM 1296 N N . LEU A 1 161 ? -0.933 2.125 -17.252 1.00 97.12 161 LEU A N 1
ATOM 1297 C CA . LEU A 1 161 ? 0.495 2.006 -17.510 1.00 97.12 161 LEU A CA 1
ATOM 1298 C C . LEU A 1 161 ? 0.719 1.748 -19.004 1.00 97.12 161 LEU A C 1
ATOM 1300 O O . LEU A 1 161 ? 0.258 0.749 -19.552 1.00 97.12 161 LEU A O 1
ATOM 1304 N N . LYS A 1 162 ? 1.442 2.664 -19.651 1.00 98.06 162 LYS A N 1
ATOM 1305 C CA . LYS A 1 162 ? 1.679 2.642 -21.094 1.00 98.06 162 LYS A CA 1
ATOM 1306 C C . LYS A 1 162 ? 3.158 2.698 -21.436 1.00 98.06 162 LYS A C 1
ATOM 1308 O O . LYS A 1 162 ? 3.599 1.961 -22.303 1.00 98.06 162 LYS A O 1
ATOM 1313 N N . HIS A 1 163 ? 3.927 3.563 -20.791 1.00 98.69 163 HIS A N 1
ATOM 1314 C CA . HIS A 1 163 ? 5.282 3.856 -21.248 1.00 98.69 163 HIS A CA 1
ATOM 1315 C C . HIS A 1 163 ? 6.326 3.047 -20.479 1.00 98.69 163 HIS A C 1
ATOM 1317 O O . HIS A 1 163 ? 6.333 3.042 -19.250 1.00 98.69 163 HIS A O 1
ATOM 1323 N N . VAL A 1 164 ? 7.255 2.417 -21.193 1.00 98.81 164 VAL A N 1
ATOM 1324 C CA . VAL A 1 164 ? 8.498 1.892 -20.616 1.00 98.81 164 VAL A CA 1
ATOM 1325 C C . VAL A 1 164 ? 9.640 2.676 -21.232 1.00 98.81 164 VAL A C 1
ATOM 1327 O O . VAL A 1 164 ? 9.783 2.706 -22.455 1.00 98.81 164 VAL A O 1
ATOM 1330 N N . VAL A 1 165 ? 10.416 3.361 -20.398 1.00 98.75 165 VAL A N 1
ATOM 1331 C CA . VAL A 1 165 ? 11.376 4.370 -20.853 1.00 98.75 165 VAL A CA 1
ATOM 1332 C C . VAL A 1 165 ? 12.660 4.333 -20.031 1.00 98.75 165 VAL A C 1
ATOM 1334 O O . VAL A 1 165 ? 12.637 3.984 -18.854 1.00 98.75 165 VAL A O 1
ATOM 1337 N N . SER A 1 166 ? 13.795 4.678 -20.633 1.00 98.62 166 SER A N 1
ATOM 1338 C CA . SER A 1 166 ? 15.043 4.890 -19.893 1.00 98.62 166 SER A CA 1
ATOM 1339 C C . SER A 1 166 ? 15.070 6.245 -19.183 1.00 98.62 166 SER A C 1
ATOM 1341 O O . SER A 1 166 ? 14.452 7.223 -19.616 1.00 98.62 166 SER A O 1
ATOM 1343 N N . HIS A 1 167 ? 15.871 6.355 -18.128 1.00 98.19 167 HIS A N 1
ATOM 1344 C CA . HIS A 1 167 ? 16.172 7.654 -17.527 1.00 98.19 167 HIS A CA 1
ATOM 1345 C C . HIS A 1 167 ? 16.878 8.598 -18.511 1.00 98.19 167 HIS A C 1
ATOM 1347 O O . HIS A 1 167 ? 16.545 9.782 -18.572 1.00 98.19 167 HIS A O 1
ATOM 1353 N N . ALA A 1 168 ? 17.801 8.073 -19.325 1.00 97.81 168 ALA A N 1
ATOM 1354 C CA . ALA A 1 168 ? 18.496 8.835 -20.358 1.00 97.81 168 ALA A CA 1
ATOM 1355 C C . ALA A 1 168 ? 17.543 9.489 -21.367 1.00 97.81 168 ALA A C 1
ATOM 1357 O O . ALA A 1 168 ? 17.814 10.596 -21.814 1.00 97.81 168 ALA A O 1
ATOM 1358 N N . LYS A 1 169 ? 16.409 8.866 -21.715 1.00 97.75 169 LYS A N 1
ATOM 1359 C CA . LYS A 1 169 ? 15.429 9.509 -22.601 1.00 97.75 169 LYS A CA 1
ATOM 1360 C C . LYS A 1 169 ? 14.719 10.688 -21.930 1.00 97.75 169 LYS A C 1
ATOM 1362 O O . LYS A 1 169 ? 14.435 11.686 -22.584 1.00 97.75 169 LYS A O 1
ATOM 1367 N N . LEU A 1 170 ? 14.429 10.590 -20.634 1.00 97.56 170 LEU A N 1
ATOM 1368 C CA . LEU A 1 170 ? 13.745 11.649 -19.883 1.00 97.56 170 LEU A CA 1
ATOM 1369 C C . LEU A 1 170 ? 14.658 12.831 -19.525 1.00 97.56 170 LEU A C 1
ATOM 1371 O O . LEU A 1 170 ? 14.161 13.930 -19.288 1.00 97.56 170 LEU A O 1
ATOM 1375 N N . ASP A 1 171 ? 15.972 12.611 -19.454 1.00 95.31 171 ASP A N 1
ATOM 1376 C CA . ASP A 1 171 ? 16.967 13.626 -19.088 1.00 95.31 171 ASP A CA 1
ATOM 1377 C C . ASP A 1 171 ? 18.268 13.480 -19.918 1.00 95.31 171 ASP A C 1
ATOM 1379 O O . ASP A 1 171 ? 19.340 13.205 -19.364 1.00 95.31 171 ASP A O 1
ATOM 1383 N N . PRO A 1 172 ? 18.192 13.632 -21.257 1.00 94.00 172 PRO A N 1
ATOM 1384 C CA . PRO A 1 172 ? 19.248 13.231 -22.199 1.00 94.00 172 PRO A CA 1
ATOM 1385 C C . PRO A 1 172 ? 20.533 14.053 -22.123 1.00 94.00 172 PRO A C 1
ATOM 1387 O O . PRO A 1 172 ? 21.578 13.597 -22.595 1.00 94.00 172 PRO A O 1
ATOM 1390 N N . ASP A 1 173 ? 20.482 15.249 -21.541 1.00 92.31 173 ASP A N 1
ATOM 1391 C CA . ASP A 1 173 ? 21.654 16.114 -21.378 1.00 92.31 173 ASP A CA 1
ATOM 1392 C C . ASP A 1 173 ? 22.486 15.742 -20.144 1.00 92.31 173 ASP A C 1
ATOM 1394 O O . ASP A 1 173 ? 23.663 16.094 -20.050 1.00 92.31 173 ASP A O 1
ATOM 1398 N N . ARG A 1 174 ? 21.892 15.024 -19.183 1.00 94.12 174 ARG A N 1
ATOM 1399 C CA . ARG A 1 174 ? 22.524 14.715 -17.893 1.00 94.12 174 ARG A CA 1
ATOM 1400 C C . ARG A 1 174 ? 22.697 13.224 -17.643 1.00 94.12 174 ARG A C 1
ATOM 1402 O O . ARG A 1 174 ? 23.634 12.831 -16.942 1.00 94.12 174 ARG A O 1
ATOM 1409 N N . ARG A 1 175 ? 21.774 12.399 -18.127 1.00 95.44 175 ARG A N 1
ATOM 1410 C CA . ARG A 1 175 ? 21.688 10.974 -17.810 1.00 95.44 175 ARG A CA 1
ATOM 1411 C C . ARG A 1 175 ? 21.982 10.113 -19.025 1.00 95.44 175 ARG A C 1
ATOM 1413 O O . ARG A 1 175 ? 21.684 10.473 -20.158 1.00 95.44 175 ARG A O 1
ATOM 1420 N N . HIS A 1 176 ? 22.599 8.973 -18.745 1.00 95.12 176 HIS A N 1
ATOM 1421 C CA . HIS A 1 176 ? 23.019 7.989 -19.742 1.00 95.12 176 HIS A CA 1
ATOM 1422 C C . HIS A 1 176 ? 22.539 6.579 -19.367 1.00 95.12 176 HIS A C 1
ATOM 1424 O O . HIS A 1 176 ? 22.651 5.664 -20.176 1.00 95.12 176 HIS A O 1
ATOM 1430 N N . ASP A 1 177 ? 21.967 6.408 -18.172 1.00 96.81 177 ASP A N 1
ATOM 1431 C CA . ASP A 1 177 ? 21.452 5.146 -17.663 1.00 96.81 177 ASP A CA 1
ATOM 1432 C C . ASP A 1 177 ? 20.136 4.729 -18.357 1.00 96.81 177 ASP A C 1
ATOM 1434 O O . ASP A 1 177 ? 19.334 5.589 -18.747 1.00 96.81 177 ASP A O 1
ATOM 1438 N N . PRO A 1 178 ? 19.917 3.416 -18.573 1.00 96.62 178 PRO A N 1
ATOM 1439 C CA . PRO A 1 178 ? 20.686 2.272 -18.054 1.00 96.62 178 PRO A CA 1
ATOM 1440 C C . PRO A 1 178 ? 21.975 1.934 -18.837 1.00 96.62 178 PRO A C 1
ATOM 1442 O O . PRO A 1 178 ? 22.610 0.916 -18.577 1.00 96.62 178 PRO A O 1
ATOM 1445 N N . GLY A 1 179 ? 22.384 2.780 -19.786 1.00 95.38 179 GLY A N 1
ATOM 1446 C CA . GLY A 1 179 ? 23.620 2.624 -20.548 1.00 95.38 179 GLY A CA 1
ATOM 1447 C C . GLY A 1 179 ? 23.450 1.816 -21.834 1.00 95.38 179 GLY A C 1
ATOM 1448 O O . GLY A 1 179 ? 22.464 1.110 -22.050 1.00 95.38 179 GLY A O 1
ATOM 1449 N N . GLU A 1 180 ? 24.446 1.913 -22.715 1.00 95.50 180 GLU A N 1
ATOM 1450 C CA . GLU A 1 180 ? 24.439 1.243 -24.025 1.00 95.50 180 GLU A CA 1
ATOM 1451 C C . GLU A 1 180 ? 24.470 -0.289 -23.924 1.00 95.50 180 GLU A C 1
ATOM 1453 O O . GLU A 1 180 ? 24.076 -0.974 -24.872 1.00 95.50 180 GLU A O 1
ATOM 1458 N N . LEU A 1 181 ? 24.945 -0.818 -22.790 1.00 96.38 181 LEU A N 1
ATOM 1459 C CA . LEU A 1 181 ? 25.042 -2.251 -22.522 1.00 96.38 181 LEU A CA 1
ATOM 1460 C C . LEU A 1 181 ? 23.733 -2.875 -22.037 1.00 96.38 181 LEU A C 1
ATOM 1462 O O . LEU A 1 181 ? 23.627 -4.100 -22.076 1.00 96.38 181 LEU A O 1
ATOM 1466 N N . PHE A 1 182 ? 22.743 -2.080 -21.616 1.00 97.88 182 PHE A N 1
ATOM 1467 C CA . PHE A 1 182 ? 21.433 -2.625 -21.277 1.00 97.88 182 PHE A CA 1
ATOM 1468 C C . PHE A 1 182 ? 20.767 -3.155 -22.556 1.00 97.88 182 PHE A C 1
ATOM 1470 O O . PHE A 1 182 ? 20.561 -2.380 -23.500 1.00 97.88 182 PHE A O 1
ATOM 1477 N N . PRO A 1 183 ? 20.438 -4.457 -22.635 1.00 97.62 183 PRO A N 1
ATOM 1478 C CA . PRO A 1 183 ? 19.987 -5.084 -23.873 1.00 97.62 183 PRO A CA 1
ATOM 1479 C C . PRO A 1 183 ? 18.508 -4.771 -24.138 1.00 97.62 183 PRO A C 1
ATOM 1481 O O . PRO A 1 183 ? 17.634 -5.623 -23.987 1.00 97.62 183 PRO A O 1
ATOM 1484 N N . TRP A 1 184 ? 18.230 -3.527 -24.538 1.00 98.31 184 TRP A N 1
ATOM 1485 C CA . TRP A 1 184 ? 16.880 -2.964 -24.635 1.00 98.31 184 TRP A CA 1
ATOM 1486 C C . TRP A 1 184 ? 15.932 -3.760 -25.538 1.00 98.31 184 TRP A C 1
ATOM 1488 O O . TRP A 1 184 ? 14.780 -3.959 -25.165 1.00 98.31 184 TRP A O 1
ATOM 1498 N N . ASP A 1 185 ? 16.403 -4.264 -26.683 1.00 98.06 185 ASP A N 1
ATOM 1499 C CA . ASP A 1 185 ? 15.564 -5.062 -27.589 1.00 98.06 185 ASP A CA 1
ATOM 1500 C C . ASP A 1 185 ? 15.163 -6.398 -26.958 1.00 98.06 185 ASP A C 1
ATOM 1502 O O . ASP A 1 185 ? 13.981 -6.735 -26.939 1.00 98.06 185 ASP A O 1
ATOM 1506 N N . ARG A 1 186 ? 16.118 -7.116 -26.349 1.00 97.62 186 ARG A N 1
ATOM 1507 C CA . ARG A 1 186 ? 15.840 -8.362 -25.618 1.00 97.62 186 ARG A CA 1
ATOM 1508 C C . ARG A 1 186 ? 14.899 -8.105 -24.442 1.00 97.62 186 ARG A C 1
ATOM 1510 O O . ARG A 1 186 ? 13.937 -8.840 -24.249 1.00 97.62 186 ARG A O 1
ATOM 1517 N N . PHE A 1 187 ? 15.148 -7.050 -23.671 1.00 98.50 187 PHE A N 1
ATOM 1518 C CA . PHE A 1 187 ? 14.275 -6.626 -22.578 1.00 98.50 187 PHE A CA 1
ATOM 1519 C C . PHE A 1 187 ? 12.847 -6.351 -23.071 1.00 98.50 187 PHE A C 1
ATOM 1521 O O . PHE A 1 187 ? 11.890 -6.884 -22.514 1.00 98.50 187 PHE A O 1
ATOM 1528 N N . LYS A 1 188 ? 12.694 -5.582 -24.152 1.00 98.38 188 LYS A N 1
ATOM 1529 C CA . LYS A 1 188 ? 11.401 -5.297 -24.781 1.00 98.38 188 LYS A CA 1
ATOM 1530 C C . LYS A 1 188 ? 10.703 -6.576 -25.242 1.00 98.38 188 LYS A C 1
ATOM 1532 O O . LYS A 1 188 ? 9.507 -6.731 -25.002 1.00 98.38 188 LYS A O 1
ATOM 1537 N N . GLU A 1 189 ? 11.424 -7.496 -25.878 1.00 97.06 189 GLU A N 1
ATOM 1538 C CA . GLU A 1 189 ? 10.881 -8.797 -26.276 1.00 97.06 189 GLU A CA 1
ATOM 1539 C C . GLU A 1 189 ? 10.385 -9.598 -25.071 1.00 97.06 189 GLU A C 1
ATOM 1541 O O . GLU A 1 189 ? 9.274 -10.123 -25.113 1.00 97.06 189 GLU A O 1
ATOM 1546 N N . LEU A 1 190 ? 11.152 -9.638 -23.979 1.00 96.12 190 LEU A N 1
ATOM 1547 C CA . LEU A 1 190 ? 10.754 -10.302 -22.737 1.00 96.12 190 LEU A CA 1
ATOM 1548 C C . LEU A 1 190 ? 9.529 -9.640 -22.096 1.00 96.12 190 LEU A C 1
ATOM 1550 O O . LEU A 1 190 ? 8.669 -10.332 -21.559 1.00 96.12 190 LEU A O 1
ATOM 1554 N N . VAL A 1 191 ? 9.412 -8.313 -22.146 1.00 96.62 191 VAL A N 1
ATOM 1555 C CA . VAL A 1 191 ? 8.231 -7.608 -21.626 1.00 96.62 191 VAL A CA 1
ATOM 1556 C C . VAL A 1 191 ? 6.989 -7.932 -22.454 1.00 96.62 191 VAL A C 1
ATOM 1558 O O . VAL A 1 191 ? 5.956 -8.276 -21.888 1.00 96.62 191 VAL A O 1
ATOM 1561 N N . LEU A 1 192 ? 7.080 -7.847 -23.783 1.00 95.25 192 LEU A N 1
ATOM 1562 C CA . LEU A 1 192 ? 5.918 -7.992 -24.662 1.00 95.25 192 LEU A CA 1
ATOM 1563 C C . LEU A 1 192 ? 5.504 -9.454 -24.868 1.00 95.25 192 LEU A C 1
ATOM 1565 O O . LEU A 1 192 ? 4.314 -9.736 -24.997 1.00 95.25 192 LEU A O 1
ATOM 1569 N N . ASN A 1 193 ? 6.468 -10.373 -24.933 1.00 91.12 193 ASN A N 1
ATOM 1570 C CA . ASN A 1 193 ? 6.258 -11.779 -25.292 1.00 91.12 193 ASN A CA 1
ATOM 1571 C C . ASN A 1 193 ? 6.604 -12.751 -24.152 1.00 91.12 193 ASN A C 1
ATOM 1573 O O . ASN A 1 193 ? 6.671 -13.960 -24.382 1.00 91.12 193 ASN A O 1
ATOM 1577 N N . GLY A 1 194 ? 6.859 -12.244 -22.943 1.00 80.81 194 GLY A N 1
ATOM 1578 C CA . GLY A 1 194 ? 7.044 -13.080 -21.762 1.00 80.81 194 GLY A CA 1
ATOM 1579 C C . GLY A 1 194 ? 5.836 -13.992 -21.550 1.00 80.81 194 GLY A C 1
ATOM 1580 O O . GLY A 1 194 ? 4.701 -13.610 -21.840 1.00 80.81 194 GLY A O 1
ATOM 1581 N N . LYS A 1 195 ? 6.084 -15.213 -21.072 1.00 69.00 195 LYS A N 1
ATOM 1582 C CA . LYS A 1 195 ? 5.000 -16.130 -20.709 1.00 69.00 195 LYS A CA 1
ATOM 1583 C C . LYS A 1 195 ? 4.214 -15.532 -19.543 1.00 69.00 195 LYS A C 1
ATOM 1585 O O . LYS A 1 195 ? 4.782 -14.796 -18.736 1.00 69.00 195 LYS A O 1
ATOM 1590 N N . GLU A 1 196 ? 2.928 -15.861 -19.459 1.00 65.31 196 GLU A N 1
ATOM 1591 C CA . GLU A 1 196 ? 2.203 -15.659 -18.207 1.00 65.31 196 GLU A CA 1
ATOM 1592 C C . GLU A 1 196 ? 2.968 -16.389 -17.106 1.00 65.31 196 GLU A C 1
ATOM 1594 O O . GLU A 1 196 ? 3.357 -17.551 -17.272 1.00 65.31 196 GLU A O 1
ATOM 1599 N N . GLU A 1 197 ? 3.256 -15.672 -16.024 1.00 65.31 197 GLU A N 1
ATOM 1600 C CA . GLU A 1 197 ? 3.916 -16.291 -14.886 1.00 65.31 197 GLU A CA 1
ATOM 1601 C C . GLU A 1 197 ? 2.941 -17.297 -14.283 1.00 65.31 197 GLU A C 1
ATOM 1603 O O . GLU A 1 197 ? 1.729 -17.057 -14.270 1.00 65.31 197 GLU A O 1
ATOM 1608 N N . ALA A 1 198 ? 3.465 -18.431 -13.812 1.00 50.41 198 ALA A N 1
ATOM 1609 C CA . ALA A 1 198 ? 2.643 -19.427 -13.150 1.00 50.41 198 ALA A CA 1
ATOM 1610 C C . ALA A 1 198 ? 1.890 -18.740 -12.012 1.00 50.41 198 ALA A C 1
ATOM 1612 O O . ALA A 1 198 ? 2.470 -18.288 -11.024 1.00 50.41 198 ALA A O 1
ATOM 1613 N N . VAL A 1 199 ? 0.583 -18.628 -12.193 1.00 44.88 199 VAL A N 1
ATOM 1614 C CA . VAL A 1 199 ? -0.309 -18.283 -11.110 1.00 44.88 199 VAL A CA 1
ATOM 1615 C C . VAL A 1 199 ? -0.364 -19.507 -10.224 1.00 44.88 199 VAL A C 1
ATOM 1617 O O . VAL A 1 199 ? -0.552 -20.619 -10.726 1.00 44.88 199 VAL A O 1
ATOM 1620 N N . ASP A 1 200 ? -0.183 -19.314 -8.920 1.00 41.84 200 ASP A N 1
ATOM 1621 C CA . ASP A 1 200 ? -0.489 -20.368 -7.959 1.00 41.84 200 ASP A CA 1
ATOM 1622 C C . ASP A 1 200 ? -1.848 -20.972 -8.322 1.00 41.84 200 ASP A C 1
ATOM 1624 O O . ASP A 1 200 ? -2.769 -20.237 -8.687 1.00 41.84 200 ASP A O 1
ATOM 1628 N N . ALA A 1 201 ? -1.977 -22.301 -8.259 1.00 37.47 201 ALA A N 1
ATOM 1629 C CA . ALA A 1 201 ? -3.174 -23.014 -8.727 1.00 37.47 201 ALA A CA 1
ATOM 1630 C C . ALA A 1 201 ? -4.482 -22.414 -8.165 1.00 37.47 201 ALA A C 1
ATOM 1632 O O . ALA A 1 201 ? -5.491 -22.342 -8.857 1.00 37.47 201 ALA A O 1
ATOM 1633 N N . ILE A 1 202 ? -4.407 -21.860 -6.953 1.00 38.38 202 ILE A N 1
ATOM 1634 C CA . ILE A 1 202 ? -5.477 -21.141 -6.251 1.00 38.38 202 ILE A CA 1
ATOM 1635 C C . ILE A 1 202 ? -5.984 -19.904 -7.023 1.00 38.38 202 ILE A C 1
ATOM 1637 O O . ILE A 1 202 ? -7.172 -19.601 -6.992 1.00 38.38 202 ILE A O 1
ATOM 1641 N N . VAL A 1 203 ? -5.109 -19.174 -7.719 1.00 36.78 203 VAL A N 1
ATOM 1642 C CA . VAL A 1 203 ? -5.464 -17.986 -8.514 1.00 36.78 203 VAL A CA 1
ATOM 1643 C C . VAL A 1 203 ? -5.958 -18.376 -9.911 1.00 36.78 203 VAL A C 1
ATOM 1645 O O . VAL A 1 203 ? -6.852 -17.722 -10.437 1.00 36.78 203 VAL A O 1
ATOM 1648 N N . GLY A 1 204 ? -5.437 -19.462 -10.495 1.00 39.56 204 GLY A N 1
ATOM 1649 C CA . GLY A 1 204 ? -5.939 -20.006 -11.765 1.00 39.56 204 GLY A CA 1
ATOM 1650 C C . GLY A 1 204 ? -7.376 -20.542 -11.677 1.00 39.56 204 GLY A C 1
ATOM 1651 O O . GLY A 1 204 ? -8.100 -20.535 -12.671 1.00 39.56 204 GLY A O 1
ATOM 1652 N N . GLU A 1 205 ? -7.798 -20.964 -10.482 1.00 39.03 205 GLU A N 1
ATOM 1653 C CA . GLU A 1 205 ? -9.168 -21.392 -10.165 1.00 39.03 205 GLU A CA 1
ATOM 1654 C C . GLU A 1 205 ? -10.081 -20.235 -9.711 1.00 39.03 205 GLU A C 1
ATOM 1656 O O . GLU A 1 205 ? -11.297 -20.408 -9.590 1.00 39.03 205 GLU A O 1
ATOM 1661 N N . ALA A 1 206 ? -9.528 -19.039 -9.476 1.00 35.47 206 ALA A N 1
ATOM 1662 C CA . ALA A 1 206 ? -10.299 -17.881 -9.045 1.00 35.47 206 ALA A CA 1
ATOM 1663 C C . ALA A 1 206 ? -11.131 -17.316 -10.207 1.00 35.47 206 ALA A C 1
ATOM 1665 O O . ALA A 1 206 ? -10.636 -17.086 -11.310 1.00 35.47 206 ALA A O 1
ATOM 1666 N N . THR A 1 207 ? -12.417 -17.056 -9.960 1.00 36.69 207 THR A N 1
ATOM 1667 C CA . THR A 1 207 ? -13.285 -16.429 -10.966 1.00 36.69 207 THR A CA 1
ATOM 1668 C C . THR A 1 207 ? -12.840 -14.976 -11.191 1.00 36.69 207 THR A C 1
ATOM 1670 O O . THR A 1 207 ? -12.779 -14.222 -10.215 1.00 36.69 207 THR A O 1
ATOM 1673 N N . PRO A 1 208 ? -12.539 -14.555 -12.438 1.00 39.94 208 PRO A N 1
ATOM 1674 C CA . PRO A 1 208 ? -12.228 -13.163 -12.757 1.00 39.94 208 PRO A CA 1
ATOM 1675 C C . PRO A 1 208 ? -13.309 -12.216 -12.232 1.00 39.94 208 PRO A C 1
ATOM 1677 O O . PRO A 1 208 ? -14.495 -12.523 -12.338 1.00 39.94 208 PRO A O 1
ATOM 1680 N N . ALA A 1 209 ? -12.918 -11.076 -11.656 1.00 40.34 209 ALA A N 1
ATOM 1681 C CA . ALA A 1 209 ? -13.838 -10.179 -10.947 1.00 40.34 209 ALA A CA 1
ATOM 1682 C C . ALA A 1 209 ? -15.003 -9.662 -11.815 1.00 40.34 209 ALA A C 1
ATOM 1684 O O . ALA A 1 209 ? -16.085 -9.399 -11.303 1.00 40.34 209 ALA A O 1
ATOM 1685 N N . ASP A 1 210 ? -14.799 -9.558 -13.128 1.00 36.31 210 ASP A N 1
ATOM 1686 C CA . ASP A 1 210 ? -15.801 -9.186 -14.133 1.00 36.31 210 ASP A CA 1
ATOM 1687 C C . ASP A 1 210 ? -16.797 -10.314 -14.464 1.00 36.31 210 ASP A C 1
ATOM 1689 O O . ASP A 1 210 ? -17.850 -10.060 -15.046 1.00 36.31 210 ASP A O 1
ATOM 1693 N N . ARG A 1 211 ? -16.477 -11.556 -14.086 1.00 36.81 211 ARG A N 1
ATOM 1694 C CA . ARG A 1 211 ? -17.319 -12.756 -14.224 1.00 36.81 211 ARG A CA 1
ATOM 1695 C C . ARG A 1 211 ? -17.937 -13.213 -12.911 1.00 36.81 211 ARG A C 1
ATOM 1697 O O . ARG A 1 211 ? -18.665 -14.204 -12.889 1.00 36.81 211 ARG A O 1
ATOM 1704 N N . ILE A 1 212 ? -17.659 -12.504 -11.822 1.00 44.66 212 ILE A N 1
ATOM 1705 C CA . ILE A 1 212 ? -18.410 -12.655 -10.585 1.00 44.66 212 ILE A CA 1
ATOM 1706 C C . ILE A 1 212 ? -19.773 -12.005 -10.838 1.00 44.66 212 ILE A C 1
ATOM 1708 O O . ILE A 1 212 ? -19.932 -10.791 -10.720 1.00 44.66 212 ILE A O 1
ATOM 1712 N N . GLU A 1 213 ? -20.764 -12.805 -11.235 1.00 34.88 213 GLU A N 1
ATOM 1713 C CA . GLU A 1 213 ? -22.153 -12.354 -11.198 1.00 34.88 213 GLU A CA 1
ATOM 1714 C C . GLU A 1 213 ? -22.475 -11.938 -9.759 1.00 34.88 213 GLU A C 1
ATOM 1716 O O . GLU A 1 213 ? -22.255 -12.710 -8.825 1.00 34.88 213 GLU A O 1
ATOM 1721 N N . ASN A 1 214 ? -22.991 -10.718 -9.565 1.00 37.44 214 ASN A N 1
ATOM 1722 C CA . ASN A 1 214 ? -23.577 -10.320 -8.287 1.00 37.44 214 ASN A CA 1
ATOM 1723 C C . ASN A 1 214 ? -24.657 -11.351 -7.936 1.00 37.44 214 ASN A C 1
ATOM 1725 O O . ASN A 1 214 ? -25.684 -11.375 -8.627 1.00 37.44 214 ASN A O 1
ATOM 1729 N N . PRO A 1 215 ? -24.496 -12.183 -6.888 1.00 36.47 215 PRO A N 1
ATOM 1730 C CA . PRO A 1 215 ? -25.495 -13.182 -6.582 1.00 36.47 215 PRO A CA 1
ATOM 1731 C C . PRO A 1 215 ? -26.669 -12.465 -5.918 1.00 36.47 215 PRO A C 1
ATOM 1733 O O . PRO A 1 215 ? -26.745 -12.303 -4.699 1.00 36.47 215 PRO A O 1
ATOM 1736 N N . THR A 1 216 ? -27.616 -12.031 -6.742 1.00 34.97 216 THR A N 1
ATOM 1737 C CA . THR A 1 216 ? -29.007 -12.007 -6.317 1.00 34.97 216 THR A CA 1
ATOM 1738 C C . THR A 1 216 ? -29.410 -13.457 -6.077 1.00 34.97 216 THR A C 1
ATOM 1740 O O . THR A 1 216 ? -29.432 -14.273 -6.989 1.00 34.97 216 THR A O 1
ATOM 1743 N N . THR A 1 217 ? -29.686 -13.776 -4.810 1.00 39.44 217 THR A N 1
ATOM 1744 C CA . THR A 1 217 ? -30.570 -14.874 -4.389 1.00 39.44 217 THR A CA 1
ATOM 1745 C C . THR A 1 217 ? -30.444 -16.194 -5.164 1.00 39.44 217 THR A C 1
ATOM 1747 O O . THR A 1 217 ? -31.332 -16.534 -5.935 1.00 39.44 217 THR A O 1
ATOM 1750 N N . ALA A 1 218 ? -29.419 -16.999 -4.886 1.00 30.91 218 ALA A N 1
ATOM 1751 C CA . ALA A 1 218 ? -29.516 -18.459 -4.993 1.00 30.91 218 ALA A CA 1
ATOM 1752 C C . ALA A 1 218 ? -28.395 -19.115 -4.178 1.00 30.91 218 ALA A C 1
ATOM 1754 O O . ALA A 1 218 ? -27.235 -18.728 -4.281 1.00 30.91 218 ALA A O 1
ATOM 1755 N N . GLY A 1 219 ? -28.765 -20.058 -3.311 1.00 42.56 219 GLY A N 1
ATOM 1756 C CA . GLY A 1 219 ? -27.850 -20.730 -2.392 1.00 42.56 219 GLY A CA 1
ATOM 1757 C C . GLY A 1 219 ? -27.052 -21.876 -3.014 1.00 42.56 219 GLY A C 1
ATOM 1758 O O . GLY A 1 219 ? -27.489 -22.482 -3.985 1.00 42.56 219 GLY A O 1
ATOM 1759 N N . CYS A 1 220 ? -25.906 -22.168 -2.398 1.00 26.50 220 CYS A N 1
ATOM 1760 C CA . CYS A 1 220 ? -25.185 -23.450 -2.286 1.00 26.50 220 CYS A CA 1
ATOM 1761 C C . CYS A 1 220 ? -23.863 -23.111 -1.551 1.00 26.50 220 CYS A C 1
ATOM 1763 O O . CYS A 1 220 ? -23.308 -22.053 -1.814 1.00 26.50 220 CYS A O 1
ATOM 1765 N N . CYS A 1 221 ? -23.297 -23.842 -0.591 1.00 28.80 221 CYS A N 1
ATOM 1766 C CA . CYS A 1 221 ? -23.366 -25.256 -0.254 1.00 28.80 221 CYS A CA 1
ATOM 1767 C C . CYS A 1 221 ? -23.345 -25.444 1.273 1.00 28.80 221 CYS A C 1
ATOM 1769 O O . CYS A 1 221 ? -22.764 -24.659 2.018 1.00 28.80 221 CYS A O 1
ATOM 1771 N N . THR A 1 222 ? -23.963 -26.532 1.713 1.00 35.91 222 THR A N 1
ATOM 1772 C CA . THR A 1 222 ? -23.982 -27.036 3.085 1.00 35.91 222 THR A CA 1
ATOM 1773 C C . THR A 1 222 ? -22.627 -27.607 3.499 1.00 35.91 222 THR A C 1
ATOM 1775 O O . THR A 1 222 ? -22.151 -28.564 2.888 1.00 35.91 222 THR A O 1
ATOM 1778 N N . VAL A 1 223 ? -22.075 -27.095 4.596 1.00 31.16 223 VAL A N 1
ATOM 1779 C CA . VAL A 1 223 ? -21.158 -27.836 5.470 1.00 31.16 223 VAL A CA 1
ATOM 1780 C C . VAL A 1 223 ? -21.718 -27.752 6.883 1.00 31.16 223 VAL A C 1
ATOM 1782 O O . VAL A 1 223 ? -21.950 -26.669 7.419 1.00 31.16 223 VAL A O 1
ATOM 1785 N N . GLU A 1 224 ? -22.018 -28.916 7.448 1.00 36.09 224 GLU A N 1
ATOM 1786 C CA . GLU A 1 224 ? -22.559 -29.069 8.792 1.00 36.09 224 GLU A CA 1
ATOM 1787 C C . GLU A 1 224 ? -21.535 -28.610 9.836 1.00 36.09 224 GLU A C 1
ATOM 1789 O O . GLU A 1 224 ? -20.555 -29.296 10.113 1.00 36.09 224 GLU A O 1
ATOM 1794 N N . SER A 1 225 ? -21.789 -27.466 10.469 1.00 33.56 225 SER A N 1
ATOM 1795 C CA . SER A 1 225 ? -21.343 -27.217 11.840 1.00 33.56 225 SER A CA 1
ATOM 1796 C C . SER A 1 225 ? -22.289 -26.226 12.530 1.00 33.56 225 SER A C 1
ATOM 1798 O O . SER A 1 225 ? -22.443 -25.092 12.099 1.00 33.56 225 SER A O 1
ATOM 1800 N N . GLY A 1 226 ? -22.971 -26.718 13.572 1.00 35.59 226 GLY A N 1
ATOM 1801 C CA . GLY A 1 226 ? -23.705 -25.998 14.625 1.00 35.59 226 GLY A CA 1
ATOM 1802 C C . GLY A 1 226 ? -24.274 -24.609 14.311 1.00 35.59 226 GLY A C 1
ATOM 1803 O O . GLY A 1 226 ? -23.554 -23.616 14.365 1.00 35.59 226 GLY A O 1
ATOM 1804 N N . ASP A 1 227 ? -25.594 -24.555 14.128 1.00 40.59 227 ASP A N 1
ATOM 1805 C CA . ASP A 1 227 ? -26.435 -23.355 14.080 1.00 40.59 227 ASP A CA 1
ATOM 1806 C C . ASP A 1 227 ? -26.074 -22.332 15.181 1.00 40.59 227 ASP A C 1
ATOM 1808 O O . ASP A 1 227 ? -26.479 -22.448 16.339 1.00 40.59 227 ASP A O 1
ATOM 1812 N N . ARG A 1 228 ? -25.268 -21.325 14.829 1.00 54.69 228 ARG A N 1
ATOM 1813 C CA . ARG A 1 228 ? -25.121 -20.080 15.590 1.00 54.69 228 ARG A 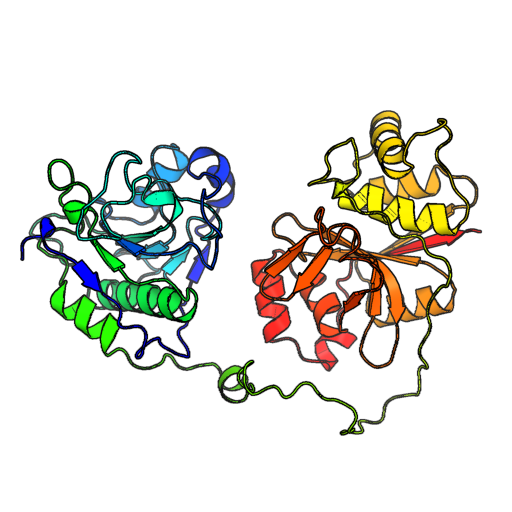CA 1
ATOM 1814 C C . ARG A 1 228 ? -25.818 -18.990 14.782 1.00 54.69 228 ARG A C 1
ATOM 1816 O O . ARG A 1 228 ? -25.275 -18.507 13.790 1.00 54.69 228 ARG A O 1
ATOM 1823 N N . GLY A 1 229 ? -27.053 -18.669 15.167 1.00 65.44 229 GLY A N 1
ATOM 1824 C CA . GLY A 1 229 ? -27.862 -17.629 14.528 1.00 65.44 229 GLY A CA 1
ATOM 1825 C C . GLY A 1 229 ? -27.178 -16.255 14.532 1.00 65.44 229 GLY A C 1
ATOM 1826 O O . GLY A 1 229 ? -26.296 -15.986 15.343 1.00 65.44 229 GLY A O 1
ATOM 1827 N N . ALA A 1 230 ? -27.585 -15.375 13.614 1.00 83.69 230 ALA A N 1
ATOM 1828 C CA . ALA A 1 230 ? -27.047 -14.019 13.522 1.00 83.69 230 ALA A CA 1
ATOM 1829 C C . ALA A 1 230 ? -27.377 -13.186 14.774 1.00 83.69 230 ALA A C 1
ATOM 1831 O O . ALA A 1 230 ? -28.504 -13.220 15.273 1.00 83.69 230 ALA A O 1
ATOM 1832 N N . LYS A 1 231 ? -26.412 -12.395 15.254 1.00 90.81 231 LYS A N 1
ATOM 1833 C CA . LYS A 1 231 ? -26.572 -11.514 16.415 1.00 90.81 231 LYS A CA 1
ATOM 1834 C C . LYS A 1 231 ? -25.895 -10.172 16.182 1.00 90.81 231 LYS A C 1
ATOM 1836 O O . LYS A 1 231 ? -24.758 -10.113 15.735 1.00 90.81 231 LYS A O 1
ATOM 1841 N N . ALA A 1 232 ? -26.567 -9.087 16.552 1.00 91.44 232 ALA A N 1
ATOM 1842 C CA . ALA A 1 232 ? -26.004 -7.744 16.526 1.00 91.44 232 ALA A CA 1
ATOM 1843 C C . ALA A 1 232 ? -26.418 -6.965 17.776 1.00 91.44 232 ALA A C 1
ATOM 1845 O O . ALA A 1 232 ? -27.574 -7.019 18.198 1.00 91.44 232 ALA A O 1
ATOM 1846 N N . ILE A 1 233 ? -25.481 -6.220 18.357 1.00 90.75 233 ILE A N 1
ATOM 1847 C CA . ILE A 1 233 ? -25.760 -5.249 19.411 1.00 90.75 233 ILE A CA 1
ATOM 1848 C C . ILE A 1 233 ? -26.379 -4.020 18.738 1.00 90.75 233 ILE A C 1
ATOM 1850 O O . ILE A 1 233 ? -25.752 -3.350 17.914 1.00 90.75 233 ILE A O 1
ATOM 1854 N N . ALA A 1 234 ? -27.643 -3.751 19.059 1.00 84.75 234 ALA A N 1
ATOM 1855 C CA . ALA A 1 234 ? -28.380 -2.620 18.510 1.00 84.75 234 ALA A CA 1
ATOM 1856 C C . ALA A 1 234 ? -27.871 -1.279 19.072 1.00 84.75 234 ALA A C 1
ATOM 1858 O O . ALA A 1 234 ? -27.294 -1.224 20.156 1.00 84.75 234 ALA A O 1
ATOM 1859 N N . ASN A 1 235 ? -28.151 -0.185 18.357 1.00 89.00 235 ASN A N 1
ATOM 1860 C CA . ASN A 1 235 ? -27.912 1.198 18.803 1.00 89.00 235 ASN A CA 1
ATOM 1861 C C . ASN A 1 235 ? -26.448 1.557 19.120 1.00 89.00 235 ASN A C 1
ATOM 1863 O O . ASN A 1 235 ? -26.189 2.472 19.900 1.00 89.00 235 ASN A O 1
ATOM 1867 N N . VAL A 1 236 ? -25.485 0.867 18.507 1.00 95.31 236 VAL A N 1
ATOM 1868 C CA . VAL A 1 236 ? -24.080 1.295 18.529 1.00 95.31 236 VAL A CA 1
ATOM 1869 C C . VAL A 1 236 ? -23.920 2.458 17.547 1.00 95.31 236 VAL A C 1
ATOM 1871 O O . VAL A 1 236 ? -24.127 2.231 16.349 1.00 95.31 236 VAL A O 1
ATOM 1874 N N . PRO A 1 237 ? -23.590 3.678 18.014 1.00 97.00 237 PRO A N 1
ATOM 1875 C CA . PRO A 1 237 ? -23.417 4.823 17.132 1.00 97.00 237 PRO A CA 1
ATOM 1876 C C . PRO A 1 237 ? -22.188 4.636 16.243 1.00 97.00 237 PRO A C 1
ATOM 1878 O O . PRO A 1 237 ? -21.237 3.941 16.610 1.00 97.00 237 PRO A O 1
ATOM 1881 N N . TYR A 1 238 ? -22.220 5.273 15.080 1.00 98.06 238 TYR A N 1
ATOM 1882 C CA . TYR A 1 238 ? -21.075 5.380 14.193 1.00 98.06 238 TYR A CA 1
ATOM 1883 C C . TYR A 1 238 ? -20.409 6.744 14.349 1.00 98.06 238 TYR A C 1
ATOM 1885 O O . TYR A 1 238 ? -21.107 7.757 14.354 1.00 98.06 238 TYR A O 1
ATOM 1893 N N . PHE A 1 239 ? -19.081 6.749 14.455 1.00 98.06 239 PHE A N 1
ATOM 1894 C CA . PHE A 1 239 ? -18.249 7.949 14.420 1.00 98.06 239 PHE A CA 1
ATOM 1895 C C . PHE A 1 239 ? -17.147 7.751 13.378 1.00 98.06 239 PHE A C 1
ATOM 1897 O O . PHE A 1 239 ? -16.433 6.744 13.413 1.00 98.06 239 PHE A O 1
ATOM 1904 N N . SER A 1 240 ? -17.008 8.714 12.469 1.00 97.38 240 SER A N 1
ATOM 1905 C CA . SER A 1 240 ? -15.913 8.764 11.503 1.00 97.38 240 SER A CA 1
ATOM 1906 C C . SER A 1 240 ? -14.702 9.419 12.156 1.00 97.38 240 SER A C 1
ATOM 1908 O O . SER A 1 240 ? -14.802 10.521 12.684 1.00 97.38 240 SER A O 1
ATOM 1910 N N . GLN A 1 241 ? -13.528 8.789 12.088 1.00 96.38 241 GLN A N 1
ATOM 1911 C CA . GLN A 1 241 ? -12.306 9.411 12.608 1.00 96.38 241 GLN A CA 1
ATOM 1912 C C . GLN A 1 241 ? -11.901 10.659 11.817 1.00 96.38 241 GLN A C 1
ATOM 1914 O O . GLN A 1 241 ? -11.152 11.487 12.328 1.00 96.38 241 GLN A O 1
ATOM 1919 N N . LEU A 1 242 ? -12.371 10.779 10.569 1.00 93.00 242 LEU A N 1
ATOM 1920 C CA . LEU A 1 242 ? -12.082 11.927 9.713 1.00 93.00 242 LEU A CA 1
ATOM 1921 C C . LEU A 1 242 ? -12.838 13.189 10.140 1.00 93.00 242 LEU A C 1
ATOM 1923 O O . LEU A 1 242 ? -12.443 14.278 9.730 1.00 93.00 242 LEU A O 1
ATOM 1927 N N . ASP A 1 243 ? -13.852 13.045 10.996 1.00 92.94 243 ASP A N 1
ATOM 1928 C CA . ASP A 1 243 ? -14.582 14.167 11.589 1.00 92.94 243 ASP A CA 1
ATOM 1929 C C . ASP A 1 243 ? -13.907 14.686 12.871 1.00 92.94 243 ASP A C 1
ATOM 1931 O O . ASP A 1 243 ? -14.288 15.733 13.398 1.00 92.94 243 ASP A O 1
ATOM 1935 N N . ASN A 1 244 ? -12.883 13.990 13.382 1.00 91.81 244 ASN A N 1
ATOM 1936 C CA . ASN A 1 244 ? -12.160 14.413 14.577 1.00 91.81 244 ASN A CA 1
ATOM 1937 C C . ASN A 1 244 ? -11.388 15.714 14.327 1.00 91.81 244 ASN A C 1
ATOM 1939 O O . ASN A 1 244 ? -10.661 15.852 13.339 1.00 91.81 244 ASN A O 1
ATOM 1943 N N . GLU A 1 245 ? -11.417 16.622 15.302 1.00 91.44 245 GLU A N 1
ATOM 1944 C CA . GLU A 1 245 ? -10.552 17.806 15.289 1.00 91.44 245 GLU A CA 1
ATOM 1945 C C . GLU A 1 245 ? -9.074 17.426 15.485 1.00 91.44 245 GLU A C 1
ATOM 1947 O O . GLU A 1 245 ? -8.171 18.098 14.977 1.00 91.44 245 GLU A O 1
ATOM 1952 N N . LEU A 1 246 ? -8.812 16.365 16.257 1.00 78.00 246 LEU A N 1
ATOM 1953 C CA . LEU A 1 246 ? -7.471 15.953 16.664 1.00 78.00 246 LEU A CA 1
ATOM 1954 C C . LEU A 1 246 ? -7.009 14.691 15.936 1.00 78.00 246 LEU A C 1
ATOM 1956 O O . LEU A 1 246 ? -7.497 13.587 16.177 1.00 78.00 246 LEU A O 1
ATOM 1960 N N . GLU A 1 247 ? -5.982 14.868 15.104 1.00 84.31 247 GLU A N 1
ATOM 1961 C CA . GLU A 1 247 ? -5.306 13.808 14.349 1.00 84.31 247 GLU A CA 1
ATOM 1962 C C . GLU A 1 247 ? -6.255 12.851 13.588 1.00 84.31 247 GLU A C 1
ATOM 1964 O O . GLU A 1 247 ? -6.164 11.634 13.772 1.00 84.31 247 GLU A O 1
ATOM 1969 N N . PRO A 1 248 ? -7.114 13.355 12.681 1.00 85.75 248 PRO A N 1
ATOM 1970 C CA . PRO A 1 248 ? -8.127 12.548 11.986 1.00 85.75 248 PRO A CA 1
ATOM 1971 C C . PRO A 1 248 ? -7.573 11.341 11.207 1.00 85.75 248 PRO A C 1
ATOM 1973 O O . PRO A 1 248 ? -8.269 10.357 10.982 1.00 85.75 248 PRO A O 1
ATOM 1976 N N . TYR A 1 249 ? -6.292 11.357 10.831 1.00 84.38 249 TYR A N 1
ATOM 1977 C CA . TYR A 1 249 ? -5.625 10.254 10.123 1.00 84.38 249 TYR A CA 1
ATOM 1978 C C . TYR A 1 249 ? -4.889 9.265 11.044 1.00 84.38 249 TYR A C 1
ATOM 1980 O O . TYR A 1 249 ? -4.260 8.328 10.560 1.00 84.38 249 TYR A O 1
ATOM 1988 N N . ALA A 1 250 ? -4.946 9.458 12.364 1.00 79.62 250 ALA A N 1
ATOM 1989 C CA . ALA A 1 250 ? -4.272 8.606 13.345 1.00 79.62 250 ALA A CA 1
ATOM 1990 C C . ALA A 1 250 ? -5.111 8.345 14.607 1.00 79.62 250 ALA A C 1
ATOM 1992 O O . ALA A 1 250 ? -4.583 7.839 15.597 1.00 79.62 250 ALA A O 1
ATOM 1993 N N . SER A 1 251 ? -6.402 8.681 14.608 1.00 91.50 251 SER A N 1
ATOM 1994 C CA . SER A 1 251 ? -7.289 8.656 15.780 1.00 91.50 251 SER A CA 1
ATOM 1995 C C . SER A 1 251 ? -8.244 7.453 15.842 1.00 91.50 251 SER A C 1
ATOM 1997 O O . SER A 1 251 ? -9.094 7.408 16.733 1.00 91.50 251 SER A O 1
ATOM 1999 N N . CYS A 1 252 ? -8.067 6.436 14.983 1.00 94.56 252 CYS A N 1
ATOM 2000 C CA . CYS A 1 252 ? -8.896 5.216 14.953 1.00 94.56 252 CYS A CA 1
ATOM 2001 C C . CYS A 1 252 ? -9.100 4.570 16.336 1.00 94.56 252 CYS A C 1
ATOM 2003 O O . CYS A 1 252 ? -10.173 4.036 16.621 1.00 94.56 252 CYS A O 1
ATOM 2005 N N . ASN A 1 253 ? -8.098 4.675 17.218 1.00 97.06 253 ASN A N 1
ATOM 2006 C CA . ASN A 1 253 ? -8.150 4.205 18.600 1.00 97.06 253 ASN A CA 1
ATOM 2007 C C . ASN A 1 253 ? -9.245 4.868 19.443 1.00 97.06 253 ASN A C 1
ATOM 2009 O O . ASN A 1 253 ? -10.169 4.198 19.908 1.00 97.06 253 ASN A O 1
ATOM 2013 N N . VAL A 1 254 ? -9.153 6.181 19.635 1.00 97.50 254 VAL A N 1
ATOM 2014 C CA . VAL A 1 254 ? -10.110 6.936 20.447 1.00 97.50 254 VAL A CA 1
ATOM 2015 C C . VAL A 1 254 ? -11.485 7.004 19.795 1.00 97.50 254 VAL A C 1
ATOM 2017 O O . VAL A 1 254 ? -12.471 6.993 20.524 1.00 97.50 254 VAL A O 1
ATOM 2020 N N . THR A 1 255 ? -11.574 6.988 18.460 1.00 98.56 255 THR A N 1
ATOM 2021 C CA . THR A 1 255 ? -12.859 6.944 17.744 1.00 98.56 255 THR A CA 1
ATOM 2022 C C . THR A 1 255 ? -13.559 5.594 17.921 1.00 98.56 255 THR A C 1
ATOM 2024 O O . THR A 1 255 ? -14.742 5.557 18.263 1.00 98.56 255 THR A O 1
ATOM 2027 N N . SER A 1 256 ? -12.834 4.473 17.807 1.00 98.69 256 SER A N 1
ATOM 2028 C CA . SER A 1 256 ? -13.394 3.140 18.087 1.00 98.69 256 SER A CA 1
ATOM 2029 C C . SER A 1 256 ? -13.857 3.008 19.536 1.00 98.69 256 SER A C 1
ATOM 2031 O O . SER A 1 256 ? -14.971 2.550 19.802 1.00 98.69 256 SER A O 1
ATOM 2033 N N . LEU A 1 257 ? -13.043 3.476 20.489 1.00 98.56 257 LEU A N 1
ATOM 2034 C CA . LEU A 1 257 ? -13.427 3.479 21.898 1.00 98.56 257 LEU A CA 1
ATOM 2035 C C . LEU A 1 257 ? -14.636 4.391 22.160 1.00 98.56 257 LEU A C 1
ATOM 2037 O O . LEU A 1 257 ? -15.532 4.006 22.911 1.00 98.56 257 LEU A O 1
ATOM 2041 N N . ALA A 1 258 ? -14.703 5.567 21.529 1.00 98.56 258 ALA A N 1
ATOM 2042 C CA . ALA A 1 258 ? -15.839 6.477 21.648 1.00 98.56 258 ALA A CA 1
ATOM 2043 C C . ALA A 1 258 ? -17.146 5.815 21.204 1.00 98.56 258 ALA A C 1
ATOM 2045 O O . ALA A 1 258 ? -18.133 5.924 21.931 1.00 98.56 258 ALA A O 1
ATOM 2046 N N . MET A 1 259 ? -17.156 5.084 20.081 1.00 98.62 259 MET A N 1
ATOM 2047 C CA . MET A 1 259 ? -18.342 4.345 19.625 1.00 98.62 259 MET A CA 1
ATOM 2048 C C . MET A 1 259 ? -18.823 3.344 20.686 1.00 98.62 259 MET A C 1
ATOM 2050 O O . MET A 1 259 ? -20.011 3.320 21.024 1.00 98.62 259 MET A O 1
ATOM 2054 N N . CYS A 1 260 ? -17.906 2.571 21.282 1.00 98.38 260 CYS A N 1
ATOM 2055 C CA . CYS A 1 260 ? -18.246 1.633 22.354 1.00 98.38 260 CYS A CA 1
ATOM 2056 C C . CYS A 1 260 ? -18.800 2.343 23.597 1.00 98.38 260 CYS A C 1
ATOM 2058 O O . CYS A 1 260 ? -19.853 1.977 24.115 1.00 98.38 260 CYS A O 1
ATOM 2060 N N . LEU A 1 261 ? -18.123 3.388 24.072 1.00 97.25 261 LEU A N 1
ATOM 2061 C CA . LEU A 1 261 ? -18.539 4.140 25.255 1.00 97.25 261 LEU A CA 1
ATOM 2062 C C . LEU A 1 261 ? -19.886 4.848 25.041 1.00 97.25 261 LEU A C 1
ATOM 2064 O O . LEU A 1 261 ? -20.745 4.851 25.929 1.00 97.25 261 LEU A O 1
ATOM 2068 N N . ALA A 1 262 ? -20.102 5.416 23.857 1.00 97.25 262 ALA A N 1
ATOM 2069 C CA . ALA A 1 262 ? -21.338 6.097 23.513 1.00 97.25 262 ALA A CA 1
ATOM 2070 C C . ALA A 1 262 ? -22.536 5.139 23.452 1.00 97.25 262 ALA A C 1
ATOM 2072 O O . ALA A 1 262 ? -23.623 5.530 23.897 1.00 97.25 262 ALA A O 1
ATOM 2073 N N . ALA A 1 263 ? -22.334 3.889 23.014 1.00 96.00 263 ALA A N 1
ATOM 2074 C CA . ALA A 1 263 ? -23.345 2.830 23.095 1.00 96.00 263 ALA A CA 1
ATOM 2075 C C . ALA A 1 263 ? -23.779 2.548 24.550 1.00 96.00 263 ALA A C 1
ATOM 2077 O O . ALA A 1 263 ? -24.943 2.255 24.812 1.00 96.00 263 ALA A O 1
ATOM 2078 N N . PHE A 1 264 ? -22.876 2.728 25.520 1.00 94.62 264 PHE A N 1
ATOM 2079 C CA . PHE A 1 264 ? -23.154 2.580 26.957 1.00 94.62 264 PHE A CA 1
ATOM 2080 C C . PHE A 1 264 ? -23.678 3.856 27.643 1.00 94.62 264 PHE A C 1
ATOM 2082 O O . PHE A 1 264 ? -23.824 3.896 28.876 1.00 94.62 264 PHE A O 1
ATOM 2089 N N . GLY A 1 265 ? -23.986 4.891 26.854 1.00 93.75 265 GLY A N 1
ATOM 2090 C CA . GLY A 1 265 ? -24.531 6.167 27.317 1.00 93.75 265 GLY A CA 1
ATOM 2091 C C . GLY A 1 265 ? -23.480 7.177 27.781 1.00 93.75 265 GLY A C 1
ATOM 2092 O O . GLY A 1 265 ? -23.843 8.224 28.311 1.00 93.75 265 GLY A O 1
ATOM 2093 N N . VAL A 1 266 ? -22.187 6.903 27.586 1.00 94.25 266 VAL A N 1
ATOM 2094 C CA . VAL A 1 266 ? -21.125 7.870 27.892 1.00 94.25 266 VAL A CA 1
ATOM 2095 C C . VAL A 1 266 ? -21.164 9.000 26.865 1.00 94.25 266 VAL A C 1
ATOM 2097 O O . VAL A 1 266 ? -21.374 8.778 25.672 1.00 94.25 266 VAL A O 1
ATOM 2100 N N . ARG A 1 267 ? -20.983 10.233 27.328 1.00 93.69 267 ARG A N 1
ATOM 2101 C CA . ARG A 1 267 ? -20.920 11.440 26.498 1.00 93.69 267 ARG A CA 1
ATOM 2102 C C . ARG A 1 267 ? -19.711 12.271 26.907 1.00 93.69 267 ARG A C 1
ATOM 2104 O O . ARG A 1 267 ? -19.172 12.075 28.000 1.00 93.69 267 ARG A O 1
ATOM 2111 N N . SER A 1 268 ? -19.292 13.185 26.034 1.00 92.19 268 SER A N 1
ATOM 2112 C CA . SER A 1 268 ? -18.275 14.167 26.401 1.00 92.19 268 SER A CA 1
ATOM 2113 C C . SER A 1 268 ? -18.772 15.000 27.593 1.00 92.19 268 SER A C 1
ATOM 2115 O O . SER A 1 268 ? -19.929 15.427 27.590 1.00 92.19 268 SER A O 1
ATOM 2117 N N . PRO A 1 269 ? -17.937 15.242 28.619 1.00 90.81 269 PRO A N 1
ATOM 2118 C CA . PRO A 1 269 ? -18.281 16.146 29.712 1.00 90.81 269 PRO A CA 1
ATOM 2119 C C . PRO A 1 269 ? -18.193 17.625 29.302 1.00 90.81 269 PRO A C 1
ATOM 2121 O O . PRO A 1 269 ? -18.595 18.491 30.074 1.00 90.81 269 PRO A O 1
ATOM 2124 N N . VAL A 1 270 ? -17.652 17.926 28.116 1.00 89.56 270 VAL A N 1
ATOM 2125 C CA . VAL A 1 270 ? -17.543 19.285 27.580 1.00 89.56 270 VAL A CA 1
ATOM 2126 C C . VAL A 1 270 ? -18.637 19.487 26.538 1.00 89.56 270 VAL A C 1
ATOM 2128 O O . VAL A 1 270 ? -18.745 18.726 25.575 1.00 89.56 270 VAL A O 1
ATOM 2131 N N . ALA A 1 271 ? -19.457 20.520 26.736 1.00 86.69 271 ALA A N 1
ATOM 2132 C CA . ALA A 1 271 ? -20.543 20.852 25.822 1.00 86.69 271 ALA A CA 1
ATOM 2133 C C . ALA A 1 271 ? -20.018 21.082 24.396 1.00 86.69 271 ALA A C 1
ATOM 2135 O O . ALA A 1 271 ? -18.989 21.727 24.210 1.00 86.69 271 ALA A O 1
ATOM 2136 N N . HIS A 1 272 ? -20.748 20.565 23.404 1.00 84.88 272 HIS A N 1
ATOM 2137 C CA . HIS A 1 272 ? -20.427 20.661 21.972 1.00 84.88 272 HIS A CA 1
ATOM 2138 C C . HIS A 1 272 ? -19.096 20.021 21.538 1.00 84.88 272 HIS A C 1
ATOM 2140 O O . HIS A 1 272 ? -18.719 20.169 20.382 1.00 84.88 272 HIS A O 1
ATOM 2146 N N . GLN A 1 273 ? -18.405 19.289 22.417 1.00 90.19 273 GLN A N 1
ATOM 2147 C CA . GLN A 1 273 ? -17.195 18.554 22.058 1.00 90.19 273 GLN A CA 1
ATOM 2148 C C . GLN A 1 273 ? -17.524 17.098 21.706 1.00 90.19 273 GLN A C 1
ATOM 2150 O O . GLN A 1 273 ? -18.254 16.428 22.443 1.00 90.19 273 GLN A O 1
ATOM 2155 N N . GLN A 1 274 ? -16.917 16.590 20.634 1.00 94.50 274 GLN A N 1
ATOM 2156 C CA . GLN A 1 274 ? -16.945 15.171 20.280 1.00 94.50 274 GLN A CA 1
ATOM 2157 C C . GLN A 1 274 ? -16.292 14.306 21.372 1.00 94.50 274 GLN A C 1
ATOM 2159 O O . GLN A 1 274 ? -15.360 14.736 22.063 1.00 94.50 274 GLN A O 1
ATOM 2164 N N . LEU A 1 275 ? -16.798 13.085 21.570 1.00 96.69 275 LEU A N 1
ATOM 2165 C CA . LEU A 1 275 ? -16.327 12.212 22.651 1.00 96.69 275 LEU A CA 1
ATOM 2166 C C . LEU A 1 275 ? -14.899 11.720 22.384 1.00 96.69 275 LEU A C 1
ATOM 2168 O O . LEU A 1 275 ? -14.087 11.670 23.300 1.00 96.69 275 LEU A O 1
ATOM 2172 N N . GLU A 1 276 ? -14.586 11.399 21.141 1.00 96.88 276 GLU A N 1
ATOM 2173 C CA . GLU A 1 276 ? -13.295 10.935 20.650 1.00 96.88 276 GLU A CA 1
ATOM 2174 C C . GLU A 1 276 ? -12.199 12.000 20.782 1.00 96.88 276 GLU A C 1
ATOM 2176 O O . GLU A 1 276 ? -11.112 11.689 21.271 1.00 96.88 276 GLU A O 1
ATOM 2181 N N . ASP A 1 277 ? -12.500 13.272 20.501 1.00 94.69 277 ASP A N 1
ATOM 2182 C CA . ASP A 1 277 ? -11.582 14.391 20.765 1.00 94.69 277 ASP A CA 1
ATOM 2183 C C . ASP A 1 277 ? -11.379 14.624 22.271 1.00 94.69 277 ASP A C 1
ATOM 2185 O O . ASP A 1 277 ? -10.288 14.980 22.733 1.00 94.69 277 ASP A O 1
ATOM 2189 N N . TRP A 1 278 ? -12.424 14.410 23.076 1.00 96.00 278 TRP A N 1
ATOM 2190 C CA . TRP A 1 278 ? -12.298 14.451 24.531 1.00 96.00 278 TRP A CA 1
ATOM 2191 C C . TRP A 1 278 ? -11.423 13.301 25.055 1.00 96.00 278 TRP A C 1
ATOM 2193 O O . TRP A 1 278 ? -10.527 13.538 25.868 1.00 96.00 278 TRP A O 1
ATOM 2203 N N . LEU A 1 279 ? -11.623 12.078 24.557 1.00 97.38 279 LEU A N 1
ATOM 2204 C CA . LEU A 1 279 ? -10.827 10.894 24.893 1.00 97.38 279 LEU A CA 1
ATOM 2205 C C . LEU A 1 279 ? -9.361 11.071 24.495 1.00 97.38 279 LEU A C 1
ATOM 2207 O O . LEU A 1 279 ? -8.473 10.709 25.266 1.00 97.38 279 LEU A O 1
ATOM 2211 N N . PHE A 1 280 ? -9.098 11.695 23.346 1.00 95.88 280 PHE A N 1
ATOM 2212 C CA . PHE A 1 280 ? -7.750 12.047 22.912 1.00 95.88 280 PHE A CA 1
ATOM 2213 C C . PHE A 1 280 ? -7.030 12.910 23.958 1.00 95.88 280 PHE A C 1
ATOM 2215 O O . PHE A 1 280 ? -5.949 12.555 24.434 1.00 95.88 280 PHE A O 1
ATOM 2222 N N . ARG A 1 281 ? -7.652 14.021 24.380 1.00 92.31 281 ARG A N 1
ATOM 2223 C CA . ARG A 1 281 ? -7.089 14.917 25.410 1.00 92.31 281 ARG A CA 1
ATOM 2224 C C . ARG A 1 281 ? -7.017 14.228 26.777 1.00 92.31 281 ARG A C 1
ATOM 2226 O O . ARG A 1 281 ? -6.091 14.466 27.558 1.00 92.31 281 ARG A O 1
ATOM 2233 N N . ARG A 1 282 ? -7.969 13.338 27.080 1.00 95.12 282 ARG A N 1
ATOM 2234 C CA . ARG A 1 282 ? -7.964 12.554 28.319 1.00 95.12 282 ARG A CA 1
ATOM 2235 C C . ARG A 1 282 ? -6.774 11.602 28.380 1.00 95.12 282 ARG A C 1
ATOM 2237 O O . ARG A 1 282 ? -6.148 11.541 29.433 1.00 95.12 282 ARG A O 1
ATOM 2244 N N . ALA A 1 283 ? -6.419 10.935 27.282 1.00 90.06 283 ALA A N 1
ATOM 2245 C CA . ALA A 1 283 ? -5.238 10.074 27.219 1.00 90.06 283 ALA A CA 1
ATOM 2246 C C . ALA A 1 283 ? -3.955 10.851 27.558 1.00 90.06 283 ALA A C 1
ATOM 2248 O O . ALA A 1 283 ? -3.168 10.415 28.396 1.00 90.06 283 ALA A O 1
ATOM 2249 N N . GLN A 1 284 ? -3.804 12.062 27.003 1.00 89.81 284 GLN A N 1
ATOM 2250 C CA . GLN A 1 284 ? -2.692 12.965 27.332 1.00 89.81 284 GLN A CA 1
ATOM 2251 C C . GLN A 1 284 ? -2.680 13.343 28.819 1.00 89.81 284 GLN A C 1
ATOM 2253 O O . GLN A 1 284 ? -1.635 13.306 29.462 1.00 89.81 284 GLN A O 1
ATOM 2258 N N . THR A 1 285 ? -3.850 13.653 29.384 1.00 93.06 285 THR A N 1
ATOM 2259 C CA . THR A 1 285 ? -3.994 14.002 30.809 1.00 93.06 285 THR A CA 1
ATOM 2260 C C . THR A 1 285 ? -3.644 12.833 31.732 1.00 93.06 285 THR A C 1
ATOM 2262 O O . THR A 1 285 ? -3.067 13.038 32.796 1.00 93.06 285 THR A O 1
ATOM 2265 N N . LEU A 1 286 ? -3.999 11.608 31.339 1.00 90.44 286 LEU A N 1
ATOM 2266 C CA . LEU A 1 286 ? -3.681 10.384 32.076 1.00 90.44 286 LEU A CA 1
ATOM 2267 C C . LEU A 1 286 ? -2.230 9.923 31.871 1.00 90.44 286 LEU A C 1
ATOM 2269 O O . LEU A 1 286 ? -1.783 9.019 32.572 1.00 90.44 286 LEU A O 1
ATOM 2273 N N . GLY A 1 287 ? -1.505 10.514 30.915 1.00 88.88 287 GLY A N 1
ATOM 2274 C CA . GLY A 1 287 ? -0.162 10.083 30.535 1.00 88.88 287 GLY A CA 1
ATOM 2275 C C . GLY A 1 287 ? -0.127 8.695 29.890 1.00 88.88 287 GLY A C 1
ATOM 2276 O O . GLY A 1 287 ? 0.912 8.038 29.930 1.00 88.88 287 GLY A O 1
ATOM 2277 N N . CYS A 1 288 ? -1.243 8.223 29.322 1.00 87.00 288 CYS A N 1
ATOM 2278 C CA . CYS A 1 288 ? -1.322 6.910 28.688 1.00 87.00 288 CYS A CA 1
ATOM 2279 C C . CYS A 1 288 ? -1.222 7.008 27.159 1.00 87.00 288 CYS A C 1
ATOM 2281 O O . CYS A 1 288 ? -1.666 7.975 26.535 1.00 87.00 288 CYS A O 1
ATOM 2283 N N . SER A 1 289 ? -0.626 5.989 26.534 1.00 85.06 289 SER A N 1
ATOM 2284 C CA . SER A 1 289 ? -0.530 5.920 25.075 1.00 85.06 289 SER A CA 1
ATOM 2285 C C . SER A 1 289 ? -1.799 5.316 24.487 1.00 85.06 289 SER A C 1
ATOM 2287 O O . SER A 1 289 ? -2.063 4.131 24.657 1.00 85.06 289 SER A O 1
ATOM 2289 N N . ARG A 1 290 ? -2.550 6.101 23.714 1.00 88.00 290 ARG A N 1
ATOM 2290 C CA . ARG A 1 290 ? -3.708 5.611 22.940 1.00 88.00 290 ARG A CA 1
ATOM 2291 C C . ARG A 1 290 ? -3.348 4.585 21.853 1.00 88.00 290 ARG A C 1
ATOM 2293 O O . ARG A 1 290 ? -4.240 3.943 21.312 1.00 88.00 290 ARG A O 1
ATOM 2300 N N . PHE A 1 291 ? -2.059 4.433 21.542 1.00 79.62 291 PHE A N 1
ATOM 2301 C CA . PHE A 1 291 ? -1.545 3.419 20.619 1.00 79.62 291 PHE A CA 1
ATOM 2302 C C . PHE A 1 291 ? -1.231 2.084 21.304 1.00 79.62 291 PHE A C 1
ATOM 2304 O O . PHE A 1 291 ? -0.988 1.101 20.614 1.00 79.62 291 PHE A O 1
ATOM 2311 N N . SER A 1 292 ? -1.202 2.028 22.641 1.00 83.31 292 SER A N 1
ATOM 2312 C CA . SER A 1 292 ? -0.982 0.777 23.365 1.00 83.31 292 SER A CA 1
ATOM 2313 C C . SER A 1 292 ? -2.300 0.186 23.855 1.00 83.31 292 SER A C 1
ATOM 2315 O O . SER A 1 292 ? -3.222 0.901 24.250 1.00 83.31 292 SER A O 1
ATOM 2317 N N . THR A 1 293 ? -2.375 -1.142 23.889 1.00 87.62 293 THR A N 1
ATOM 2318 C CA . THR A 1 293 ? -3.541 -1.878 24.399 1.00 87.62 293 THR A CA 1
ATOM 2319 C C . THR A 1 293 ? -3.803 -1.547 25.870 1.00 87.62 293 THR A C 1
ATOM 2321 O O . THR A 1 293 ? -4.936 -1.283 26.263 1.00 87.62 293 THR A O 1
ATOM 2324 N N . ALA A 1 294 ? -2.742 -1.437 26.676 1.00 87.94 294 ALA A N 1
ATOM 2325 C CA . ALA A 1 294 ? -2.832 -1.001 28.068 1.00 87.94 294 ALA A CA 1
ATOM 2326 C C . ALA A 1 294 ? -3.367 0.435 28.213 1.00 87.94 294 ALA A C 1
ATOM 2328 O O . ALA A 1 294 ? -4.176 0.698 29.102 1.00 87.94 294 ALA A O 1
ATOM 2329 N N . GLY A 1 295 ? -2.945 1.361 27.346 1.00 90.81 295 GLY A N 1
ATOM 2330 C CA . GLY A 1 295 ? -3.412 2.743 27.398 1.00 90.81 295 GLY A CA 1
ATOM 2331 C C . GLY A 1 295 ? -4.864 2.889 26.950 1.00 90.81 295 GLY A C 1
ATOM 2332 O O . GLY A 1 295 ? -5.616 3.628 27.586 1.00 90.81 295 GLY A O 1
ATOM 2333 N N . LEU A 1 296 ? -5.290 2.133 25.932 1.00 93.31 296 LEU A N 1
ATOM 2334 C CA . LEU A 1 296 ? -6.689 2.087 25.502 1.00 93.31 296 LEU A CA 1
ATOM 2335 C C . LEU A 1 296 ? -7.597 1.494 26.593 1.00 93.31 296 LEU A C 1
ATOM 2337 O O . LEU A 1 296 ? -8.637 2.079 26.899 1.00 93.31 296 LEU A O 1
ATOM 2341 N N . LYS A 1 297 ? -7.157 0.413 27.253 1.00 96.19 297 LYS A N 1
ATOM 2342 C CA . LYS A 1 297 ? -7.832 -0.174 28.421 1.00 96.19 297 LYS A CA 1
ATOM 2343 C C . LYS A 1 297 ? -7.972 0.821 29.564 1.00 96.19 297 LYS A C 1
ATOM 2345 O O . LYS A 1 297 ? -9.066 1.010 30.091 1.00 96.19 297 LYS A O 1
ATOM 2350 N N . GLN A 1 298 ? -6.882 1.494 29.927 1.00 96.38 298 GLN A N 1
ATOM 2351 C CA . GLN A 1 298 ? -6.899 2.511 30.978 1.00 96.38 298 GLN A CA 1
ATOM 2352 C C . GLN A 1 298 ? -7.880 3.643 30.649 1.00 96.38 298 GLN A C 1
ATOM 2354 O O . GLN A 1 298 ? -8.588 4.123 31.531 1.00 96.38 298 GLN A O 1
ATOM 2359 N N . LEU A 1 299 ? -7.949 4.055 29.382 1.00 95.94 299 LEU A N 1
ATOM 2360 C CA . LEU A 1 299 ? -8.856 5.102 28.927 1.00 95.94 299 LEU A CA 1
ATOM 2361 C C . LEU A 1 299 ? -10.328 4.658 28.955 1.00 95.94 299 LEU A C 1
ATOM 2363 O O . LEU A 1 299 ? -11.195 5.452 29.320 1.00 95.94 299 LEU A O 1
ATOM 2367 N N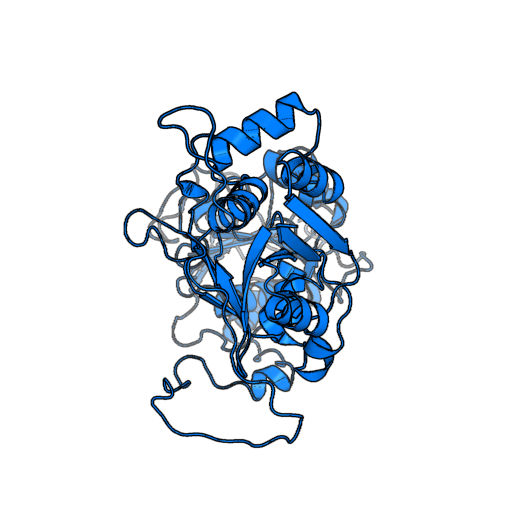 . ALA A 1 300 ? -10.615 3.397 28.619 1.00 96.50 300 ALA A N 1
ATOM 2368 C CA . ALA A 1 300 ? -11.948 2.815 28.751 1.00 96.50 300 ALA A CA 1
ATOM 2369 C C . ALA A 1 300 ? -12.394 2.771 30.224 1.00 96.50 300 ALA A C 1
ATOM 2371 O O . ALA A 1 300 ? -13.487 3.224 30.564 1.00 96.50 300 ALA A O 1
ATOM 2372 N N . GLU A 1 301 ? -11.522 2.277 31.106 1.00 97.06 301 GLU A N 1
ATOM 2373 C CA . GLU A 1 301 ? -11.802 2.070 32.534 1.00 97.06 301 GLU A CA 1
ATOM 2374 C C . GLU A 1 301 ? -11.741 3.353 33.378 1.00 97.06 301 GLU A C 1
ATOM 2376 O O . GLU A 1 301 ? -12.199 3.356 34.521 1.00 97.06 301 GLU A O 1
ATOM 2381 N N . ASP A 1 302 ? -11.266 4.468 32.808 1.00 94.62 302 ASP A N 1
ATOM 2382 C CA . ASP A 1 302 ? -11.411 5.816 33.381 1.00 94.62 302 ASP A CA 1
ATOM 2383 C C . ASP A 1 302 ? -12.888 6.224 33.539 1.00 94.62 302 ASP A C 1
ATOM 2385 O O . ASP A 1 302 ? -13.219 7.137 34.298 1.00 94.62 302 ASP A O 1
ATOM 2389 N N . ARG A 1 303 ? -13.804 5.566 32.816 1.00 91.38 303 ARG A N 1
ATOM 2390 C CA . ARG A 1 303 ? -15.249 5.762 32.959 1.00 91.38 303 ARG A CA 1
ATOM 2391 C C . ARG A 1 303 ? -15.809 4.800 34.022 1.00 91.38 303 ARG A C 1
ATOM 2393 O O . ARG A 1 303 ? -15.690 3.583 33.870 1.00 91.38 303 ARG A O 1
ATOM 2400 N N . PRO A 1 304 ? -16.489 5.305 35.070 1.00 91.56 304 PRO A N 1
ATOM 2401 C CA . PRO A 1 304 ? -17.116 4.450 36.071 1.00 91.56 304 PRO A CA 1
ATOM 2402 C C . PRO A 1 304 ? -18.086 3.442 35.450 1.00 91.56 304 PRO A C 1
ATOM 2404 O O . PRO A 1 304 ? -18.926 3.798 34.624 1.00 91.56 304 PRO A O 1
ATOM 2407 N N . GLY A 1 305 ? -17.972 2.185 35.873 1.00 94.56 305 GLY A N 1
ATOM 2408 C CA . GLY A 1 305 ? -18.823 1.102 35.387 1.00 94.56 305 GLY A CA 1
ATOM 2409 C C . GLY A 1 305 ? -18.449 0.568 34.005 1.00 94.56 305 GLY A C 1
ATOM 2410 O O . GLY A 1 305 ? -19.158 -0.295 33.510 1.00 94.56 305 GLY A O 1
ATOM 2411 N N . ILE A 1 306 ? -17.360 1.029 33.383 1.00 97.62 306 ILE A N 1
ATOM 2412 C CA . ILE A 1 306 ? -16.832 0.436 32.150 1.00 97.62 306 ILE A CA 1
ATOM 2413 C C . ILE A 1 306 ? -15.665 -0.499 32.474 1.00 97.62 306 ILE A C 1
ATOM 2415 O O . ILE A 1 306 ? -14.845 -0.240 33.365 1.00 97.62 306 ILE A O 1
ATOM 2419 N N . ARG A 1 307 ? -15.614 -1.615 31.749 1.00 97.94 307 ARG A N 1
ATOM 2420 C CA . ARG A 1 307 ? -14.538 -2.600 31.788 1.00 97.94 307 ARG A CA 1
ATOM 2421 C C . ARG A 1 307 ? -14.074 -2.936 30.384 1.00 97.94 307 ARG A C 1
ATOM 2423 O O . ARG A 1 307 ? -14.873 -2.951 29.449 1.00 97.94 307 ARG A O 1
ATOM 2430 N N . ASP A 1 308 ? -12.786 -3.229 30.286 1.00 98.00 308 ASP A N 1
ATOM 2431 C CA . ASP A 1 308 ? -12.150 -3.725 29.074 1.00 98.00 308 ASP A CA 1
ATOM 2432 C C . ASP A 1 308 ? -11.369 -5.003 29.391 1.00 98.00 308 ASP A C 1
ATOM 2434 O O . ASP A 1 308 ? -10.334 -4.977 30.061 1.00 98.00 308 ASP A O 1
ATOM 2438 N N . ASP A 1 309 ? -11.888 -6.137 28.937 1.00 96.75 309 ASP A N 1
ATOM 2439 C CA . ASP A 1 309 ? -11.226 -7.434 29.041 1.00 96.75 309 ASP A CA 1
ATOM 2440 C C . ASP A 1 309 ? -10.395 -7.690 27.776 1.00 96.75 309 ASP A C 1
ATOM 2442 O O . ASP A 1 309 ? -10.881 -8.273 26.799 1.00 96.75 309 ASP A O 1
ATOM 2446 N N . PHE A 1 310 ? -9.150 -7.209 27.807 1.00 96.31 310 PHE A N 1
ATOM 2447 C CA . PHE A 1 310 ? -8.181 -7.347 26.725 1.00 96.31 310 PHE A CA 1
ATOM 2448 C C . PHE A 1 310 ? -7.485 -8.716 26.727 1.00 96.31 310 PHE A C 1
ATOM 2450 O O . PHE A 1 310 ? -7.036 -9.200 27.766 1.00 96.31 310 PHE A O 1
ATOM 2457 N N . THR A 1 311 ? -7.295 -9.285 25.537 1.00 91.19 311 THR A N 1
ATOM 2458 C CA . THR A 1 311 ? -6.382 -10.406 25.283 1.00 91.19 311 THR A CA 1
ATOM 2459 C C . THR A 1 311 ? -5.612 -10.187 23.982 1.00 91.19 311 THR A C 1
ATOM 2461 O O . THR A 1 311 ? -6.158 -9.645 23.024 1.00 91.19 311 THR A O 1
ATOM 2464 N N . SER A 1 312 ? -4.353 -10.624 23.929 1.00 87.62 312 SER A N 1
ATOM 2465 C CA . SER A 1 312 ? -3.546 -10.658 22.700 1.00 87.62 312 SER A CA 1
ATOM 2466 C C . SER A 1 312 ? -3.686 -11.968 21.915 1.00 87.62 312 SER A C 1
ATOM 2468 O O . SER A 1 312 ? -3.106 -12.094 20.845 1.00 87.62 312 SER A O 1
ATOM 2470 N N . GLU A 1 313 ? -4.427 -12.942 22.451 1.00 88.44 313 GLU A N 1
ATOM 2471 C CA . GLU A 1 313 ? -4.600 -14.288 21.882 1.00 88.44 313 GLU A CA 1
ATOM 2472 C C . GLU A 1 313 ? -6.082 -14.590 21.597 1.00 88.44 313 GLU A C 1
ATOM 2474 O O . GLU A 1 313 ? -6.581 -15.694 21.826 1.00 88.44 313 GLU A O 1
ATOM 2479 N N . GLY A 1 314 ? -6.834 -13.569 21.182 1.00 88.75 314 GLY A N 1
ATOM 2480 C CA . GLY A 1 314 ? -8.245 -13.704 20.844 1.00 88.75 314 GLY A CA 1
ATOM 2481 C C . GLY A 1 314 ? -8.462 -14.507 19.562 1.00 88.75 314 GLY A C 1
ATOM 2482 O O . GLY A 1 314 ? -7.618 -14.537 18.668 1.00 88.75 314 GLY A O 1
ATOM 2483 N N . SER A 1 315 ? -9.636 -15.125 19.464 1.00 93.00 315 SER A N 1
ATOM 2484 C CA . SER A 1 315 ? -10.117 -15.842 18.279 1.00 93.00 315 SER A CA 1
ATOM 2485 C C . SER A 1 315 ? -11.450 -15.287 17.775 1.00 93.00 315 SER A C 1
ATOM 2487 O O . SER A 1 315 ? -12.172 -14.592 18.500 1.00 93.00 315 SER A O 1
ATOM 2489 N N . LEU A 1 316 ? -11.846 -15.667 16.556 1.00 95.06 316 LEU A N 1
ATOM 2490 C CA . LEU A 1 316 ? -13.183 -15.366 16.025 1.00 95.06 316 LEU A CA 1
ATOM 2491 C C . LEU A 1 316 ? -14.299 -15.911 16.932 1.00 95.06 316 LEU A C 1
ATOM 2493 O O . LEU A 1 316 ? -15.341 -15.276 17.110 1.00 95.06 316 LEU A O 1
ATOM 2497 N N . ALA A 1 317 ? -14.076 -17.064 17.567 1.00 93.44 317 ALA A N 1
ATOM 2498 C CA . ALA A 1 317 ? -14.993 -17.625 18.555 1.00 93.44 317 ALA A CA 1
ATOM 2499 C C . ALA A 1 317 ? -15.108 -16.763 19.826 1.00 93.44 317 ALA A C 1
ATOM 2501 O O . ALA A 1 317 ? -16.195 -16.673 20.400 1.00 93.44 317 ALA A O 1
ATOM 2502 N N . ASP A 1 318 ? -14.026 -16.110 20.259 1.00 95.12 318 ASP A N 1
ATOM 2503 C CA . ASP A 1 318 ? -14.055 -15.200 21.409 1.00 95.12 318 ASP A CA 1
ATOM 2504 C C . ASP A 1 318 ? -14.818 -13.914 21.098 1.00 95.12 318 ASP A C 1
ATOM 2506 O O . ASP A 1 318 ? -15.549 -13.432 21.963 1.00 95.12 318 ASP A O 1
ATOM 2510 N N . ILE A 1 319 ? -14.711 -13.404 19.866 1.00 97.75 319 ILE A N 1
ATOM 2511 C CA . ILE A 1 319 ? -15.515 -12.269 19.396 1.00 97.75 319 ILE A CA 1
ATOM 2512 C C . ILE A 1 319 ? -17.000 -12.635 19.443 1.00 97.75 319 ILE A C 1
ATOM 2514 O O . ILE A 1 319 ? -17.785 -11.923 20.064 1.00 97.75 319 ILE A O 1
ATOM 2518 N N . ARG A 1 320 ? -17.399 -13.773 18.856 1.00 96.88 320 ARG A N 1
ATOM 2519 C CA . ARG A 1 320 ? -18.806 -14.217 18.875 1.00 96.88 320 ARG A CA 1
ATOM 2520 C C . ARG A 1 320 ? -19.338 -14.369 20.296 1.00 96.88 320 ARG A C 1
ATOM 2522 O O . ARG A 1 320 ? -20.397 -13.833 20.602 1.00 96.88 320 ARG A O 1
ATOM 2529 N N . ARG A 1 321 ? -18.570 -15.012 21.184 1.00 95.44 321 ARG A N 1
ATOM 2530 C CA . ARG A 1 321 ? -18.943 -15.173 22.598 1.00 95.44 321 ARG A CA 1
ATOM 2531 C C . ARG A 1 321 ? -19.093 -13.828 23.313 1.00 95.44 321 ARG A C 1
ATOM 2533 O O . ARG A 1 321 ? -20.035 -13.642 24.074 1.00 95.44 321 ARG A O 1
ATOM 2540 N N . ALA A 1 322 ? -18.205 -12.874 23.045 1.00 96.94 322 ALA A N 1
ATOM 2541 C CA . ALA A 1 322 ? -18.306 -11.532 23.604 1.00 96.94 322 ALA A CA 1
ATOM 2542 C C . ALA A 1 322 ? -19.577 -10.806 23.121 1.00 96.94 322 ALA A C 1
ATOM 2544 O O . ALA A 1 322 ? -20.304 -10.252 23.946 1.00 96.94 322 ALA A O 1
ATOM 2545 N N . ILE A 1 323 ? -19.905 -10.884 21.826 1.00 97.62 323 ILE A N 1
ATOM 2546 C CA . ILE A 1 323 ? -21.171 -10.363 21.282 1.00 97.62 323 ILE A CA 1
ATOM 2547 C C . ILE A 1 323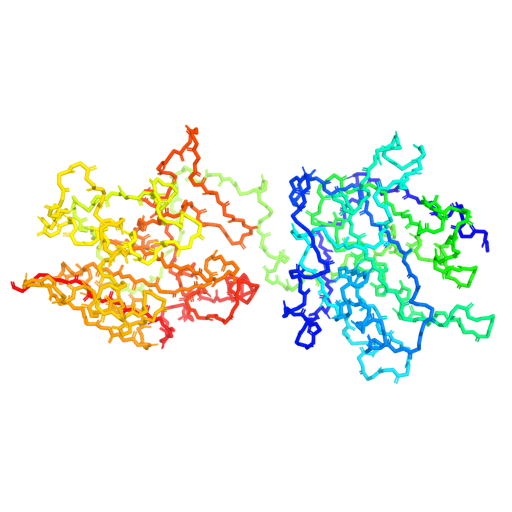 ? -22.380 -11.079 21.909 1.00 97.62 323 ILE A C 1
ATOM 2549 O O . ILE A 1 323 ? -23.389 -10.439 22.222 1.00 97.62 323 ILE A O 1
ATOM 2553 N N . ASP A 1 324 ? -22.292 -12.392 22.146 1.00 93.94 324 ASP A N 1
ATOM 2554 C CA . ASP A 1 324 ? -23.350 -13.160 22.808 1.00 93.94 324 ASP A CA 1
ATOM 2555 C C . ASP A 1 324 ? -23.627 -12.662 24.230 1.00 93.94 324 ASP A C 1
ATOM 2557 O O . ASP A 1 324 ? -24.786 -12.588 24.644 1.00 93.94 324 ASP A O 1
ATOM 2561 N N . GLU A 1 325 ? -22.588 -12.222 24.927 1.00 94.69 325 GLU A N 1
ATOM 2562 C CA . GLU A 1 325 ? -22.651 -11.617 26.257 1.00 94.69 325 GLU A CA 1
ATOM 2563 C C . GLU A 1 325 ? -22.988 -10.111 26.230 1.00 94.69 325 GLU A C 1
ATOM 2565 O O . GLU A 1 325 ? -23.044 -9.474 27.280 1.00 94.69 325 GLU A O 1
ATOM 2570 N N . GLY A 1 326 ? -23.224 -9.524 25.050 1.00 94.00 326 GLY A N 1
ATOM 2571 C CA . GLY A 1 326 ? -23.546 -8.101 24.893 1.00 94.00 326 GLY A CA 1
ATOM 2572 C C . GLY A 1 326 ? -22.342 -7.162 25.022 1.00 94.00 326 GLY A C 1
ATOM 2573 O O . GLY A 1 326 ? -22.519 -5.968 25.267 1.00 94.00 326 GLY A O 1
ATOM 2574 N N . LYS A 1 327 ? -21.120 -7.681 24.867 1.00 97.62 327 LYS A N 1
ATOM 2575 C CA . LYS A 1 327 ? -19.868 -6.916 24.922 1.00 97.62 327 LYS A CA 1
ATOM 2576 C C . LYS A 1 327 ? -19.473 -6.464 23.519 1.00 97.62 327 LYS A C 1
ATOM 2578 O O . LYS A 1 327 ? -19.457 -7.275 22.599 1.00 97.62 327 LYS A O 1
ATOM 2583 N N . LEU A 1 328 ? -19.107 -5.194 23.354 1.00 98.38 328 LEU A N 1
ATOM 2584 C CA . LEU A 1 328 ? -18.567 -4.693 22.086 1.00 98.38 328 LEU A CA 1
ATOM 2585 C C . LEU A 1 328 ? -17.093 -5.061 21.963 1.00 98.38 328 LEU A C 1
ATOM 2587 O O . LEU A 1 328 ? -16.374 -5.088 22.960 1.00 98.38 328 LEU A O 1
ATOM 2591 N N . CYS A 1 329 ? -16.645 -5.346 20.746 1.00 98.69 329 CYS A N 1
ATOM 2592 C CA . CYS A 1 329 ? -15.283 -5.796 20.497 1.00 98.69 329 CYS A CA 1
ATOM 2593 C C . CYS A 1 329 ? -14.510 -4.749 19.701 1.00 98.69 329 CYS A C 1
ATOM 2595 O O . CYS A 1 329 ? -15.003 -4.285 18.679 1.00 98.69 329 CYS A O 1
ATOM 2597 N N . ILE A 1 330 ? -13.299 -4.407 20.137 1.00 98.75 330 ILE A N 1
ATOM 2598 C CA . ILE A 1 330 ? -12.343 -3.651 19.319 1.00 98.75 330 ILE A CA 1
ATOM 2599 C C . ILE A 1 330 ? -11.206 -4.598 18.962 1.00 98.75 330 ILE A C 1
ATOM 2601 O O . ILE A 1 330 ? -10.614 -5.207 19.857 1.00 98.75 330 ILE A O 1
ATOM 2605 N N . VAL A 1 331 ? -10.910 -4.723 17.670 1.00 98.25 331 VAL A N 1
ATOM 2606 C CA . VAL A 1 331 ? -9.813 -5.564 17.177 1.00 98.25 331 VAL A CA 1
ATOM 2607 C C . VAL A 1 331 ? -8.749 -4.714 16.511 1.00 98.25 331 VAL A C 1
ATOM 2609 O O . VAL A 1 331 ? -9.067 -3.746 15.820 1.00 98.25 331 VAL A O 1
ATOM 2612 N N . HIS A 1 332 ? -7.490 -5.085 16.724 1.00 94.88 332 HIS A N 1
ATOM 2613 C CA . HIS A 1 332 ? -6.346 -4.463 16.065 1.00 94.88 332 HIS A CA 1
ATOM 2614 C C . HIS A 1 332 ? -5.918 -5.315 14.883 1.00 94.88 332 HIS A C 1
ATOM 2616 O O . HIS A 1 332 ? -5.942 -6.541 14.960 1.00 94.88 332 HIS A O 1
ATOM 2622 N N . GLY A 1 333 ? -5.497 -4.671 13.804 1.00 90.31 333 GLY A N 1
ATOM 2623 C CA . GLY A 1 333 ? -4.949 -5.383 12.665 1.00 90.31 333 GLY A CA 1
ATOM 2624 C C . GLY A 1 333 ? -4.341 -4.454 11.633 1.00 90.31 333 GLY A C 1
ATOM 2625 O O . GLY A 1 333 ? -4.406 -3.228 11.722 1.00 90.31 333 GLY A O 1
ATOM 2626 N N . TYR A 1 334 ? -3.770 -5.045 10.600 1.00 87.25 334 TYR A N 1
ATOM 2627 C CA . TYR A 1 334 ? -3.249 -4.314 9.460 1.00 87.25 334 TYR A CA 1
ATOM 2628 C C . TYR A 1 334 ? -4.316 -4.177 8.378 1.00 87.25 334 TYR A C 1
ATOM 2630 O O . TYR A 1 334 ? -4.170 -4.678 7.267 1.00 87.25 334 TYR A O 1
ATOM 2638 N N . PHE A 1 335 ? -5.401 -3.466 8.702 1.00 88.88 335 PHE A N 1
ATOM 2639 C CA . PHE A 1 335 ? -6.369 -3.019 7.693 1.00 88.88 335 PHE A CA 1
ATOM 2640 C C . PHE A 1 335 ? -5.809 -1.847 6.870 1.00 88.88 335 PHE A C 1
ATOM 2642 O O . PHE A 1 335 ? -6.194 -1.639 5.726 1.00 88.88 335 PHE A O 1
ATOM 2649 N N . THR A 1 336 ? -4.851 -1.099 7.422 1.00 83.88 336 THR A N 1
ATOM 2650 C CA . THR A 1 336 ? -4.087 -0.057 6.722 1.00 83.88 336 THR A CA 1
ATOM 2651 C C . THR A 1 336 ? -2.586 -0.237 6.980 1.00 83.88 336 THR A C 1
ATOM 2653 O O . THR A 1 336 ? -2.179 -0.971 7.882 1.00 83.88 336 THR A O 1
ATOM 2656 N N . ALA A 1 337 ? -1.739 0.443 6.199 1.00 73.06 337 ALA A N 1
ATOM 2657 C CA . ALA A 1 337 ? -0.277 0.368 6.318 1.00 73.06 337 ALA A CA 1
ATOM 2658 C C . ALA A 1 337 ? 0.294 0.670 7.726 1.00 73.06 337 ALA A C 1
ATOM 2660 O O . ALA A 1 337 ? 1.150 -0.094 8.179 1.00 73.06 337 ALA A O 1
ATOM 2661 N N . PRO A 1 338 ? -0.130 1.734 8.440 1.00 67.75 338 PRO A N 1
ATOM 2662 C CA . PRO A 1 338 ? 0.327 1.986 9.810 1.00 67.75 338 PRO A CA 1
ATOM 2663 C C . PRO A 1 338 ? -0.306 1.064 10.867 1.00 67.75 338 PRO A C 1
ATOM 2665 O O . PRO A 1 338 ? 0.118 1.113 12.020 1.00 67.75 338 PRO A O 1
ATOM 2668 N N . GLY A 1 339 ? -1.272 0.223 10.491 1.00 77.38 339 GLY A N 1
ATOM 2669 C CA . GLY A 1 339 ? -2.149 -0.483 11.420 1.00 77.38 339 GLY A CA 1
ATOM 2670 C C . GLY A 1 339 ? -3.437 0.301 11.668 1.00 77.38 339 GLY A C 1
ATOM 2671 O O . GLY A 1 339 ? -3.484 1.527 11.551 1.00 77.38 339 GLY A O 1
ATOM 2672 N N . HIS A 1 340 ? -4.507 -0.419 11.980 1.00 94.12 340 HIS A N 1
ATOM 2673 C CA . HIS A 1 340 ? -5.843 0.133 12.156 1.00 94.12 340 HIS A CA 1
ATOM 2674 C C . HIS A 1 340 ? -6.649 -0.707 13.138 1.00 94.12 340 HIS A C 1
ATOM 2676 O O . HIS A 1 340 ? -6.412 -1.908 13.279 1.00 94.12 340 HIS A O 1
ATOM 2682 N N . ILE A 1 341 ? -7.610 -0.082 13.811 1.00 97.62 341 ILE A N 1
ATOM 2683 C CA . ILE A 1 341 ? -8.501 -0.793 14.723 1.00 97.62 341 ILE A CA 1
ATOM 2684 C C . ILE A 1 341 ? -9.951 -0.470 14.386 1.00 97.62 341 ILE A C 1
ATOM 2686 O O . ILE A 1 341 ? -10.269 0.660 14.014 1.00 97.62 341 ILE A O 1
ATOM 2690 N N . ILE A 1 342 ? -10.814 -1.472 14.521 1.00 98.50 342 ILE A N 1
ATOM 2691 C CA . ILE A 1 342 ? -12.228 -1.415 14.134 1.00 98.50 342 ILE A CA 1
ATOM 2692 C C . ILE A 1 342 ? -13.114 -1.934 15.265 1.00 98.50 342 ILE A C 1
ATOM 2694 O O . ILE A 1 342 ? -12.653 -2.688 16.128 1.00 98.50 342 ILE A O 1
ATOM 2698 N N . VAL A 1 343 ? -14.399 -1.574 15.242 1.00 98.81 343 VAL A N 1
ATOM 2699 C CA . VAL A 1 343 ? -15.390 -2.049 16.214 1.00 98.81 343 VAL A CA 1
ATOM 2700 C C . VAL A 1 343 ? -16.230 -3.158 15.600 1.00 98.81 343 VAL A C 1
ATOM 2702 O O . VAL A 1 343 ? -16.959 -2.929 14.642 1.00 98.81 343 VAL A O 1
ATOM 2705 N N . ILE A 1 344 ? -16.207 -4.346 16.191 1.00 98.69 344 ILE A N 1
ATOM 2706 C CA . ILE A 1 344 ? -17.131 -5.431 15.867 1.00 98.69 344 ILE A CA 1
ATOM 2707 C C . ILE A 1 344 ? -18.315 -5.367 16.832 1.00 98.69 344 ILE A C 1
ATOM 2709 O O . ILE A 1 344 ? -18.149 -5.379 18.057 1.00 98.69 344 ILE A O 1
ATOM 2713 N N . LYS A 1 345 ? -19.526 -5.318 16.271 1.00 98.12 345 LYS A N 1
ATOM 2714 C CA . LYS A 1 345 ? -20.782 -5.208 17.029 1.00 98.12 345 LYS A CA 1
ATOM 2715 C C . LYS A 1 345 ? -21.785 -6.322 16.757 1.00 98.12 345 LYS A C 1
ATOM 2717 O O . LYS A 1 345 ? -22.856 -6.343 17.358 1.00 98.12 345 LYS A O 1
ATOM 2722 N N . GLY A 1 346 ? -21.470 -7.228 15.845 1.00 96.62 346 GLY A N 1
ATOM 2723 C CA . GLY A 1 346 ? -22.345 -8.330 15.497 1.00 96.62 346 GLY A CA 1
ATOM 2724 C C . GLY A 1 346 ? -21.651 -9.366 14.636 1.00 96.62 346 GLY A C 1
ATOM 2725 O O . GLY A 1 346 ? -20.511 -9.175 14.215 1.00 96.62 346 GLY A O 1
ATOM 2726 N N . TYR A 1 347 ? -22.354 -10.454 14.374 1.00 95.50 347 TYR A N 1
ATOM 2727 C CA . TYR A 1 347 ? -21.939 -11.510 13.473 1.00 95.50 347 TYR A CA 1
ATOM 2728 C C . TYR A 1 347 ? -23.156 -12.191 12.850 1.00 95.50 347 TYR A C 1
ATOM 2730 O O . TYR A 1 347 ? -24.267 -12.153 13.383 1.00 95.50 347 TYR A O 1
ATOM 2738 N N . ASP A 1 348 ? -22.925 -12.843 11.725 1.00 90.31 348 ASP A N 1
ATOM 2739 C CA . ASP A 1 348 ? -23.847 -13.776 11.099 1.00 90.31 348 ASP A CA 1
ATOM 2740 C C . ASP A 1 348 ? -23.067 -14.977 10.545 1.00 90.31 348 ASP A C 1
ATOM 2742 O O . ASP A 1 348 ? -21.887 -15.169 10.843 1.00 90.31 348 ASP A O 1
ATOM 2746 N N . GLN A 1 349 ? -23.727 -15.809 9.742 1.00 80.69 349 GLN A N 1
ATOM 2747 C CA . GLN A 1 349 ? -23.096 -16.977 9.122 1.00 80.69 349 GLN A CA 1
ATOM 2748 C C . GLN A 1 349 ? -21.999 -16.610 8.111 1.00 80.69 349 GLN A C 1
ATOM 2750 O O . GLN A 1 349 ? -21.178 -17.454 7.767 1.00 80.69 349 GLN A O 1
ATOM 2755 N N . LYS A 1 350 ? -21.993 -15.373 7.604 1.00 78.69 350 LYS A N 1
ATOM 2756 C CA . LYS A 1 350 ? -21.066 -14.904 6.571 1.00 78.69 350 LYS A CA 1
ATOM 2757 C C . LYS A 1 350 ? -19.855 -14.177 7.165 1.00 78.69 350 LYS A C 1
ATOM 2759 O O . LYS A 1 350 ? -18.844 -14.039 6.477 1.00 78.69 350 LYS A O 1
ATOM 2764 N N . GLY A 1 351 ? -19.941 -13.677 8.399 1.00 92.81 351 GLY A N 1
ATOM 2765 C CA . GLY A 1 351 ? -18.860 -12.918 9.022 1.00 92.81 351 GLY A CA 1
ATOM 2766 C C . GLY A 1 351 ? -19.308 -12.033 10.179 1.00 92.81 351 GLY A C 1
ATOM 2767 O O . GLY A 1 351 ? -20.131 -12.424 11.005 1.00 92.81 351 GLY A O 1
ATOM 2768 N N . PHE A 1 352 ? -18.728 -10.838 10.243 1.00 97.00 352 PHE A N 1
ATOM 2769 C CA . PHE A 1 352 ? -18.867 -9.878 11.330 1.00 97.00 352 PHE A CA 1
ATOM 2770 C C . PHE A 1 352 ? -19.436 -8.551 10.835 1.00 97.00 352 PHE A C 1
ATOM 2772 O O . PHE A 1 352 ? -19.083 -8.066 9.763 1.00 97.00 352 PHE A O 1
ATOM 2779 N N . ILE A 1 353 ? -20.290 -7.952 11.661 1.00 97.56 353 ILE A N 1
ATOM 2780 C CA . ILE A 1 353 ? -20.843 -6.613 11.458 1.00 97.56 353 ILE A CA 1
ATOM 2781 C C . ILE A 1 353 ? -19.934 -5.622 12.180 1.00 97.56 353 ILE A C 1
ATOM 2783 O O . ILE A 1 353 ? -19.732 -5.721 13.398 1.00 97.56 353 ILE A O 1
ATOM 2787 N N . VAL A 1 354 ? -19.407 -4.668 11.426 1.00 97.81 354 VAL A N 1
ATOM 2788 C CA . VAL A 1 354 ? -18.302 -3.793 11.805 1.00 97.81 354 VAL A CA 1
ATOM 2789 C C . VAL A 1 354 ? -18.712 -2.330 11.674 1.00 97.81 354 VAL A C 1
ATOM 2791 O O . VAL A 1 354 ? -19.360 -1.935 10.711 1.00 97.81 354 VAL A O 1
ATOM 2794 N N . ASN A 1 355 ? -18.308 -1.517 12.644 1.00 98.44 355 ASN A N 1
ATOM 2795 C CA . ASN A 1 355 ? -18.169 -0.080 12.473 1.00 98.44 355 ASN A CA 1
ATOM 2796 C C . ASN A 1 355 ? -16.675 0.233 12.367 1.00 98.44 355 ASN A C 1
ATOM 2798 O O . ASN A 1 355 ? -15.917 0.086 13.330 1.00 98.44 355 ASN A O 1
ATOM 2802 N N . ASP A 1 356 ? -16.260 0.642 11.182 1.00 98.38 356 ASP A N 1
ATOM 2803 C CA . ASP A 1 356 ? -14.883 0.957 10.854 1.00 98.38 356 ASP A CA 1
ATOM 2804 C C . ASP A 1 356 ? -14.720 2.482 10.809 1.00 98.38 356 ASP A C 1
ATOM 2806 O O . ASP A 1 356 ? -15.360 3.150 9.993 1.00 98.38 356 ASP A O 1
ATOM 2810 N N . PRO A 1 357 ? -13.923 3.082 11.706 1.00 98.06 357 PRO A N 1
ATOM 2811 C CA . PRO A 1 357 ? -13.921 4.531 11.847 1.00 98.06 357 PRO A CA 1
ATOM 2812 C C . PRO A 1 357 ? -13.304 5.256 10.643 1.00 98.06 357 PRO A C 1
ATOM 2814 O O . PRO A 1 357 ? -13.529 6.454 10.507 1.00 98.06 357 PRO A O 1
ATOM 2817 N N . TYR A 1 358 ? -12.539 4.578 9.776 1.00 95.12 358 TYR A N 1
ATOM 2818 C CA . TYR A 1 358 ? -11.844 5.219 8.651 1.00 95.12 358 TYR A CA 1
ATOM 2819 C C . TYR A 1 358 ? -12.587 5.105 7.316 1.00 95.12 358 TYR A C 1
ATOM 2821 O O . TYR A 1 358 ? -12.351 5.910 6.414 1.00 95.12 358 TYR A O 1
ATOM 2829 N N . GLY A 1 359 ? -13.467 4.113 7.176 1.00 93.94 359 GLY A N 1
ATOM 2830 C CA . GLY A 1 359 ? -14.178 3.805 5.936 1.00 93.94 359 GLY A CA 1
ATOM 2831 C C . GLY A 1 359 ? -14.362 2.301 5.759 1.00 93.94 359 GLY A C 1
ATOM 2832 O O . GLY A 1 359 ? -14.408 1.575 6.741 1.00 93.94 359 GLY A O 1
ATOM 2833 N N . GLN A 1 360 ? -14.432 1.814 4.526 1.00 94.81 360 GLN A N 1
ATOM 2834 C CA . GLN A 1 360 ? -14.565 0.391 4.227 1.00 94.81 360 GLN A CA 1
ATOM 2835 C C . GLN A 1 360 ? -13.241 -0.212 3.746 1.00 94.81 360 GLN A C 1
ATOM 2837 O O . GLN A 1 360 ? -12.611 0.270 2.799 1.00 94.81 360 GLN A O 1
ATOM 2842 N N . TRP A 1 361 ? -12.849 -1.317 4.371 1.00 91.94 361 TRP A N 1
ATOM 2843 C CA . TRP A 1 361 ? -11.688 -2.100 3.984 1.00 91.94 361 TRP A CA 1
ATOM 2844 C C . TRP A 1 361 ? -12.004 -3.051 2.831 1.00 91.94 361 TRP A C 1
ATOM 2846 O O . TRP A 1 361 ? -13.006 -3.768 2.842 1.00 91.94 361 TRP A O 1
ATOM 2856 N N . PHE A 1 362 ? -11.074 -3.121 1.884 1.00 86.12 362 PHE A N 1
ATOM 2857 C CA . PHE A 1 362 ? -10.990 -4.175 0.887 1.00 86.12 362 PHE A CA 1
ATOM 2858 C C . PHE A 1 362 ? -9.569 -4.748 0.876 1.00 86.12 362 PHE A C 1
ATOM 2860 O O . PHE A 1 362 ? -8.603 -4.041 1.175 1.00 86.12 362 PHE A O 1
ATOM 2867 N N . PRO A 1 363 ? -9.379 -5.999 0.431 1.00 73.38 363 PRO A N 1
ATOM 2868 C CA . PRO A 1 363 ? -8.055 -6.613 0.426 1.00 73.38 363 PRO A CA 1
ATOM 2869 C C . PRO A 1 363 ? -7.033 -5.911 -0.469 1.00 73.38 363 PRO A C 1
ATOM 2871 O O . PRO A 1 363 ? -5.845 -6.179 -0.361 1.00 73.38 363 PRO A O 1
ATOM 2874 N N . TRP A 1 364 ? -7.448 -5.034 -1.381 1.00 73.31 364 TRP A N 1
ATOM 2875 C CA . TRP A 1 364 ? -6.556 -4.328 -2.309 1.00 73.31 364 TRP A CA 1
ATOM 2876 C C . TRP A 1 364 ? -6.650 -2.804 -2.221 1.00 73.31 364 TRP A C 1
ATOM 2878 O O . TRP A 1 364 ? -5.852 -2.124 -2.865 1.00 73.31 364 TRP A O 1
ATOM 2888 N N . TYR A 1 365 ? -7.580 -2.254 -1.439 1.00 79.50 365 TYR A N 1
ATOM 2889 C CA . TYR A 1 365 ? -7.698 -0.811 -1.232 1.00 79.50 365 TYR A CA 1
ATOM 2890 C C . TYR A 1 365 ? -8.544 -0.488 0.001 1.00 79.50 365 TYR A C 1
ATOM 2892 O O . TYR A 1 365 ? -9.192 -1.352 0.576 1.00 79.50 365 TYR A O 1
ATOM 2900 N N . TYR A 1 366 ? -8.562 0.782 0.385 1.00 81.88 366 TYR A N 1
ATOM 2901 C CA . TYR A 1 366 ? -9.431 1.282 1.441 1.00 81.88 366 TYR A CA 1
ATOM 2902 C C . TYR A 1 366 ? -10.322 2.371 0.867 1.00 81.88 366 TYR A C 1
ATOM 2904 O O . TYR A 1 366 ? -9.809 3.347 0.315 1.00 81.88 366 TYR A O 1
ATOM 2912 N N . LYS A 1 367 ? -11.639 2.219 0.983 1.00 89.31 367 LYS A N 1
ATOM 2913 C CA . LYS A 1 367 ? -12.584 3.277 0.633 1.00 89.31 367 LYS A CA 1
ATOM 2914 C C . LYS A 1 367 ? -12.796 4.141 1.866 1.00 89.31 367 LYS A C 1
ATOM 2916 O O . LYS A 1 367 ? -13.568 3.776 2.744 1.00 89.31 367 LYS A O 1
ATOM 2921 N N . THR A 1 368 ? -12.046 5.229 1.980 1.00 91.25 368 THR A N 1
ATOM 2922 C CA . THR A 1 368 ? -12.142 6.120 3.141 1.00 91.25 368 THR A CA 1
ATOM 2923 C C . THR A 1 368 ? -13.470 6.861 3.161 1.00 91.25 368 THR A C 1
ATOM 2925 O O . THR A 1 368 ? -14.044 7.115 2.102 1.00 91.25 368 THR A O 1
ATOM 2928 N N . ASN A 1 369 ? -13.921 7.259 4.349 1.00 88.19 369 ASN A N 1
ATOM 2929 C CA . ASN A 1 369 ? -14.999 8.236 4.455 1.00 88.19 369 ASN A CA 1
ATOM 2930 C C . ASN A 1 369 ? -14.595 9.524 3.718 1.00 88.19 369 ASN A C 1
ATOM 2932 O O . ASN A 1 369 ? -13.427 9.920 3.717 1.00 88.19 369 ASN A O 1
ATOM 2936 N N . ASP A 1 370 ? -15.551 10.186 3.083 1.00 89.12 370 ASP A N 1
ATOM 2937 C CA . ASP A 1 370 ? -15.331 11.480 2.443 1.00 89.12 370 ASP A CA 1
ATOM 2938 C C . ASP A 1 370 ? -16.618 12.316 2.439 1.00 89.12 370 ASP A C 1
ATOM 2940 O O . ASP A 1 370 ? -17.661 11.888 2.924 1.00 89.12 370 ASP A O 1
ATOM 2944 N N . ALA A 1 371 ? -16.564 13.531 1.892 1.00 83.25 371 ALA A N 1
ATOM 2945 C CA . ALA A 1 371 ? -17.726 14.420 1.862 1.00 83.25 371 ALA A CA 1
ATOM 2946 C C . ALA A 1 371 ? -18.929 13.852 1.077 1.00 83.25 371 ALA A C 1
ATOM 2948 O O . ALA A 1 371 ? -20.058 14.287 1.295 1.00 83.25 371 ALA A O 1
ATOM 2949 N N . SER A 1 372 ? -18.699 12.915 0.152 1.00 85.56 372 SER A N 1
ATOM 2950 C CA . SER A 1 372 ? -19.741 12.246 -0.633 1.00 85.56 372 SER A CA 1
ATOM 2951 C C . SER A 1 372 ? -20.276 10.976 0.036 1.00 85.56 372 SER A C 1
ATOM 2953 O O . SER A 1 372 ? -21.445 10.643 -0.154 1.00 85.56 372 SER A O 1
ATOM 2955 N N . SER A 1 373 ? -19.454 10.308 0.849 1.00 87.31 373 SER A N 1
ATOM 2956 C CA . SER A 1 373 ? -19.824 9.151 1.666 1.00 87.31 373 SER A CA 1
ATOM 2957 C C . SER A 1 373 ? -19.205 9.258 3.071 1.00 87.31 373 SER A C 1
ATOM 2959 O O . SER A 1 373 ? -18.187 8.624 3.362 1.00 87.31 373 SER A O 1
ATOM 2961 N N . PRO A 1 374 ? -19.781 10.087 3.965 1.00 88.88 374 PRO A N 1
ATOM 2962 C CA . PRO A 1 374 ? -19.175 10.382 5.270 1.00 88.88 374 PRO A CA 1
ATOM 2963 C C . PRO A 1 374 ? -19.236 9.204 6.254 1.00 88.88 374 PRO A C 1
ATOM 2965 O O . PRO A 1 374 ? -18.462 9.159 7.207 1.00 88.88 374 PRO A O 1
ATOM 2968 N N . ASN A 1 375 ? -20.117 8.231 5.994 1.00 93.94 375 ASN A N 1
ATOM 2969 C CA . ASN A 1 375 ? -20.352 7.060 6.840 1.00 93.94 375 ASN A CA 1
ATOM 2970 C C . ASN A 1 375 ? -20.068 5.743 6.103 1.00 93.94 375 ASN A C 1
ATOM 2972 O O . ASN A 1 375 ? -20.734 4.738 6.346 1.00 93.94 375 ASN A O 1
ATOM 2976 N N . GLU A 1 376 ? -19.105 5.730 5.183 1.00 95.25 376 GLU A N 1
ATOM 2977 C CA . GLU A 1 376 ? -18.749 4.524 4.428 1.00 95.25 376 GLU A CA 1
ATOM 2978 C C . GLU A 1 376 ? -18.382 3.350 5.347 1.00 95.25 376 GLU A C 1
ATOM 2980 O O . GLU A 1 376 ? -18.681 2.209 5.030 1.00 95.25 376 GLU A O 1
ATOM 2985 N N . GLY A 1 377 ? -17.771 3.607 6.503 1.00 95.44 377 GLY A N 1
ATOM 2986 C CA . GLY A 1 377 ? -17.411 2.557 7.459 1.00 95.44 377 GLY A CA 1
ATOM 2987 C C . GLY A 1 377 ? -18.533 2.104 8.402 1.00 95.44 377 GLY A C 1
ATOM 2988 O O . GLY A 1 377 ? -18.299 1.257 9.268 1.00 95.44 377 GLY A O 1
ATOM 2989 N N . GLU A 1 378 ? -19.747 2.643 8.284 1.00 97.81 378 GLU A N 1
ATOM 2990 C CA . GLU A 1 378 ? -20.875 2.267 9.139 1.00 97.81 378 GLU A CA 1
ATOM 2991 C C . GLU A 1 378 ? -21.496 0.930 8.697 1.00 97.81 378 GLU A C 1
ATOM 2993 O O . GLU A 1 378 ? -21.791 0.737 7.521 1.00 97.81 378 GLU A O 1
ATOM 2998 N N . ASN A 1 379 ? -21.759 0.019 9.647 1.00 94.81 379 ASN A N 1
ATOM 2999 C CA . ASN A 1 379 ? -22.450 -1.260 9.404 1.00 94.81 379 ASN A CA 1
ATOM 3000 C C . ASN A 1 379 ? -21.827 -2.134 8.299 1.00 94.81 379 ASN A C 1
ATOM 3002 O O . ASN A 1 379 ? -22.538 -2.851 7.591 1.00 94.81 379 ASN A O 1
ATOM 3006 N N . GLN A 1 380 ? -20.504 -2.106 8.173 1.00 96.25 380 GLN A N 1
ATOM 3007 C CA . GLN A 1 380 ? -19.785 -2.933 7.217 1.00 96.25 380 GLN A CA 1
ATOM 3008 C C . GLN A 1 380 ? -19.874 -4.413 7.569 1.00 96.25 380 GLN A C 1
ATOM 3010 O O . GLN A 1 380 ? -20.026 -4.791 8.730 1.00 96.25 380 GLN A O 1
ATOM 3015 N N . HIS A 1 381 ? -19.774 -5.263 6.551 1.00 96.06 381 HIS A N 1
ATOM 3016 C CA . HIS A 1 381 ? -19.765 -6.710 6.724 1.00 96.06 381 HIS A CA 1
ATOM 3017 C C . HIS A 1 381 ? -18.418 -7.272 6.279 1.00 96.06 381 HIS A C 1
ATOM 3019 O O . HIS A 1 381 ? -18.095 -7.263 5.092 1.00 96.06 381 HIS A O 1
ATOM 3025 N N . TYR A 1 382 ? -17.617 -7.720 7.245 1.00 95.69 382 TYR A N 1
ATOM 3026 C CA . TYR A 1 382 ? -16.297 -8.301 7.000 1.00 95.69 382 TYR A CA 1
ATOM 3027 C C . TYR A 1 382 ? -16.347 -9.807 7.243 1.00 95.69 382 TYR A C 1
ATOM 3029 O O . TYR A 1 382 ? -16.820 -10.270 8.281 1.00 95.69 382 TYR A O 1
ATOM 3037 N N . SER A 1 383 ? -15.843 -10.592 6.290 1.00 93.69 383 SER A N 1
ATOM 3038 C CA . SER A 1 383 ? -15.806 -12.050 6.424 1.00 93.69 383 SER A CA 1
ATOM 3039 C C . SER A 1 383 ? -14.893 -12.489 7.574 1.00 93.69 383 SER A C 1
ATOM 3041 O O . SER A 1 383 ? -13.974 -11.766 7.965 1.00 93.69 383 SER A O 1
ATOM 3043 N N . CYS A 1 384 ? -15.095 -13.709 8.085 1.00 92.69 384 CYS A N 1
ATOM 3044 C CA . CYS A 1 384 ? -14.185 -14.327 9.062 1.00 92.69 384 CYS A CA 1
ATOM 3045 C C . CYS A 1 384 ? -12.726 -14.238 8.608 1.00 92.69 384 CYS A C 1
ATOM 3047 O O . CYS A 1 384 ? -11.844 -13.851 9.368 1.00 92.69 384 CYS A O 1
ATOM 3049 N N . LYS A 1 385 ? -12.516 -14.529 7.324 1.00 92.94 385 LYS A N 1
ATOM 3050 C CA . LYS A 1 385 ? -11.223 -14.474 6.660 1.00 92.94 385 LYS A CA 1
ATOM 3051 C C . LYS A 1 385 ? -10.631 -13.064 6.635 1.00 92.94 385 LYS A C 1
ATOM 3053 O O . LYS A 1 385 ? -9.450 -12.939 6.907 1.00 92.94 385 LYS A O 1
ATOM 3058 N N . ALA A 1 386 ? -11.428 -12.022 6.376 1.00 93.25 386 ALA A N 1
ATOM 3059 C CA . ALA A 1 386 ? -10.959 -10.631 6.406 1.00 93.25 386 ALA A CA 1
ATOM 3060 C C . ALA A 1 386 ? -10.470 -10.217 7.799 1.00 93.25 386 ALA A C 1
ATOM 3062 O O . ALA A 1 386 ? -9.382 -9.663 7.937 1.00 93.25 386 ALA A O 1
ATOM 3063 N N . ILE A 1 387 ? -11.256 -10.526 8.836 1.00 95.44 387 ILE A N 1
ATOM 3064 C CA . ILE A 1 387 ? -10.871 -10.232 10.220 1.00 95.44 387 ILE A CA 1
ATOM 3065 C C . ILE A 1 387 ? -9.609 -11.012 10.594 1.00 95.44 387 ILE A C 1
ATOM 3067 O O . ILE A 1 387 ? -8.627 -10.408 11.015 1.00 95.44 387 ILE A O 1
ATOM 3071 N N . ALA A 1 388 ? -9.615 -12.333 10.401 1.00 93.56 388 ALA A N 1
ATOM 3072 C CA . ALA A 1 388 ? -8.493 -13.184 10.770 1.00 93.56 388 ALA A CA 1
ATOM 3073 C C . ALA A 1 388 ? -7.212 -12.777 10.035 1.00 93.56 388 ALA A C 1
ATOM 3075 O O . ALA A 1 388 ? -6.207 -12.549 10.689 1.00 93.56 388 ALA A O 1
ATOM 3076 N N . SER A 1 389 ? -7.243 -12.567 8.716 1.00 93.06 389 SER A N 1
ATOM 3077 C CA . SER A 1 389 ? -6.039 -12.197 7.968 1.00 93.06 389 SER A CA 1
ATOM 3078 C C . SER A 1 389 ? -5.456 -10.850 8.377 1.00 93.06 389 SER A C 1
ATOM 3080 O O . SER A 1 389 ? -4.244 -10.697 8.423 1.00 93.06 389 SER A O 1
ATOM 3082 N N . CYS A 1 390 ? -6.298 -9.852 8.660 1.00 93.50 390 CYS A N 1
ATOM 3083 C CA . CYS A 1 390 ? -5.808 -8.537 9.065 1.00 93.50 390 CYS A CA 1
ATOM 3084 C C . CYS A 1 390 ? -5.254 -8.543 10.489 1.00 93.50 390 CYS A C 1
ATOM 3086 O O . CYS A 1 390 ? -4.305 -7.811 10.771 1.00 93.50 390 CYS A O 1
ATOM 3088 N N . CYS A 1 391 ? -5.839 -9.341 11.379 1.00 92.88 391 CYS A N 1
ATOM 3089 C CA . CYS A 1 391 ? -5.397 -9.467 12.763 1.00 92.88 391 CYS A CA 1
ATOM 3090 C C . CYS A 1 391 ? -4.201 -10.421 12.927 1.00 92.88 391 CYS A C 1
ATOM 3092 O O . CYS A 1 391 ? -3.403 -10.227 13.837 1.00 92.88 391 CYS A O 1
ATOM 3094 N N . ASP A 1 392 ? -4.052 -11.407 12.041 1.00 87.00 392 ASP A N 1
ATOM 3095 C CA . ASP A 1 392 ? -3.005 -12.437 12.054 1.00 87.00 392 ASP A CA 1
ATOM 3096 C C . ASP A 1 392 ? -1.823 -12.068 11.146 1.00 87.00 392 ASP A C 1
ATOM 3098 O O . ASP A 1 392 ? -1.339 -12.858 10.339 1.00 87.00 392 ASP A O 1
ATOM 3102 N N . SER A 1 393 ? -1.420 -10.801 11.171 1.00 83.00 393 SER A N 1
ATOM 3103 C CA . SER A 1 393 ? -0.373 -10.271 10.296 1.00 83.00 393 SER A CA 1
ATOM 3104 C C . SER A 1 393 ? 0.420 -9.184 10.998 1.00 83.00 393 SER A C 1
ATOM 3106 O O . SER A 1 393 ? -0.082 -8.534 11.911 1.00 83.00 393 SER A O 1
ATOM 3108 N N . TRP A 1 394 ? 1.652 -8.958 10.543 1.00 75.31 394 TRP A N 1
ATOM 3109 C CA . TRP A 1 394 ? 2.588 -7.963 11.078 1.00 75.31 394 TRP A CA 1
ATOM 3110 C C . TRP A 1 394 ? 2.815 -6.784 10.122 1.00 75.31 394 TRP A C 1
ATOM 3112 O O . TRP A 1 394 ? 3.611 -5.878 10.389 1.00 75.31 394 TRP A O 1
ATOM 3122 N N . SER A 1 395 ? 2.120 -6.777 8.984 1.00 75.62 395 SER A N 1
ATOM 3123 C CA . SER A 1 395 ? 2.092 -5.664 8.039 1.00 75.62 395 SER A CA 1
ATOM 3124 C C . SER A 1 395 ? 0.839 -5.700 7.164 1.00 75.62 395 SER A C 1
ATOM 3126 O O . SER A 1 395 ? 0.198 -6.738 7.022 1.00 75.62 395 SER A O 1
ATOM 3128 N N . PHE A 1 396 ? 0.516 -4.576 6.516 1.00 73.81 396 PHE A N 1
ATOM 3129 C CA . PHE A 1 396 ? -0.585 -4.526 5.545 1.00 73.81 396 PHE A CA 1
ATOM 3130 C C . PHE A 1 396 ? -0.348 -5.470 4.364 1.00 73.81 396 PHE A C 1
ATOM 3132 O O . PHE A 1 396 ? -1.253 -6.200 3.989 1.00 73.81 396 PHE A O 1
ATOM 3139 N N . GLY A 1 397 ? 0.875 -5.530 3.828 1.00 74.81 397 GLY A N 1
ATOM 3140 C CA . GLY A 1 397 ? 1.195 -6.459 2.739 1.00 74.81 397 GLY A CA 1
ATOM 3141 C C . GLY A 1 397 ? 1.022 -7.925 3.146 1.00 74.81 397 GLY A C 1
ATOM 3142 O O . GLY A 1 397 ? 0.450 -8.710 2.396 1.00 74.81 397 GLY A O 1
ATOM 3143 N N . GLU A 1 398 ? 1.445 -8.282 4.360 1.00 79.94 398 GLU A N 1
ATOM 3144 C CA . GLU A 1 398 ? 1.221 -9.622 4.911 1.00 79.94 398 GLU A CA 1
ATOM 3145 C C . GLU A 1 398 ? -0.267 -9.914 5.097 1.00 79.94 398 GLU A C 1
ATOM 3147 O O . GLU A 1 398 ? -0.709 -10.973 4.673 1.00 79.94 398 GLU A O 1
ATOM 3152 N N . ALA A 1 399 ? -1.058 -8.957 5.592 1.00 81.31 399 ALA A N 1
ATOM 3153 C CA . ALA A 1 399 ? -2.508 -9.114 5.703 1.00 81.31 399 ALA A CA 1
ATOM 3154 C C . ALA A 1 399 ? -3.165 -9.390 4.344 1.00 81.31 399 ALA A C 1
ATOM 3156 O O . ALA A 1 399 ? -4.077 -10.209 4.256 1.00 81.31 399 ALA A O 1
ATOM 3157 N N . GLN A 1 400 ? -2.683 -8.766 3.264 1.00 84.00 400 GLN A N 1
ATOM 3158 C CA . GLN A 1 400 ? -3.173 -9.029 1.906 1.00 84.00 400 GLN A CA 1
ATOM 3159 C C . GLN A 1 400 ? -2.791 -10.428 1.409 1.00 84.00 400 GLN A C 1
ATOM 3161 O O . GLN A 1 400 ? -3.599 -11.086 0.753 1.00 84.00 400 GLN A O 1
ATOM 3166 N N . VAL A 1 401 ? -1.573 -10.891 1.707 1.00 80.50 401 VAL A N 1
ATOM 3167 C CA . VAL A 1 401 ? -1.115 -12.249 1.367 1.00 80.50 401 VAL A CA 1
ATOM 3168 C C . VAL A 1 401 ? -1.886 -13.288 2.176 1.00 80.50 401 VAL A C 1
ATOM 3170 O O . VAL A 1 401 ? -2.450 -14.212 1.595 1.00 80.50 401 VAL A O 1
ATOM 3173 N N . CYS A 1 402 ? -1.993 -13.082 3.487 1.00 81.19 402 CYS A N 1
ATOM 3174 C CA . CYS A 1 402 ? -2.743 -13.914 4.414 1.00 81.19 402 CYS A CA 1
ATOM 3175 C C . CYS A 1 402 ? -4.216 -13.986 3.995 1.00 81.19 402 CYS A C 1
ATOM 3177 O O . CYS A 1 402 ? -4.772 -15.072 3.863 1.00 81.19 402 CYS A O 1
ATOM 3179 N N . TYR A 1 403 ? -4.829 -12.858 3.622 1.00 88.25 403 TYR A N 1
ATOM 3180 C CA . TYR A 1 403 ? -6.181 -12.850 3.066 1.00 88.25 403 TYR A CA 1
ATOM 3181 C C . TYR A 1 403 ? -6.283 -13.641 1.760 1.00 88.25 403 TYR A C 1
ATOM 3183 O O . TYR A 1 403 ? -7.349 -14.129 1.427 1.00 88.25 403 TYR A O 1
ATOM 3191 N N . ARG A 1 404 ? -5.232 -13.800 0.961 1.00 85.62 404 ARG A N 1
ATOM 3192 C CA . ARG A 1 404 ? -5.330 -14.622 -0.256 1.00 85.62 404 ARG A CA 1
ATOM 3193 C C . ARG A 1 404 ? -5.253 -16.105 0.084 1.00 85.62 404 ARG A C 1
ATOM 3195 O O . ARG A 1 404 ? -6.125 -16.857 -0.347 1.00 85.62 404 ARG A O 1
ATOM 3202 N N . SER A 1 405 ? -4.279 -16.499 0.899 1.00 84.94 405 SER A N 1
ATOM 3203 C CA . SER A 1 405 ? -3.959 -17.903 1.169 1.00 84.94 405 SER A CA 1
ATOM 3204 C C . SER A 1 405 ? -4.792 -18.554 2.274 1.00 84.94 405 SER A C 1
ATOM 3206 O O . SER A 1 405 ? -4.998 -19.760 2.218 1.00 84.94 405 SER A O 1
ATOM 3208 N N . MET A 1 406 ? -5.280 -17.787 3.255 1.00 85.06 406 MET A N 1
ATOM 3209 C CA . MET A 1 406 ? -5.955 -18.324 4.441 1.00 85.06 406 MET A CA 1
ATOM 3210 C C . MET A 1 406 ? -7.252 -19.049 4.072 1.00 85.06 406 MET A C 1
ATOM 3212 O O . MET A 1 406 ? -8.127 -18.504 3.389 1.00 85.06 406 MET A O 1
ATOM 3216 N N . THR A 1 407 ? -7.387 -20.278 4.547 1.00 87.31 407 THR A N 1
ATOM 3217 C CA . THR A 1 407 ? -8.607 -21.085 4.450 1.00 87.31 407 THR A CA 1
ATOM 3218 C C . THR A 1 407 ? -9.633 -20.668 5.515 1.00 87.31 407 THR A C 1
ATOM 3220 O O . THR A 1 407 ? -9.267 -20.072 6.533 1.00 87.31 407 THR A O 1
ATOM 3223 N N . PRO A 1 408 ? -10.936 -20.950 5.321 1.00 81.69 408 PRO A N 1
ATOM 3224 C CA . PRO A 1 408 ? -11.944 -20.726 6.358 1.00 81.69 408 PRO A CA 1
ATOM 3225 C C . PRO A 1 408 ? -11.611 -21.424 7.685 1.00 81.69 408 PRO A C 1
ATOM 3227 O O . PRO A 1 408 ? -11.812 -20.845 8.750 1.00 81.69 408 PRO A O 1
ATOM 3230 N N . GLU A 1 409 ? -11.060 -22.636 7.633 1.00 83.81 409 GLU A N 1
ATOM 3231 C CA . GLU A 1 409 ? -10.674 -23.415 8.810 1.00 83.81 409 GLU A CA 1
ATOM 3232 C C . GLU A 1 409 ? -9.506 -22.764 9.562 1.00 83.81 409 GLU A C 1
ATOM 3234 O O . GLU A 1 409 ? -9.552 -22.643 10.789 1.00 83.81 409 GLU A O 1
ATOM 3239 N N . GLU A 1 410 ? -8.488 -22.284 8.840 1.00 84.94 410 GLU A N 1
ATOM 3240 C CA . GLU A 1 410 ? -7.382 -21.520 9.429 1.00 84.94 410 GLU A CA 1
ATOM 3241 C C . GLU A 1 410 ? -7.896 -20.239 10.091 1.00 84.94 410 GLU A C 1
ATOM 3243 O O . GLU A 1 410 ? -7.559 -19.982 11.247 1.00 84.94 410 GLU A O 1
ATOM 3248 N N . ALA A 1 411 ? -8.783 -19.498 9.416 1.00 86.44 411 ALA A N 1
ATOM 3249 C CA . ALA A 1 411 ? -9.387 -18.283 9.959 1.00 86.44 411 ALA A CA 1
ATOM 3250 C C . ALA A 1 411 ? -10.142 -18.542 11.275 1.00 86.44 411 ALA A C 1
ATOM 3252 O O . ALA A 1 411 ? -10.009 -17.777 12.229 1.00 86.44 411 ALA A O 1
ATOM 3253 N N . GLU A 1 412 ? -10.916 -19.629 11.354 1.00 87.06 412 GLU A N 1
ATOM 3254 C CA . GLU A 1 412 ? -11.652 -20.008 12.568 1.00 87.06 412 GLU A CA 1
ATOM 3255 C C . GLU A 1 412 ? -10.747 -20.535 13.690 1.00 87.06 412 GLU A C 1
ATOM 3257 O O . GLU A 1 412 ? -11.085 -20.407 14.870 1.00 87.06 412 GLU A O 1
ATOM 3262 N N . SER A 1 413 ? -9.600 -21.122 13.342 1.00 81.31 413 SER A N 1
ATOM 3263 C CA . SER A 1 413 ? -8.643 -21.672 14.309 1.00 81.31 413 SER A CA 1
ATOM 3264 C C . SER A 1 413 ? -7.619 -20.656 14.833 1.00 81.31 413 SER A C 1
ATOM 3266 O O . SER A 1 413 ? -7.003 -20.908 15.873 1.00 81.31 413 SER A O 1
ATOM 3268 N N . SER A 1 414 ? -7.453 -19.513 14.155 1.00 80.19 414 SER A N 1
ATOM 3269 C CA . SER A 1 414 ? -6.464 -18.490 14.510 1.00 80.19 414 SER A CA 1
ATOM 3270 C C . SER A 1 414 ? -6.712 -17.887 15.904 1.00 80.19 414 SER A C 1
ATOM 3272 O O . SER A 1 414 ? -7.851 -17.668 16.338 1.00 80.19 414 SER A O 1
ATOM 3274 N N . ARG A 1 415 ? -5.612 -17.644 16.629 1.00 86.00 415 ARG A N 1
ATOM 3275 C CA . ARG A 1 415 ? -5.572 -17.149 18.019 1.00 86.00 415 ARG A CA 1
ATOM 3276 C C . ARG A 1 415 ? -4.574 -16.012 18.208 1.00 86.00 415 ARG A C 1
ATOM 3278 O O . ARG A 1 415 ? -3.780 -16.012 19.144 1.00 86.00 415 ARG A O 1
ATOM 3285 N N . THR A 1 416 ? -4.599 -15.049 17.303 1.00 83.88 416 THR A N 1
ATOM 3286 C CA . THR A 1 416 ? -3.656 -13.919 17.287 1.00 83.88 416 THR A CA 1
ATOM 3287 C C . THR A 1 416 ? -4.356 -12.563 17.342 1.00 83.88 416 THR A C 1
ATOM 3289 O O . THR A 1 416 ? -3.710 -11.518 17.277 1.00 83.88 416 THR A O 1
ATOM 3292 N N . ILE A 1 417 ? -5.681 -12.548 17.526 1.00 91.75 417 ILE A N 1
ATOM 3293 C CA . ILE A 1 417 ? -6.464 -11.314 17.527 1.00 91.75 417 ILE A CA 1
ATOM 3294 C C . ILE A 1 417 ? -6.245 -10.570 18.840 1.00 91.75 417 ILE A C 1
ATOM 3296 O O . ILE A 1 417 ? -6.656 -11.015 19.914 1.00 91.75 417 ILE A O 1
ATOM 3300 N N . TRP A 1 418 ? -5.665 -9.380 18.739 1.00 93.56 418 TRP A N 1
ATOM 3301 C CA . TRP A 1 418 ? -5.634 -8.424 19.837 1.00 93.56 418 TRP A CA 1
ATOM 3302 C C . TRP A 1 418 ? -7.031 -7.849 20.014 1.00 93.56 418 TRP A C 1
ATOM 3304 O O . TRP A 1 418 ? -7.495 -7.026 19.222 1.00 93.56 418 TRP A O 1
ATOM 3314 N N . LEU A 1 419 ? -7.712 -8.339 21.042 1.00 97.69 419 LEU A N 1
ATOM 3315 C CA . LEU A 1 419 ? -9.142 -8.200 21.231 1.00 97.69 419 LEU A CA 1
ATOM 3316 C C . LEU A 1 419 ? -9.421 -7.496 22.554 1.00 97.69 419 LEU A C 1
ATOM 3318 O O . LEU A 1 419 ? -9.167 -8.044 23.625 1.00 97.69 419 LEU A O 1
ATOM 3322 N N . HIS A 1 420 ? -10.013 -6.312 22.465 1.00 98.50 420 HIS A N 1
ATOM 3323 C CA . HIS A 1 420 ? -10.644 -5.635 23.591 1.00 98.50 420 HIS A CA 1
ATOM 3324 C C . HIS A 1 420 ? -12.119 -6.013 23.648 1.00 98.50 420 HIS A C 1
ATOM 3326 O O . HIS A 1 420 ? -12.825 -5.879 22.648 1.00 98.50 420 HIS A O 1
ATOM 3332 N N . ARG A 1 421 ? -12.604 -6.442 24.813 1.00 98.50 421 ARG A N 1
ATOM 3333 C CA . ARG A 1 421 ? -14.026 -6.721 25.058 1.00 98.50 421 ARG A CA 1
ATOM 3334 C C . ARG A 1 421 ? -14.550 -5.665 26.015 1.00 98.50 421 ARG A C 1
ATOM 3336 O O . ARG A 1 421 ? -14.333 -5.762 27.222 1.00 98.50 421 ARG A O 1
ATOM 3343 N N . ILE A 1 422 ? -15.220 -4.656 25.468 1.00 98.06 422 ILE A N 1
ATOM 3344 C CA . ILE A 1 422 ? -15.717 -3.499 26.211 1.00 98.06 422 ILE A CA 1
ATOM 3345 C C . ILE A 1 422 ? -17.154 -3.751 26.659 1.00 98.06 422 ILE A C 1
ATOM 3347 O O . ILE A 1 422 ? -18.025 -4.086 25.850 1.00 98.06 422 ILE A O 1
ATOM 3351 N N . TYR A 1 423 ? -17.420 -3.560 27.948 1.00 97.06 423 TYR A N 1
ATOM 3352 C CA . TYR A 1 423 ? -18.751 -3.743 28.520 1.00 97.06 423 TYR A CA 1
ATOM 3353 C C . TYR A 1 423 ? -18.995 -2.849 29.731 1.00 97.06 423 TYR A C 1
ATOM 3355 O O . TYR A 1 423 ? -18.064 -2.345 30.365 1.00 97.06 423 TYR A O 1
ATOM 3363 N N . LYS A 1 424 ? -20.278 -2.658 30.042 1.00 95.12 424 LYS A N 1
ATOM 3364 C CA . LYS A 1 424 ? -20.739 -1.954 31.235 1.00 95.12 424 LYS A CA 1
ATOM 3365 C C . LYS A 1 424 ? -21.095 -2.969 32.324 1.00 95.12 424 LYS A C 1
ATOM 3367 O O . LYS A 1 424 ? -21.818 -3.919 32.028 1.00 95.12 424 LYS A O 1
ATOM 3372 N N . VAL A 1 425 ? -20.567 -2.782 33.535 1.00 92.50 425 VAL A N 1
ATOM 3373 C CA . VAL A 1 425 ? -20.862 -3.608 34.726 1.00 92.50 425 VAL A CA 1
ATOM 3374 C C . VAL A 1 425 ? -22.053 -3.105 35.522 1.00 92.50 425 VAL A C 1
ATOM 3376 O O . VAL A 1 425 ? -22.304 -1.876 35.508 1.00 92.50 425 VAL A O 1
#

Nearest PDB structures (foldseek):
  8vp9-assembly1_B  TM=5.645E-01  e=3.639E-02  Acetivibrio thermocellus ATCC 27405
  7t56-assembly1_B  TM=6.095E-01  e=2.137E-01  Acetivibrio thermocellus
  6v9z-assembly1_B  TM=5.275E-01  e=7.837E-02  Acetivibrio thermocellus ATCC 27405
  6pgv-assembly1_A  TM=5.025E-01  e=3.045E-01  Homo sapiens
  8u0i-assembly1_A  TM=5.361E-01  e=6.548E+00  Pseudomonas aeruginosa PA14

Solvent-accessible surface area (backbone atoms only — not comparable to full-atom values): 22622 Å² total; per-residue (Å²): 100,67,27,56,67,41,63,51,75,54,59,84,93,68,56,46,91,43,48,69,70,60,64,42,72,43,86,77,39,74,85,30,43,86,56,21,42,40,82,37,88,36,52,62,48,79,31,30,35,31,41,35,39,38,38,57,57,31,85,30,55,68,62,53,49,47,38,26,71,70,38,75,27,27,36,29,34,39,35,44,19,89,89,39,94,46,38,95,67,43,35,32,36,56,40,64,76,66,37,15,31,41,66,55,62,53,88,34,45,30,61,93,50,76,77,34,51,64,38,44,26,36,31,34,47,31,37,34,34,36,34,55,68,44,99,88,54,65,75,50,73,59,49,45,49,52,53,19,36,48,51,36,26,50,39,43,69,20,86,50,42,33,39,40,32,22,43,2,37,38,36,62,93,82,38,54,29,43,28,57,64,47,60,59,69,62,32,49,48,43,44,75,66,48,74,74,42,86,59,59,70,74,59,70,70,47,76,54,78,92,69,56,72,80,80,73,86,78,90,85,82,92,74,96,71,79,95,64,76,67,47,67,63,77,78,58,56,81,53,45,15,72,74,36,89,60,56,34,92,76,26,35,50,39,26,36,50,31,26,55,41,42,49,74,69,52,72,44,93,50,87,97,47,56,41,28,50,47,45,50,55,46,28,62,75,71,73,38,48,63,88,38,72,69,25,42,38,52,58,52,44,71,39,87,53,36,45,55,59,67,40,65,59,27,30,59,64,53,53,52,52,35,43,74,73,69,25,37,32,41,40,43,24,19,77,35,77,93,49,40,40,32,26,41,42,26,38,44,91,72,26,32,32,25,40,29,23,60,16,36,80,50,84,88,50,68,50,58,43,40,99,91,41,63,62,49,9,50,76,33,79,42,37,53,46,55,53,33,16,16,21,64,38,94,35,29,70,47,10,37,51,37,48,68,71,58,45,72,66,54,26,59,67,41,52,44,28,35,30,35,38,37,37,76,112

Organism: NCBI:txid2064643

Foldseek 3Di:
DQQLPQKDWDDLVQQFQAFDFQEDADPPLVVQCVLFWAAAPDQLFQQAAEEAEFEQLAQFPVSSSVCSVVSNWFFQKEAGHPVDPCQPPHIHGRYPSNIQTGPAPQQWFACVRPNGDGHQSRRYGYYYYYWSLDPVTADDPRSLLSVLSVLSVSSSRHSNHIMYGYSCNRPVVPDRPPHPRNPSVVSVCCNRVPDRDDDDVLVVPDDDPVRPDPDDDDDDDDDDDDDDAKFFQPPQDAAALCPAPPPSVPQLLLRQLLSQVVSVVDAQPDPPDHRSNSLVVVLVVVVADSPDPVSSQVSQVVDPQKGKDWDQFDALVNCAVLLVVVWKKKWWFALDFVTHIWIFGIAHPFATFTQGNQADGDLVDGDGQDPVRNRRRHRDGDGLLLRQLGQVDDGSVSSSVSSSPPDPVNSRVGGRIGMITMDGD

Mean predicted aligned error: 15.65 Å

Sequence (425 aa):
MDPKTYQFDLPGDRRPQNATVPERWYPGIRDYWSQCTSQRDYHPIEGIRAIVIHATAGSSSEGAVSVMRDGRASFHWLVPDEDEAQHGKIVWACAPETLAAWHVRNACSHPDVWDGHPKVNHWSLGIEVVNTQRSSDRFSDWQVEATAQIVRYCWAKYPNLKHVVSHAKLDPDRRHDPGELFPWDRFKELVLNGKEEAVDAIVGEATPADRIENPTTAGCCTVESGDRGAKAIANVPYFSQLDNELEPYASCNVTSLAMCLAAFGVRSPVAHQQLEDWLFRRAQTLGCSRFSTAGLKQLAEDRPGIRDDFTSEGSLADIRRAIDEGKLCIVHGYFTAPGHIIVIKGYDQKGFIVNDPYGQWFPWYYKTNDASSPNEGENQHYSCKAIASCCDSWSFGEAQVCYRSMTPEEAESSRTIWLHRIYKV

Secondary structure (DSSP, 8-state):
--GGG-EEEPPGGG--S-----EEEPTTGGGGHHHHEEE-SS-TTTT--EEEEEE-SBS-HHHHHHHHHTTS---SEEE--TTSTTTTT-EEE-S-TTEEE--S-TT---TTTGGG-S-GGGTEEEEEE-B---TT-PPPHHHHHHHHHHHHHHHHH-TT--EEEEHHHHSTTT--TT-TTS-HHHHHHHHHHPPPP---HHHHTSPPGGG-----S-------------EE-TT-----GGG-SS-TTT-HHHHHHHHHHHHTT---SSTT--HHHHHHHHHHHHT--TTSHHHHHHHHHTSTTEEEEEEEEE-HHHHHHHHHTT-EEEEEE-SSTT-EEEEEEEE-SSEEEEE-SSEEEETTEEEE--SS-TTTTTTEEEEHHHHHHHHS-SSHHHHHHHHHH--HHHHHH---EEEEEEEE-

Radius of gyration: 24.92 Å; Cα contacts (8 Å, |Δi|>4): 869; chains: 1; bounding box: 64×50×65 Å

pLDDT: mean 88.13, std 15.62, range [26.5, 98.88]